Protein AF-A0AAE0WWD0-F1 (afdb_monomer)

Sequence (400 aa):
MNWYHTSRLAFEDKVLTLRKAAPSQQINIDCGRQPGPSSIDESYYLPPGTERQLAKDFAFLAAWRDLPECVAAATLQQGDDGSGLKIHIAANGRIDESIETSIARPCPLLVQRATHGELRHIFTRPLSLKPLVITKEACFEQCLTEVSSLHVQRMKERLGCVNSSSYSKRRFGEAVSLSGRLAALIKGIKGRKATQATEGRKATLQLMGRLLDMIRVCERTIPGHETSAVRNVIVASYHLSVDGVSLVGRLQAPGVDPETLQRKEVRHVQAFANYYRICVYFTAAAHSHRTIFRNTKVIAVQNHECELWRDMKHHVHAEIQLLVYHEMHIVPDSAYEKGTCTISGVSASLERMEQVVDVSELALESELILDVADPRTGMTFVLQNTAGKSIRLVLRWHVE

Secondary structure (DSSP, 8-state):
-------HHHHHHHHHHHHHTS--------TT-PPP-----TT--S-HHHHHHHHHHHHHHH--SSSGGG-EEEEEEE-TTS--EEEEEEESS---HHHHHHHHTHHHHHHHHHHGGGGGGT-----S-------HHHHHHHHHHHHHHHHHHHHHHHHT-S--THHHHHHHSS---HHHHHHHHHHHHHHS---S-HHHHHHHHHHHHHHHHHHHHHHHPPTT-HHHHHHHHHHHHHHHSBTTTBHHHHHHTTT--HHHHTSHHHHHHHHHHHHHHHHHHHHHHHHHSHHHHTTEEEEE------GGGTTS-----HHHHHHHHHHHH--TTS----PPP--EEE----SS-----------S----------TTS-EEEEEE-TTS-EEEEEE-----

Mean predicted aligned error: 13.5 Å

Structure (mmCIF, N/CA/C/O backbone):
data_AF-A0AAE0WWD0-F1
#
_entry.id   AF-A0AAE0WWD0-F1
#
loop_
_atom_site.group_PDB
_atom_site.id
_atom_site.type_symbol
_atom_site.label_atom_id
_atom_site.label_alt_id
_atom_site.label_comp_id
_atom_site.label_asym_id
_atom_site.label_entity_id
_atom_site.label_seq_id
_atom_site.pdbx_PDB_ins_code
_atom_site.Cartn_x
_atom_site.Cartn_y
_atom_site.Cartn_z
_atom_site.occupancy
_atom_site.B_iso_or_equiv
_atom_site.auth_seq_id
_atom_site.auth_comp_id
_atom_site.auth_asym_id
_atom_site.auth_atom_id
_atom_site.pdbx_PDB_model_num
ATOM 1 N N . MET A 1 1 ? 4.012 3.610 -38.938 1.00 34.72 1 MET A N 1
ATOM 2 C CA . MET A 1 1 ? 3.683 2.202 -38.627 1.00 34.72 1 MET A CA 1
ATOM 3 C C . MET A 1 1 ? 2.488 1.811 -39.473 1.00 34.72 1 MET A C 1
ATOM 5 O O . MET A 1 1 ? 1.489 2.517 -39.422 1.00 34.72 1 MET A O 1
ATOM 9 N N . ASN A 1 2 ? 2.600 0.748 -40.270 1.00 23.73 2 ASN A N 1
ATOM 10 C CA . ASN A 1 2 ? 1.458 0.222 -41.014 1.00 23.73 2 ASN A CA 1
ATOM 11 C C . ASN A 1 2 ? 0.692 -0.723 -40.091 1.00 23.73 2 ASN A C 1
ATOM 13 O O . ASN A 1 2 ? 1.184 -1.795 -39.750 1.00 23.73 2 ASN A O 1
ATOM 17 N N . TRP A 1 3 ? -0.489 -0.294 -39.658 1.00 30.83 3 TRP A N 1
ATOM 18 C CA . TRP A 1 3 ? -1.453 -1.166 -39.006 1.00 30.83 3 TRP A CA 1
ATOM 19 C C . TRP A 1 3 ? -1.898 -2.220 -40.019 1.00 30.83 3 TRP A C 1
ATOM 21 O O . TRP A 1 3 ? -2.394 -1.879 -41.093 1.00 30.83 3 TRP A O 1
ATOM 31 N N . TYR A 1 4 ? -1.710 -3.500 -39.707 1.00 32.94 4 TYR A N 1
ATOM 32 C CA . TYR A 1 4 ? -2.232 -4.565 -40.553 1.00 32.94 4 TYR A CA 1
ATOM 33 C C . TYR A 1 4 ? -3.667 -4.874 -40.145 1.00 32.94 4 TYR A C 1
ATOM 35 O O . TYR A 1 4 ? -3.954 -5.219 -38.999 1.00 32.94 4 TYR A O 1
ATOM 43 N N . HIS A 1 5 ? -4.576 -4.764 -41.108 1.00 37.75 5 HIS A N 1
ATOM 44 C CA . HIS A 1 5 ? -5.950 -5.210 -40.948 1.00 37.75 5 HIS A CA 1
ATOM 45 C C . HIS A 1 5 ? -5.982 -6.730 -40.745 1.00 37.75 5 HIS A C 1
ATOM 47 O O . HIS A 1 5 ? -5.781 -7.494 -41.687 1.00 37.75 5 HIS A O 1
ATOM 53 N N . THR A 1 6 ? -6.279 -7.183 -39.527 1.00 41.22 6 THR A N 1
ATOM 54 C CA . THR A 1 6 ? -6.714 -8.566 -39.305 1.00 41.22 6 THR A CA 1
ATOM 55 C C . THR A 1 6 ? -8.207 -8.667 -39.605 1.00 41.22 6 THR A C 1
ATOM 57 O O . THR A 1 6 ? -8.993 -7.798 -39.219 1.00 41.22 6 THR A O 1
ATOM 60 N N . SER A 1 7 ? -8.628 -9.712 -40.315 1.00 52.00 7 SER A N 1
ATOM 61 C CA . SER A 1 7 ? -10.056 -9.949 -40.523 1.00 52.00 7 SER A CA 1
ATOM 62 C C . SER A 1 7 ? -10.700 -10.403 -39.211 1.00 52.00 7 SER A C 1
ATOM 64 O O . SER A 1 7 ? -10.072 -11.067 -38.383 1.00 52.00 7 SER A O 1
ATOM 66 N N . ARG A 1 8 ? -11.979 -10.061 -39.022 1.00 43.53 8 ARG A N 1
ATOM 67 C CA . ARG A 1 8 ? -12.780 -10.495 -37.868 1.00 43.53 8 ARG A CA 1
ATOM 68 C C . ARG A 1 8 ? -12.721 -12.009 -37.665 1.00 43.53 8 ARG A C 1
ATOM 70 O O . ARG A 1 8 ? -12.499 -12.454 -36.550 1.00 43.53 8 ARG A O 1
ATOM 77 N N . LEU A 1 9 ? -12.851 -12.774 -38.749 1.00 50.50 9 LEU A N 1
ATOM 78 C CA . LEU A 1 9 ? -12.778 -14.233 -38.715 1.00 50.50 9 LEU A CA 1
ATOM 79 C C . LEU A 1 9 ? -11.405 -14.722 -38.245 1.00 50.50 9 LEU A C 1
ATOM 81 O O . LEU A 1 9 ? -11.346 -15.628 -37.429 1.00 50.50 9 LEU A O 1
ATOM 85 N N . ALA A 1 10 ? -10.310 -14.090 -38.681 1.00 53.28 10 ALA A N 1
ATOM 86 C CA . ALA A 1 10 ? -8.964 -14.459 -38.237 1.00 53.28 10 ALA A CA 1
ATOM 87 C C . ALA A 1 10 ? -8.728 -14.151 -36.748 1.00 53.28 10 ALA A C 1
ATOM 89 O O . ALA A 1 10 ? -8.014 -14.884 -36.064 1.00 53.28 10 ALA A O 1
ATOM 90 N N . PHE A 1 11 ? -9.330 -13.079 -36.226 1.00 48.88 11 PHE A N 1
ATOM 91 C CA . PHE A 1 11 ? -9.272 -12.760 -34.799 1.00 48.88 11 PHE A CA 1
ATOM 92 C C . PHE A 1 11 ? -10.162 -13.693 -33.965 1.00 48.88 11 PHE A C 1
ATOM 94 O O . PHE A 1 11 ? -9.710 -14.245 -32.965 1.00 48.88 11 PHE A O 1
ATOM 101 N N . GLU A 1 12 ? -11.408 -13.912 -34.389 1.00 46.97 12 GLU A N 1
ATOM 102 C CA . GLU A 1 12 ? -12.350 -14.822 -33.730 1.00 46.97 12 GLU A CA 1
ATOM 103 C C . GLU A 1 12 ? -11.825 -16.259 -33.721 1.00 46.97 12 GLU A C 1
ATOM 105 O O . GLU A 1 12 ? -11.925 -16.927 -32.694 1.00 46.97 12 GLU A O 1
ATOM 110 N N . ASP A 1 13 ? -11.203 -16.714 -34.809 1.00 58.78 13 ASP A N 1
ATOM 111 C CA . ASP A 1 13 ? -10.569 -18.029 -34.888 1.00 58.78 13 ASP A CA 1
ATOM 112 C C . ASP A 1 13 ? -9.366 -18.134 -33.941 1.00 58.78 13 ASP A C 1
ATOM 114 O O . ASP A 1 13 ? -9.240 -19.123 -33.221 1.00 58.78 13 ASP A O 1
ATOM 118 N N . LYS A 1 14 ? -8.546 -17.079 -33.805 1.00 58.19 14 LYS A N 1
ATOM 119 C CA . LYS A 1 14 ? -7.478 -17.021 -32.788 1.00 58.19 14 LYS A CA 1
ATOM 120 C C . LYS A 1 14 ? -8.030 -17.078 -31.363 1.00 58.19 14 LYS A C 1
ATOM 122 O O . LYS A 1 14 ? -7.530 -17.849 -30.547 1.00 58.19 14 LYS A O 1
ATOM 127 N N . VAL A 1 15 ? -9.085 -16.323 -31.057 1.00 46.75 15 VAL A N 1
ATOM 128 C CA . VAL A 1 15 ? -9.738 -16.339 -29.735 1.00 46.75 15 VAL A CA 1
ATOM 129 C C . VAL A 1 15 ? -10.392 -17.696 -29.454 1.00 46.75 15 VAL A C 1
ATOM 131 O O . VAL A 1 15 ? -10.292 -18.210 -28.340 1.00 46.75 15 VAL A O 1
ATOM 134 N N . LEU A 1 16 ? -11.034 -18.310 -30.448 1.00 50.00 16 LEU A N 1
ATOM 135 C CA . LEU A 1 16 ? -11.619 -19.649 -30.347 1.00 50.00 16 LEU A CA 1
ATOM 136 C C . LEU A 1 16 ? -10.547 -20.724 -30.197 1.00 50.00 16 LEU A C 1
ATOM 138 O O . LEU A 1 16 ? -10.743 -21.651 -29.419 1.00 50.00 16 LEU A O 1
ATOM 142 N N . THR A 1 17 ? -9.412 -20.591 -30.875 1.00 62.78 17 THR A N 1
ATOM 143 C CA . THR A 1 17 ? -8.259 -21.488 -30.735 1.00 62.78 17 THR A CA 1
ATOM 144 C C . THR A 1 17 ? -7.670 -21.383 -29.329 1.00 62.78 17 THR A C 1
ATOM 146 O O . THR A 1 17 ? -7.450 -22.404 -28.682 1.00 62.78 17 THR A O 1
ATOM 149 N N . LEU A 1 18 ? -7.529 -20.164 -28.795 1.00 45.25 18 LEU A N 1
ATOM 150 C CA . LEU A 1 18 ? -7.104 -19.927 -27.411 1.00 45.25 18 LEU A CA 1
ATOM 151 C C . LEU A 1 18 ? -8.106 -20.485 -26.386 1.00 45.25 18 LEU A C 1
ATOM 153 O O . LEU A 1 18 ? -7.694 -21.044 -25.374 1.00 45.25 18 LEU A O 1
ATOM 157 N N . ARG A 1 19 ? -9.416 -20.395 -26.659 1.00 43.31 19 ARG A N 1
ATOM 158 C CA . ARG A 1 19 ? -10.474 -20.973 -25.809 1.00 43.31 19 ARG A CA 1
ATOM 159 C C . ARG A 1 19 ? -10.551 -22.494 -25.885 1.00 43.31 19 ARG A C 1
ATOM 161 O O . ARG A 1 19 ? -10.782 -23.121 -24.864 1.00 43.31 19 ARG A O 1
ATOM 168 N N . LYS A 1 20 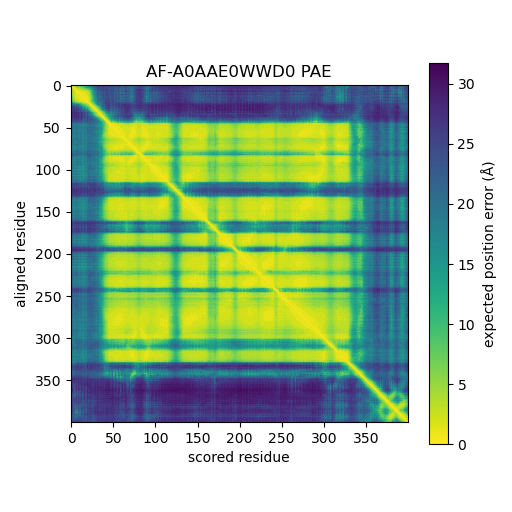? -10.372 -23.093 -27.063 1.00 51.38 20 LYS A N 1
ATOM 169 C CA . LYS A 1 20 ? -10.362 -24.555 -27.249 1.00 51.38 20 LYS A CA 1
ATOM 170 C C . LYS A 1 20 ? -9.109 -25.192 -26.649 1.00 51.38 20 LYS A C 1
ATOM 172 O O . LYS A 1 20 ? -9.180 -26.312 -26.160 1.00 51.38 20 LYS A O 1
ATOM 177 N N . ALA A 1 21 ? -7.990 -24.467 -26.648 1.00 49.19 21 ALA A N 1
ATOM 178 C CA . ALA A 1 21 ? -6.761 -24.876 -25.975 1.00 49.19 21 ALA A CA 1
ATOM 179 C C . ALA A 1 21 ? -6.833 -24.750 -24.438 1.00 49.19 21 ALA A C 1
ATOM 181 O O . ALA A 1 21 ? -5.985 -25.307 -23.747 1.00 49.19 21 ALA A O 1
ATOM 182 N N . ALA A 1 22 ? -7.831 -24.042 -23.897 1.00 36.91 22 ALA A N 1
ATOM 183 C CA . ALA A 1 22 ? -8.058 -23.906 -22.464 1.00 36.91 22 ALA A CA 1
ATOM 184 C C . ALA A 1 22 ? -9.233 -24.811 -22.034 1.00 36.91 22 ALA A C 1
ATOM 186 O O . ALA A 1 22 ? -10.389 -24.475 -22.305 1.00 36.91 22 ALA A O 1
ATOM 187 N N . PRO A 1 23 ? -8.997 -25.968 -21.382 1.00 35.88 23 PRO A N 1
ATOM 188 C CA . PRO A 1 23 ? -10.091 -26.821 -20.935 1.00 35.88 23 PRO A CA 1
ATOM 189 C C . PRO A 1 23 ? -11.022 -26.040 -20.003 1.00 35.88 23 PRO A C 1
ATOM 191 O O . PRO A 1 23 ? -10.592 -25.381 -19.056 1.00 35.88 23 PRO A O 1
ATOM 194 N N . SER A 1 24 ? -12.317 -26.104 -20.309 1.00 38.50 24 SER A N 1
ATOM 195 C CA . SER A 1 24 ? -13.391 -25.422 -19.595 1.00 38.50 24 SER A CA 1
ATOM 196 C C . SER A 1 24 ? -13.559 -26.001 -18.188 1.00 38.50 24 SER A C 1
ATOM 198 O O . SER A 1 24 ? -14.405 -26.859 -17.959 1.00 38.50 24 SER A O 1
ATOM 200 N N . GLN A 1 25 ? -12.761 -25.540 -17.229 1.00 33.91 25 GLN A N 1
ATOM 201 C CA . GLN A 1 25 ? -13.106 -25.665 -15.818 1.00 33.91 25 GLN A CA 1
ATOM 202 C C . GLN A 1 25 ? -13.978 -24.469 -15.439 1.00 33.91 25 GLN A C 1
ATOM 204 O O . GLN A 1 25 ? -13.535 -23.322 -15.462 1.00 33.91 25 GLN A O 1
ATOM 209 N N . GLN A 1 26 ? -15.238 -24.737 -15.090 1.00 30.67 26 GLN A N 1
ATOM 210 C CA . GLN A 1 26 ? -16.018 -23.835 -14.249 1.00 30.67 26 GLN A CA 1
ATOM 211 C C . GLN A 1 26 ? -15.262 -23.688 -12.926 1.00 30.67 26 GLN A C 1
ATOM 213 O O . GLN A 1 26 ? -15.296 -24.571 -12.070 1.00 30.67 26 GLN A O 1
ATOM 218 N N . ILE A 1 27 ? -14.527 -22.588 -12.788 1.00 30.00 27 ILE A N 1
ATOM 219 C CA . ILE A 1 27 ? -13.862 -22.218 -11.545 1.00 30.00 27 ILE A CA 1
ATOM 220 C C . ILE A 1 27 ? -14.962 -21.716 -10.609 1.00 30.00 27 ILE A C 1
ATOM 222 O O . ILE A 1 27 ? -15.353 -20.553 -10.653 1.00 30.00 27 ILE A O 1
ATOM 226 N N . ASN A 1 28 ? -15.479 -22.611 -9.768 1.00 26.52 28 ASN A N 1
ATOM 227 C CA . ASN A 1 28 ? -15.987 -22.203 -8.465 1.00 26.52 28 ASN A CA 1
ATOM 228 C C . ASN A 1 28 ? -14.787 -21.586 -7.738 1.00 26.52 28 ASN A C 1
ATOM 230 O O . ASN A 1 28 ? -13.815 -22.294 -7.463 1.00 26.52 28 ASN A O 1
ATOM 234 N N . ILE A 1 29 ? -14.809 -20.271 -7.509 1.00 30.80 29 ILE A N 1
ATOM 235 C CA . ILE A 1 29 ? -13.769 -19.563 -6.755 1.00 30.80 29 ILE A CA 1
ATOM 236 C C . ILE A 1 29 ? -13.965 -19.924 -5.281 1.00 30.80 29 ILE A C 1
ATOM 238 O O . ILE A 1 29 ? -14.539 -19.190 -4.488 1.00 30.80 29 ILE A O 1
ATOM 242 N N . ASP A 1 30 ? -13.519 -21.124 -4.940 1.00 27.34 30 ASP A N 1
ATOM 243 C CA . ASP A 1 30 ? -13.193 -21.505 -3.583 1.00 27.34 30 ASP A CA 1
ATOM 244 C C . ASP A 1 30 ? -11.740 -21.060 -3.369 1.00 27.34 30 ASP A C 1
ATOM 246 O O . ASP A 1 30 ? -10.812 -21.622 -3.960 1.00 27.34 30 ASP A O 1
ATOM 250 N N . CYS A 1 31 ? -11.530 -20.006 -2.575 1.00 29.33 31 CYS A N 1
ATOM 251 C CA . CYS A 1 31 ? -10.229 -19.383 -2.284 1.00 29.33 31 CYS A CA 1
ATOM 252 C C . CYS A 1 31 ? -9.204 -20.319 -1.592 1.00 29.33 31 CYS A C 1
ATOM 254 O O . CYS A 1 31 ? -8.204 -19.845 -1.055 1.00 29.33 31 CYS A O 1
ATOM 256 N N . GLY A 1 32 ? -9.432 -21.637 -1.592 1.00 29.33 32 GLY A N 1
ATOM 257 C CA . GLY A 1 32 ? -8.602 -22.656 -0.955 1.00 29.33 32 GLY A CA 1
ATOM 258 C C . GLY A 1 32 ? -8.044 -23.751 -1.872 1.00 29.33 32 GLY A C 1
ATOM 259 O O . GLY A 1 32 ? -7.267 -24.571 -1.384 1.00 29.33 32 GLY A O 1
ATOM 260 N N . ARG A 1 33 ? -8.372 -23.806 -3.174 1.00 33.31 33 ARG A N 1
ATOM 261 C CA . ARG A 1 33 ? -7.796 -24.823 -4.083 1.00 33.31 33 ARG A CA 1
ATOM 262 C C . ARG A 1 33 ? -6.780 -24.227 -5.048 1.00 33.31 33 ARG A C 1
ATOM 264 O O . ARG A 1 33 ? -7.121 -23.472 -5.953 1.00 33.31 33 ARG A O 1
ATOM 271 N N . GLN A 1 34 ? -5.519 -24.614 -4.857 1.00 35.94 34 GLN A N 1
ATOM 272 C CA . GLN A 1 34 ? -4.462 -24.370 -5.830 1.00 35.94 34 GLN A CA 1
ATOM 273 C C . GLN A 1 34 ? -4.833 -25.033 -7.168 1.00 35.94 34 GLN A C 1
ATOM 275 O O . GLN A 1 34 ? -5.262 -26.191 -7.161 1.00 35.94 34 GLN A O 1
ATOM 280 N N . PRO A 1 35 ? -4.687 -24.333 -8.308 1.00 39.28 35 PRO A N 1
ATOM 281 C CA . PRO A 1 35 ? -4.792 -24.976 -9.608 1.00 39.28 35 PRO A CA 1
ATOM 282 C C . PRO A 1 35 ? -3.741 -26.089 -9.691 1.00 39.28 35 PRO A C 1
ATOM 284 O O . PRO A 1 35 ? -2.596 -25.902 -9.278 1.00 39.28 35 PRO A O 1
ATOM 287 N N . GLY A 1 36 ? -4.155 -27.262 -10.177 1.00 37.03 36 GLY A N 1
ATOM 288 C CA . GLY A 1 36 ? -3.240 -28.373 -10.428 1.00 37.03 36 GLY A CA 1
ATOM 289 C C . GLY A 1 36 ? -2.124 -27.958 -11.398 1.00 37.03 36 GLY A C 1
ATOM 290 O O . GLY A 1 36 ? -2.315 -27.016 -12.170 1.00 37.03 36 GLY A O 1
ATOM 291 N N . PRO A 1 37 ? -0.965 -28.636 -11.365 1.00 40.03 37 PRO A N 1
ATOM 292 C CA . PRO A 1 37 ? 0.221 -28.248 -12.119 1.00 40.03 37 PRO A CA 1
ATOM 293 C C . PRO A 1 37 ? 0.004 -28.475 -13.621 1.00 40.03 37 PRO A C 1
ATOM 295 O O . PRO A 1 37 ? 0.377 -29.502 -14.178 1.00 40.03 37 PRO A O 1
ATOM 298 N N . SER A 1 38 ? -0.610 -27.511 -14.304 1.00 42.84 38 SER A N 1
ATOM 299 C CA . SER A 1 38 ? -0.341 -27.285 -15.722 1.00 42.84 38 SER A CA 1
ATOM 300 C C . SER A 1 38 ? 1.125 -26.896 -15.807 1.00 42.84 38 SER A C 1
ATOM 302 O O . SER A 1 38 ? 1.459 -25.880 -15.207 1.00 42.84 38 SER A O 1
ATOM 304 N N . SER A 1 39 ? 1.954 -27.728 -16.452 1.00 44.66 39 SER A N 1
ATOM 305 C CA . SER A 1 39 ? 3.407 -27.585 -16.647 1.00 44.66 39 SER A CA 1
ATOM 306 C C . SER A 1 39 ? 3.861 -26.126 -16.572 1.00 44.66 39 SER A C 1
ATOM 308 O O . SER A 1 39 ? 3.860 -25.409 -17.573 1.00 44.66 39 SER A O 1
ATOM 310 N N . ILE A 1 40 ? 4.151 -25.674 -15.351 1.00 48.25 40 ILE A N 1
ATOM 311 C CA . ILE A 1 40 ? 4.720 -24.359 -15.117 1.00 48.25 40 ILE A CA 1
ATOM 312 C C . ILE A 1 40 ? 6.126 -24.514 -15.652 1.00 48.25 40 ILE A C 1
ATOM 314 O O . ILE A 1 40 ? 6.850 -25.396 -15.194 1.00 48.25 40 ILE A O 1
ATOM 318 N N . ASP A 1 41 ? 6.438 -23.727 -16.673 1.00 49.91 41 ASP A N 1
ATOM 319 C CA . ASP A 1 41 ? 7.778 -23.581 -17.208 1.00 49.91 41 ASP A CA 1
ATOM 320 C C . ASP A 1 41 ? 8.751 -23.494 -16.020 1.00 49.91 41 ASP A C 1
ATOM 322 O O . ASP A 1 41 ? 8.652 -22.580 -15.196 1.00 49.91 41 ASP A O 1
ATOM 326 N N . GLU A 1 42 ? 9.612 -24.506 -15.853 1.00 53.69 42 GLU A N 1
ATOM 327 C CA . GLU A 1 42 ? 10.505 -24.641 -14.687 1.00 53.69 42 GLU A CA 1
ATOM 328 C C . GLU A 1 42 ? 11.468 -23.443 -14.562 1.00 53.69 42 GLU A C 1
ATOM 330 O O . GLU A 1 42 ? 12.150 -23.280 -13.548 1.00 53.69 42 GLU A O 1
ATOM 335 N N . SER A 1 43 ? 11.491 -22.582 -15.583 1.00 63.03 43 SER A N 1
ATOM 336 C CA . SER A 1 43 ? 12.222 -21.327 -15.654 1.00 63.03 43 SER A CA 1
ATOM 337 C C . SER A 1 43 ? 11.562 -20.145 -14.927 1.00 63.03 43 SER A C 1
ATOM 339 O O . SER A 1 43 ? 12.250 -19.153 -14.687 1.00 63.03 43 SER A O 1
ATOM 341 N N . TYR A 1 44 ? 10.278 -20.198 -14.537 1.00 67.62 44 TYR A N 1
ATOM 342 C CA . TYR A 1 44 ? 9.623 -19.062 -13.869 1.00 67.62 44 TYR A CA 1
ATOM 343 C C . TYR A 1 44 ? 9.829 -19.099 -12.348 1.00 67.62 44 TYR A C 1
ATOM 345 O O . TYR A 1 44 ? 9.240 -19.897 -11.617 1.00 67.62 44 TYR A O 1
ATOM 353 N N . TYR A 1 45 ? 10.670 -18.195 -11.840 1.00 82.19 45 TYR A N 1
ATOM 354 C CA . TYR A 1 45 ? 11.156 -18.257 -10.455 1.00 82.19 45 TYR A CA 1
ATOM 355 C C . TYR A 1 45 ? 10.186 -17.650 -9.421 1.00 82.19 45 TYR A C 1
ATOM 357 O O . TYR A 1 45 ? 10.426 -17.749 -8.207 1.00 82.19 45 TYR A O 1
ATOM 365 N N . LEU A 1 46 ? 9.110 -16.989 -9.866 1.00 87.62 46 LEU A N 1
ATOM 366 C CA . LEU A 1 46 ? 8.132 -16.339 -8.993 1.00 87.62 46 LEU A CA 1
ATOM 367 C C . LEU A 1 46 ? 6.817 -17.133 -8.973 1.00 87.62 46 LEU A C 1
ATOM 369 O O . LEU A 1 46 ? 6.167 -17.273 -9.997 1.00 87.62 46 LEU A O 1
ATOM 373 N N . PRO A 1 47 ? 6.342 -17.631 -7.823 1.00 90.75 47 PRO A N 1
ATOM 374 C CA . PRO A 1 47 ? 5.031 -18.267 -7.775 1.00 90.75 47 PRO A CA 1
ATOM 375 C C . PRO A 1 47 ? 3.931 -17.290 -8.241 1.00 90.75 47 PRO A C 1
ATOM 377 O O . PRO A 1 47 ? 3.941 -16.142 -7.784 1.00 90.75 47 PRO A O 1
ATOM 380 N N . PRO A 1 48 ? 2.935 -17.713 -9.047 1.00 88.62 48 PRO A N 1
ATOM 381 C CA . PRO A 1 48 ? 1.899 -16.811 -9.574 1.00 88.62 48 PRO A CA 1
ATOM 382 C C . PRO A 1 48 ? 1.130 -16.034 -8.493 1.00 88.62 48 PRO A C 1
ATOM 384 O O . PRO A 1 48 ? 0.729 -14.886 -8.682 1.00 88.62 48 PRO A O 1
ATOM 387 N N . GLY A 1 49 ? 0.935 -16.641 -7.316 1.00 90.38 49 GLY A N 1
ATOM 388 C CA . GLY A 1 49 ? 0.339 -15.960 -6.164 1.00 90.38 49 GLY A CA 1
ATOM 389 C C . GLY A 1 49 ? 1.211 -14.816 -5.635 1.00 90.38 49 GLY A C 1
ATOM 390 O O . GLY A 1 49 ? 0.688 -13.755 -5.291 1.00 90.38 49 GLY A O 1
ATOM 391 N N . THR A 1 50 ? 2.532 -15.012 -5.623 1.00 93.06 50 THR A N 1
ATOM 392 C CA . THR A 1 50 ? 3.503 -13.993 -5.216 1.00 93.06 50 THR A CA 1
ATOM 393 C C . THR A 1 50 ? 3.585 -12.870 -6.238 1.00 93.06 50 THR A C 1
ATOM 395 O O . THR A 1 50 ? 3.536 -11.699 -5.864 1.00 93.06 50 THR A O 1
ATOM 398 N N . GLU A 1 51 ? 3.636 -13.217 -7.525 1.00 93.81 51 GLU A N 1
ATOM 399 C CA . GLU A 1 51 ? 3.620 -12.259 -8.633 1.00 93.81 51 GLU A CA 1
ATOM 400 C C . GLU A 1 51 ? 2.396 -11.344 -8.558 1.00 93.81 51 GLU A C 1
ATOM 402 O O . GLU A 1 51 ? 2.524 -10.121 -8.486 1.00 93.81 51 GLU A O 1
ATOM 407 N N . ARG A 1 52 ? 1.199 -11.935 -8.473 1.00 93.88 52 ARG A N 1
ATOM 408 C CA . ARG A 1 52 ? -0.062 -11.192 -8.379 1.00 93.88 52 ARG A CA 1
ATOM 409 C C . ARG A 1 52 ? -0.095 -10.274 -7.161 1.00 93.88 52 ARG A C 1
ATOM 411 O O . ARG A 1 52 ? -0.580 -9.147 -7.255 1.00 93.88 52 ARG A O 1
ATOM 418 N N . GLN A 1 53 ? 0.376 -10.747 -6.008 1.00 95.19 53 GLN A N 1
ATOM 419 C CA . GLN A 1 53 ? 0.367 -9.948 -4.787 1.00 95.19 53 GLN A CA 1
ATOM 420 C C . GLN A 1 53 ? 1.334 -8.763 -4.883 1.00 95.19 53 GLN A C 1
ATOM 422 O O . GLN A 1 53 ? 0.942 -7.644 -4.560 1.00 95.19 53 GLN A O 1
ATOM 427 N N . LEU A 1 54 ? 2.553 -8.984 -5.385 1.00 95.81 54 LEU A N 1
ATOM 428 C CA . LEU A 1 54 ? 3.521 -7.915 -5.630 1.00 95.81 54 LEU A CA 1
ATOM 429 C C . LEU A 1 54 ? 2.983 -6.896 -6.646 1.00 95.81 54 LEU A C 1
ATOM 431 O O . LEU A 1 54 ? 3.071 -5.698 -6.393 1.00 95.81 54 LEU A O 1
ATOM 435 N N . ALA A 1 55 ? 2.363 -7.344 -7.743 1.00 96.50 55 ALA A N 1
ATOM 436 C CA . ALA A 1 55 ? 1.733 -6.457 -8.723 1.00 96.50 55 ALA A CA 1
ATOM 437 C C . ALA A 1 55 ? 0.632 -5.592 -8.080 1.00 96.50 55 ALA A C 1
ATOM 439 O O . ALA A 1 55 ? 0.632 -4.373 -8.230 1.00 96.50 55 ALA A O 1
ATOM 440 N N . LYS A 1 56 ? -0.266 -6.185 -7.282 1.00 96.38 56 LYS A N 1
ATOM 441 C CA . LYS A 1 56 ? -1.284 -5.430 -6.525 1.00 96.38 56 LYS A CA 1
ATOM 442 C C . LYS A 1 56 ? -0.670 -4.418 -5.560 1.00 96.38 56 LYS A C 1
ATOM 444 O O . LYS A 1 56 ? -1.177 -3.305 -5.435 1.00 96.38 56 LYS A O 1
ATOM 449 N N . ASP A 1 57 ? 0.399 -4.801 -4.875 1.00 96.69 57 ASP A N 1
ATOM 450 C CA . ASP A 1 57 ? 1.076 -3.942 -3.908 1.00 96.69 57 ASP A CA 1
ATOM 451 C C . ASP A 1 57 ? 1.763 -2.756 -4.607 1.00 96.69 57 ASP A C 1
ATOM 453 O O . ASP A 1 57 ? 1.600 -1.617 -4.168 1.00 96.69 57 ASP A O 1
ATOM 457 N N . PHE A 1 58 ? 2.426 -2.975 -5.748 1.00 97.00 58 PHE A N 1
ATOM 458 C CA . PHE A 1 58 ? 2.970 -1.890 -6.571 1.00 97.00 58 PHE A CA 1
ATOM 459 C C . PHE A 1 58 ? 1.881 -1.006 -7.177 1.00 97.00 58 PHE A C 1
ATOM 461 O O . PHE A 1 58 ? 2.027 0.210 -7.138 1.00 97.00 58 PHE A O 1
ATOM 468 N N . ALA A 1 59 ? 0.766 -1.565 -7.652 1.00 96.25 59 ALA A N 1
ATOM 469 C CA . ALA A 1 59 ? -0.377 -0.779 -8.119 1.00 96.25 59 ALA A CA 1
ATOM 470 C C . ALA A 1 59 ? -0.960 0.098 -6.992 1.00 96.25 59 ALA A C 1
ATOM 472 O O . ALA A 1 59 ? -1.287 1.267 -7.197 1.00 96.25 59 ALA A O 1
ATOM 473 N N . PHE A 1 60 ? -1.030 -0.426 -5.764 1.00 95.75 60 PHE A N 1
ATOM 474 C CA . PHE A 1 60 ? -1.489 0.334 -4.601 1.00 95.75 60 PHE A CA 1
ATOM 475 C C . PHE A 1 60 ? -0.562 1.511 -4.253 1.00 95.75 60 PHE A C 1
ATOM 477 O O . PHE A 1 60 ? -1.066 2.589 -3.909 1.00 95.75 60 PHE A O 1
ATOM 484 N N . LEU A 1 61 ? 0.760 1.309 -4.340 1.00 95.88 61 LEU A N 1
ATOM 485 C CA . LEU A 1 61 ? 1.776 2.355 -4.156 1.00 95.88 61 LEU A CA 1
ATOM 486 C C . LEU A 1 61 ? 1.812 3.340 -5.335 1.00 95.88 61 LEU A C 1
ATOM 488 O O . LEU A 1 61 ? 2.012 4.535 -5.143 1.00 95.88 61 LEU A O 1
ATOM 492 N N . ALA A 1 62 ? 1.553 2.867 -6.550 1.00 95.38 62 ALA A N 1
ATOM 493 C CA . ALA A 1 62 ? 1.450 3.707 -7.733 1.00 95.38 62 ALA A CA 1
ATOM 494 C C . ALA A 1 62 ? 0.201 4.588 -7.717 1.00 95.38 62 ALA A C 1
ATOM 496 O O . ALA A 1 62 ? 0.187 5.614 -8.375 1.00 95.38 62 ALA A O 1
ATOM 497 N N . ALA A 1 63 ? -0.824 4.271 -6.926 1.00 93.81 63 ALA A N 1
ATOM 498 C CA . ALA A 1 63 ? -1.962 5.159 -6.731 1.00 93.81 63 ALA A CA 1
ATOM 499 C C . ALA A 1 63 ? -1.636 6.281 -5.724 1.00 93.81 63 ALA A C 1
ATOM 501 O O . ALA A 1 63 ? -2.091 6.256 -4.581 1.00 93.81 63 ALA A O 1
ATOM 502 N N . TRP A 1 64 ? -0.819 7.270 -6.100 1.00 89.94 64 TRP A N 1
ATOM 503 C CA . TRP A 1 64 ? -0.251 8.239 -5.145 1.00 89.94 64 TRP A CA 1
ATOM 504 C C . TRP A 1 64 ? -1.257 9.232 -4.544 1.00 89.94 64 TRP A C 1
ATOM 506 O O . TRP A 1 64 ? -0.931 9.850 -3.533 1.00 89.94 64 TRP A O 1
ATOM 516 N N . ARG A 1 65 ? -2.479 9.362 -5.082 1.00 89.81 65 ARG A N 1
ATOM 517 C CA . ARG A 1 65 ? -3.582 10.179 -4.524 1.00 89.81 65 ARG A CA 1
ATOM 518 C C . ARG A 1 65 ? -4.932 9.474 -4.653 1.00 89.81 65 ARG A C 1
ATOM 520 O O . ARG A 1 65 ? -5.037 8.428 -5.287 1.00 89.81 65 ARG A O 1
ATOM 527 N N . ASP A 1 66 ? -5.960 10.026 -4.012 1.00 84.81 66 ASP A N 1
ATOM 528 C CA . ASP A 1 66 ? -7.337 9.507 -4.061 1.00 84.81 66 ASP A CA 1
ATOM 529 C C . ASP A 1 66 ? -8.163 10.197 -5.162 1.00 84.81 66 ASP A C 1
ATOM 531 O O . ASP A 1 66 ? -9.193 10.824 -4.902 1.00 84.81 66 ASP A O 1
ATOM 535 N N . LEU A 1 67 ? -7.655 10.138 -6.395 1.00 87.19 67 LEU A N 1
ATOM 536 C CA . LEU A 1 67 ? -8.245 10.773 -7.572 1.00 87.19 67 LEU A CA 1
ATOM 537 C C . LEU A 1 67 ? -8.403 9.753 -8.713 1.00 87.19 67 LEU A C 1
ATOM 539 O O . LEU A 1 67 ? -7.582 8.837 -8.801 1.00 87.19 67 LEU A O 1
ATOM 543 N N . PRO A 1 68 ? -9.422 9.888 -9.584 1.00 87.12 68 PRO A N 1
ATOM 544 C CA . PRO A 1 68 ? -9.629 8.979 -10.714 1.00 87.12 68 PRO A CA 1
ATOM 545 C C . PRO A 1 68 ? -8.421 8.866 -11.652 1.00 87.12 68 PRO A C 1
ATOM 547 O O . PRO A 1 68 ? -8.123 7.775 -12.133 1.00 87.12 68 PRO A O 1
ATOM 550 N N . GLU A 1 69 ? -7.693 9.960 -11.876 1.00 89.25 69 GLU A N 1
ATOM 551 C CA . GLU A 1 69 ? -6.459 9.986 -12.668 1.00 89.25 69 GLU A CA 1
ATOM 552 C C . GLU A 1 69 ? -5.289 9.254 -11.988 1.00 89.25 69 GLU A C 1
ATOM 554 O O . GLU A 1 69 ? -4.344 8.842 -12.648 1.00 89.25 69 GLU A O 1
ATOM 559 N N . CYS A 1 70 ? -5.350 9.036 -10.675 1.00 91.44 70 CYS A N 1
ATOM 560 C CA . CYS A 1 70 ? -4.324 8.308 -9.929 1.00 91.44 70 CYS A CA 1
ATOM 561 C C . CYS A 1 70 ? -4.675 6.828 -9.736 1.00 91.44 70 CYS A C 1
ATOM 563 O O . CYS A 1 70 ? -3.986 6.138 -8.989 1.00 91.44 70 CYS A O 1
ATOM 565 N N . VAL A 1 71 ? -5.750 6.322 -10.351 1.00 92.00 71 VAL A N 1
ATOM 566 C CA . VAL A 1 71 ? -5.999 4.875 -10.397 1.00 92.00 71 VAL A CA 1
ATOM 567 C C . VAL A 1 71 ? -4.877 4.237 -11.202 1.00 92.00 71 VAL A C 1
ATOM 569 O O . VAL A 1 71 ? -4.595 4.675 -12.315 1.00 92.00 71 VAL A O 1
ATOM 572 N N . ALA A 1 72 ? -4.231 3.232 -10.617 1.00 95.94 72 ALA A N 1
ATOM 573 C CA . ALA A 1 72 ? -3.017 2.644 -11.151 1.00 95.94 72 ALA A CA 1
ATOM 574 C C . ALA A 1 72 ? -3.116 1.123 -11.269 1.00 95.94 72 ALA A C 1
ATOM 576 O O . ALA A 1 72 ? -3.863 0.452 -10.546 1.00 95.94 72 ALA A O 1
ATOM 577 N N . ALA A 1 73 ? -2.314 0.593 -12.181 1.00 96.62 73 ALA A N 1
ATOM 578 C CA . ALA A 1 73 ? -2.115 -0.823 -12.407 1.00 96.62 73 ALA A CA 1
ATOM 579 C C . ALA A 1 73 ? -0.618 -1.118 -12.444 1.00 96.62 73 ALA A C 1
ATOM 581 O O . ALA A 1 73 ? 0.196 -0.242 -12.753 1.00 96.62 73 ALA A O 1
ATOM 582 N N . ALA A 1 74 ? -0.259 -2.361 -12.141 1.00 97.31 74 ALA A N 1
ATOM 583 C CA . ALA A 1 74 ? 1.108 -2.822 -12.289 1.00 97.31 74 ALA A CA 1
ATOM 584 C C . ALA A 1 74 ? 1.158 -4.235 -12.869 1.00 97.31 74 ALA A C 1
ATOM 586 O O . ALA A 1 74 ? 0.243 -5.043 -12.685 1.00 97.31 74 ALA A O 1
ATOM 587 N N . THR A 1 75 ? 2.260 -4.522 -13.551 1.00 96.38 75 THR A N 1
ATOM 588 C CA . THR A 1 75 ? 2.638 -5.858 -14.022 1.00 96.38 75 THR A CA 1
ATOM 589 C C . THR A 1 75 ? 4.089 -6.122 -13.665 1.00 96.38 75 THR A C 1
ATOM 591 O O . THR A 1 75 ? 4.892 -5.193 -13.528 1.00 96.38 75 THR A O 1
ATOM 594 N N . LEU A 1 76 ? 4.427 -7.396 -13.517 1.00 95.31 76 LEU A N 1
ATOM 595 C CA . LEU A 1 76 ? 5.788 -7.841 -13.274 1.00 95.31 76 LEU A CA 1
ATOM 596 C C . LEU A 1 76 ? 6.289 -8.608 -14.487 1.00 95.31 76 LEU A C 1
ATOM 598 O O . LEU A 1 76 ? 5.557 -9.393 -15.081 1.00 95.31 76 LEU A O 1
ATOM 602 N N . GLN A 1 77 ? 7.545 -8.383 -14.835 1.00 92.44 77 GLN A N 1
ATOM 603 C CA . GLN A 1 77 ? 8.244 -9.140 -15.857 1.00 92.44 77 GLN A CA 1
ATOM 604 C C . GLN A 1 77 ? 9.591 -9.574 -15.289 1.00 92.44 77 GLN A C 1
ATOM 606 O O . GLN A 1 77 ? 10.365 -8.757 -14.784 1.00 92.44 77 GLN A O 1
ATOM 611 N N . GLN A 1 78 ? 9.866 -10.870 -15.368 1.00 90.75 78 GLN A N 1
ATOM 612 C CA . GLN A 1 78 ? 11.172 -11.413 -15.034 1.00 90.75 78 GLN A CA 1
ATOM 613 C C . GLN A 1 78 ? 12.171 -11.113 -16.164 1.00 90.75 78 GLN A C 1
ATOM 615 O O . GLN A 1 78 ? 11.782 -11.048 -17.329 1.00 90.75 78 GLN A O 1
ATOM 620 N N . GLY A 1 79 ? 13.442 -10.877 -15.826 1.00 86.75 79 GLY A N 1
ATOM 621 C CA . GLY A 1 79 ? 14.502 -10.767 -16.834 1.00 86.75 79 GLY A CA 1
ATOM 622 C C . GLY A 1 79 ? 14.696 -12.070 -17.616 1.00 86.75 79 GLY A C 1
ATOM 623 O O . GLY A 1 79 ? 14.478 -13.151 -17.074 1.00 86.75 79 GLY A O 1
ATOM 624 N N . ASP A 1 80 ? 15.122 -11.962 -18.878 1.00 81.62 80 ASP A N 1
ATOM 625 C CA . ASP A 1 80 ? 15.282 -13.108 -19.794 1.00 81.62 80 ASP A CA 1
ATOM 626 C C . ASP A 1 80 ? 16.319 -14.134 -19.303 1.00 81.62 80 ASP A C 1
ATOM 628 O O . ASP A 1 80 ? 16.235 -15.319 -19.602 1.00 81.62 80 ASP A O 1
ATOM 632 N N . ASP A 1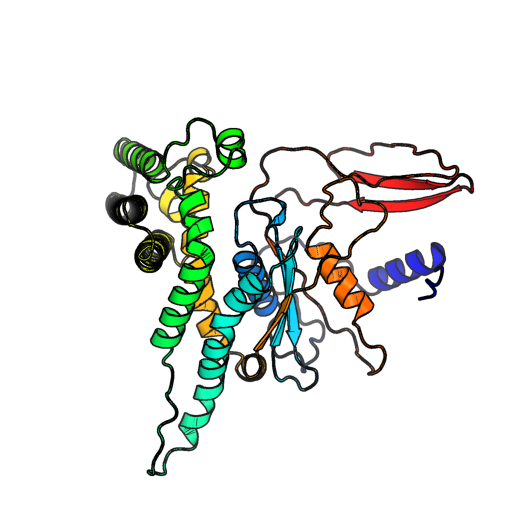 81 ? 17.292 -13.693 -18.509 1.00 80.50 81 ASP A N 1
ATOM 633 C CA . ASP A 1 81 ? 18.314 -14.525 -17.866 1.00 80.50 81 ASP A CA 1
ATOM 634 C C . ASP A 1 81 ? 17.849 -15.110 -16.515 1.00 80.50 81 ASP A C 1
ATOM 636 O O . ASP A 1 81 ? 18.656 -15.605 -15.724 1.00 80.50 81 ASP A O 1
ATOM 640 N N . GLY A 1 82 ? 16.555 -14.990 -16.201 1.00 77.88 82 GLY A N 1
ATOM 641 C CA . GLY A 1 82 ? 15.990 -15.324 -14.898 1.00 77.88 82 GLY A CA 1
ATOM 642 C C . GLY A 1 82 ? 16.435 -14.377 -13.777 1.00 77.88 82 GLY A C 1
ATOM 643 O O . GLY A 1 82 ? 16.071 -14.590 -12.613 1.00 77.88 82 GLY A O 1
ATOM 644 N N . SER A 1 83 ? 17.197 -13.326 -14.093 1.00 81.88 83 SER A N 1
ATOM 645 C CA . SER A 1 83 ? 17.766 -12.388 -13.136 1.00 81.88 83 SER A CA 1
ATOM 646 C C . SER A 1 83 ? 17.131 -11.005 -13.291 1.00 81.88 83 SER A C 1
ATOM 648 O O . SER A 1 83 ? 16.969 -10.446 -14.373 1.00 81.88 83 SER A O 1
ATOM 650 N N . GLY A 1 84 ? 16.720 -10.427 -12.167 1.00 91.19 84 GLY A N 1
ATOM 651 C CA . GLY A 1 84 ? 16.048 -9.134 -12.180 1.00 91.19 84 GLY A CA 1
ATOM 652 C C . GLY A 1 84 ? 14.529 -9.185 -12.352 1.00 91.19 84 GLY A C 1
ATOM 653 O O . GLY A 1 84 ? 13.929 -10.171 -12.783 1.00 91.19 84 GLY A O 1
ATOM 654 N N . LEU A 1 85 ? 13.921 -8.064 -11.975 1.00 94.75 85 LEU A N 1
ATOM 655 C CA . LEU A 1 85 ? 12.486 -7.836 -11.928 1.00 94.75 85 LEU A CA 1
ATOM 656 C C . LEU A 1 85 ? 12.197 -6.471 -12.538 1.00 94.75 85 LEU A C 1
ATOM 658 O O . LEU A 1 85 ? 12.616 -5.447 -11.998 1.00 94.75 85 LEU A O 1
ATOM 662 N N . LYS A 1 86 ? 11.464 -6.445 -13.645 1.00 95.56 86 LYS A N 1
ATOM 663 C CA . LYS A 1 86 ? 10.919 -5.220 -14.228 1.00 95.56 86 LYS A CA 1
ATOM 664 C C . LYS A 1 86 ? 9.484 -5.052 -13.742 1.00 95.56 86 LYS A C 1
ATOM 666 O O . LYS A 1 86 ? 8.646 -5.929 -13.938 1.00 95.56 86 LYS A O 1
ATOM 671 N N . ILE A 1 87 ? 9.210 -3.935 -13.088 1.00 96.75 87 ILE A N 1
ATOM 672 C CA . ILE A 1 87 ? 7.896 -3.565 -12.569 1.00 96.75 87 ILE A CA 1
ATOM 673 C C . ILE A 1 87 ? 7.356 -2.476 -13.488 1.00 96.75 87 ILE A C 1
ATOM 675 O O . ILE A 1 87 ? 7.823 -1.341 -13.425 1.00 96.75 87 ILE A O 1
ATOM 679 N N . HIS A 1 88 ? 6.388 -2.809 -14.333 1.00 96.88 88 HIS A N 1
ATOM 680 C CA . HIS A 1 88 ? 5.739 -1.812 -15.179 1.00 96.88 88 HIS A CA 1
ATOM 681 C C . HIS A 1 88 ? 4.531 -1.260 -14.441 1.00 96.88 88 HIS A C 1
ATOM 683 O O . HIS A 1 88 ? 3.667 -2.034 -14.021 1.00 96.88 88 HIS A O 1
ATOM 689 N N . ILE A 1 89 ? 4.470 0.057 -14.290 1.00 97.31 89 ILE A N 1
ATOM 690 C CA . ILE A 1 89 ? 3.352 0.762 -13.663 1.00 97.31 89 ILE A CA 1
ATOM 691 C C . ILE A 1 89 ? 2.690 1.679 -14.683 1.00 97.31 89 ILE A C 1
ATOM 693 O O . ILE A 1 89 ? 3.373 2.340 -15.458 1.00 97.31 89 ILE A O 1
ATOM 697 N N . ALA A 1 90 ? 1.365 1.732 -14.663 1.00 96.06 90 ALA A N 1
ATOM 698 C CA . ALA A 1 90 ? 0.581 2.702 -15.419 1.00 96.06 90 ALA A CA 1
ATOM 699 C C . ALA A 1 90 ? -0.463 3.327 -14.497 1.00 96.06 90 ALA A C 1
ATOM 701 O O . ALA A 1 90 ? -0.872 2.713 -13.507 1.00 96.06 90 ALA A O 1
ATOM 702 N N . ALA A 1 91 ? -0.912 4.531 -14.830 1.00 95.25 91 ALA A N 1
ATOM 703 C CA . ALA A 1 91 ? -2.028 5.184 -14.167 1.00 95.25 91 ALA A CA 1
ATOM 704 C C . ALA A 1 91 ? -2.980 5.779 -15.208 1.00 95.25 91 ALA A C 1
ATOM 706 O O . ALA A 1 91 ? -2.612 5.982 -16.359 1.00 95.25 91 ALA A O 1
ATOM 707 N N . ASN A 1 92 ? -4.225 6.040 -14.819 1.00 92.69 92 ASN A N 1
ATOM 708 C CA . ASN A 1 92 ? -5.214 6.670 -15.696 1.00 92.69 92 ASN A CA 1
ATOM 709 C C . ASN A 1 92 ? -4.711 8.032 -16.222 1.00 92.69 92 ASN A C 1
ATOM 711 O O . ASN A 1 92 ? -4.884 8.388 -17.389 1.00 92.69 92 ASN A O 1
ATOM 715 N N . GLY A 1 93 ? -4.057 8.797 -15.354 1.00 90.44 93 GLY A N 1
ATOM 716 C CA . GLY A 1 93 ? -3.266 9.975 -15.680 1.00 90.44 93 GLY A CA 1
ATOM 717 C C . GLY A 1 93 ? -1.779 9.651 -15.796 1.00 90.44 93 GLY A C 1
ATOM 718 O O . GLY A 1 93 ? -1.342 8.530 -15.569 1.00 90.44 93 GLY A O 1
ATOM 719 N N . ARG A 1 94 ? -0.986 10.670 -16.122 1.00 90.69 94 ARG A N 1
ATOM 720 C CA . ARG A 1 94 ? 0.464 10.529 -16.239 1.00 90.69 94 ARG A CA 1
ATOM 721 C C . ARG A 1 94 ? 1.094 10.220 -14.877 1.00 90.69 94 ARG A C 1
ATOM 723 O O . ARG A 1 94 ? 0.782 10.878 -13.886 1.00 90.69 94 ARG A O 1
ATOM 730 N N . ILE A 1 95 ? 2.010 9.254 -14.850 1.00 92.12 95 ILE A N 1
ATOM 731 C CA . ILE A 1 95 ? 2.925 9.059 -13.722 1.00 92.12 95 ILE A CA 1
ATOM 732 C C . ILE A 1 95 ? 4.112 9.999 -13.934 1.00 92.12 95 ILE A C 1
ATOM 734 O O . ILE A 1 95 ? 4.907 9.805 -14.854 1.00 92.12 95 ILE A O 1
ATOM 738 N N . ASP A 1 96 ? 4.216 11.032 -13.101 1.00 90.62 96 ASP A N 1
ATOM 739 C CA . ASP A 1 96 ? 5.351 11.954 -13.151 1.00 90.62 96 ASP A CA 1
ATOM 740 C C . ASP A 1 96 ? 6.644 11.261 -12.696 1.00 90.62 96 ASP A C 1
ATOM 742 O O . ASP A 1 96 ? 6.629 10.399 -11.814 1.00 90.62 96 ASP A O 1
ATOM 746 N N . GLU A 1 97 ? 7.785 11.715 -13.218 1.00 92.44 97 GLU A N 1
ATOM 747 C CA . GLU A 1 97 ? 9.116 11.187 -12.875 1.00 92.44 97 GLU A CA 1
ATOM 748 C C . GLU A 1 97 ? 9.380 11.205 -11.357 1.00 92.44 97 GLU A C 1
ATOM 750 O O . GLU A 1 97 ? 10.001 10.298 -10.803 1.00 92.44 97 GLU A O 1
ATOM 755 N N . SER A 1 98 ? 8.858 12.213 -10.648 1.00 91.00 98 SER A N 1
ATOM 756 C CA . SER A 1 98 ? 8.974 12.306 -9.186 1.00 91.00 98 SER A CA 1
ATOM 757 C C . SER A 1 98 ? 8.272 11.154 -8.451 1.00 91.00 98 SER A C 1
ATOM 759 O O . SER A 1 98 ? 8.772 10.665 -7.430 1.00 91.00 98 SER A O 1
ATOM 761 N N . ILE A 1 99 ? 7.131 10.699 -8.975 1.00 90.81 99 ILE A N 1
ATOM 762 C CA . ILE A 1 99 ? 6.348 9.586 -8.436 1.00 90.81 99 ILE A CA 1
ATOM 763 C C . ILE A 1 99 ? 7.038 8.270 -8.781 1.00 90.81 99 ILE A C 1
ATOM 765 O O . ILE A 1 99 ? 7.257 7.460 -7.882 1.00 90.81 99 ILE A O 1
ATOM 769 N N . GLU A 1 100 ? 7.443 8.088 -10.041 1.00 94.62 100 GLU A N 1
ATOM 770 C CA . GLU A 1 100 ? 8.209 6.917 -10.486 1.00 94.62 100 GLU A CA 1
ATOM 771 C C . GLU A 1 100 ? 9.473 6.732 -9.640 1.00 94.62 100 GLU A C 1
ATOM 773 O O . GLU A 1 100 ? 9.675 5.674 -9.039 1.00 94.62 100 GLU A O 1
ATOM 778 N N . THR A 1 101 ? 10.268 7.796 -9.496 1.00 94.25 101 THR A N 1
ATOM 779 C CA . THR A 1 101 ? 11.475 7.809 -8.662 1.00 94.25 101 THR A CA 1
ATOM 780 C C . THR A 1 101 ? 11.153 7.397 -7.232 1.00 94.25 101 THR A C 1
ATOM 782 O O . THR A 1 101 ? 11.869 6.586 -6.651 1.00 94.25 101 THR A O 1
ATOM 785 N N . SER A 1 102 ? 10.069 7.920 -6.654 1.00 91.88 102 SER A N 1
ATOM 786 C CA . SER A 1 102 ? 9.684 7.609 -5.276 1.00 91.88 102 SER A CA 1
ATOM 787 C C . SER A 1 102 ? 9.227 6.158 -5.095 1.00 91.88 102 SER A C 1
ATOM 789 O O . SER A 1 102 ? 9.590 5.536 -4.099 1.00 91.88 102 SER A O 1
ATOM 791 N N . ILE A 1 103 ? 8.490 5.592 -6.057 1.00 94.69 103 ILE A N 1
ATOM 792 C CA . ILE A 1 103 ? 8.100 4.168 -6.066 1.00 94.69 103 ILE A CA 1
ATOM 793 C C . ILE A 1 103 ? 9.330 3.273 -6.259 1.00 94.69 103 ILE A C 1
ATOM 795 O O . ILE A 1 103 ? 9.369 2.160 -5.735 1.00 94.69 103 ILE A O 1
ATOM 799 N N . ALA A 1 104 ? 10.355 3.756 -6.965 1.00 96.56 104 ALA A N 1
ATOM 800 C CA . ALA A 1 104 ? 11.607 3.038 -7.168 1.00 96.56 104 ALA A CA 1
ATOM 801 C C . ALA A 1 104 ? 12.533 3.044 -5.935 1.00 96.56 104 ALA A C 1
ATOM 803 O O . ALA A 1 104 ? 13.354 2.136 -5.805 1.00 96.56 104 ALA A O 1
ATOM 804 N N . ARG A 1 105 ? 12.406 3.998 -4.997 1.00 96.06 105 ARG A N 1
ATOM 805 C CA . ARG A 1 105 ? 13.308 4.124 -3.824 1.00 96.06 105 ARG A CA 1
ATOM 806 C C . ARG A 1 105 ? 13.405 2.888 -2.922 1.00 96.06 105 ARG A C 1
ATOM 808 O O . ARG A 1 105 ? 14.505 2.617 -2.442 1.00 96.06 105 ARG A O 1
ATOM 815 N N . PRO A 1 106 ? 12.338 2.103 -2.689 1.00 96.00 106 PRO A N 1
ATOM 816 C CA . PRO A 1 106 ? 12.467 0.842 -1.967 1.00 96.00 106 PRO A CA 1
ATOM 817 C C . PRO A 1 106 ? 13.309 -0.210 -2.708 1.00 96.00 106 PRO A C 1
ATOM 819 O O . PRO A 1 106 ? 13.910 -1.065 -2.062 1.00 96.00 106 PRO A O 1
ATOM 822 N N . CYS A 1 107 ? 13.403 -0.168 -4.043 1.00 96.44 107 CYS A N 1
ATOM 823 C CA . CYS A 1 107 ? 14.021 -1.234 -4.841 1.00 96.44 107 CYS A CA 1
ATOM 824 C C . CYS A 1 107 ? 15.507 -1.479 -4.506 1.00 96.44 107 CYS A C 1
ATOM 826 O O . CYS A 1 107 ? 15.859 -2.638 -4.284 1.00 96.44 107 CYS A O 1
ATOM 828 N N . PRO A 1 108 ? 16.380 -0.458 -4.365 1.00 95.38 108 PRO A N 1
ATOM 829 C CA . PRO A 1 108 ? 17.750 -0.654 -3.884 1.00 95.38 108 PRO A CA 1
ATOM 830 C C . PRO A 1 108 ? 17.847 -1.376 -2.532 1.00 95.38 108 PRO A C 1
ATOM 832 O O . PRO A 1 108 ? 18.742 -2.200 -2.342 1.00 95.38 108 PRO A O 1
ATOM 835 N N . LEU A 1 109 ? 16.916 -1.125 -1.605 1.00 95.25 109 LEU A N 1
ATOM 836 C CA . LEU A 1 109 ? 16.877 -1.795 -0.297 1.00 95.25 109 LEU A CA 1
ATOM 837 C C . LEU A 1 109 ? 16.542 -3.281 -0.446 1.00 95.25 109 LEU A C 1
ATOM 839 O O . LEU A 1 109 ? 17.138 -4.131 0.221 1.00 95.25 109 LEU A O 1
ATOM 843 N N . LEU A 1 110 ? 15.611 -3.599 -1.348 1.00 95.06 110 LEU A N 1
ATOM 844 C CA . LEU A 1 110 ? 15.232 -4.972 -1.678 1.00 95.06 110 LEU A CA 1
ATOM 845 C C . LEU A 1 110 ? 16.374 -5.712 -2.388 1.00 95.06 110 LEU A C 1
ATOM 847 O O . LEU A 1 110 ? 16.660 -6.856 -2.039 1.00 95.06 110 LEU A O 1
ATOM 851 N N . VAL A 1 111 ? 17.094 -5.044 -3.295 1.00 94.56 111 VAL A N 1
ATOM 852 C CA . VAL A 1 111 ? 18.299 -5.578 -3.955 1.00 94.56 111 VAL A CA 1
ATOM 853 C C . VAL A 1 111 ? 19.392 -5.892 -2.924 1.00 94.56 111 VAL A C 1
ATOM 855 O O . VAL A 1 111 ? 19.949 -6.994 -2.914 1.00 94.56 111 VAL A O 1
ATOM 858 N N . GLN A 1 112 ? 19.680 -4.967 -2.001 1.00 92.38 112 GLN A N 1
ATOM 859 C CA . GLN A 1 112 ? 20.639 -5.199 -0.910 1.00 92.38 112 GLN A CA 1
ATOM 860 C C . GLN A 1 112 ? 20.212 -6.378 -0.023 1.00 92.38 112 GLN A C 1
ATOM 862 O O . GLN A 1 112 ? 21.033 -7.208 0.378 1.00 92.38 112 GLN A O 1
ATOM 867 N N . ARG A 1 113 ? 18.911 -6.499 0.260 1.00 91.75 113 ARG A N 1
ATOM 868 C CA . ARG A 1 113 ? 18.365 -7.605 1.053 1.00 91.75 113 ARG A CA 1
ATOM 869 C C . ARG A 1 113 ? 18.470 -8.954 0.334 1.00 91.75 113 ARG A C 1
ATOM 871 O O . ARG A 1 113 ? 18.754 -9.961 0.990 1.00 91.75 113 ARG A O 1
ATOM 878 N N . ALA A 1 114 ? 18.250 -8.972 -0.978 1.00 91.56 114 ALA A N 1
ATOM 879 C CA . ALA A 1 114 ? 18.328 -10.158 -1.822 1.00 91.56 114 ALA A CA 1
ATOM 880 C C . ALA A 1 114 ? 19.766 -10.682 -1.957 1.00 91.56 114 ALA A C 1
ATOM 882 O O . ALA A 1 114 ? 19.999 -11.885 -1.847 1.00 91.56 114 ALA A O 1
ATOM 883 N N . THR A 1 115 ? 20.744 -9.790 -2.117 1.00 87.62 115 THR A N 1
ATOM 884 C CA . THR A 1 115 ? 22.163 -10.156 -2.304 1.00 87.62 115 THR A CA 1
ATOM 885 C C . THR A 1 115 ? 22.841 -10.644 -1.019 1.00 87.62 115 THR A C 1
ATOM 887 O O . THR A 1 115 ? 23.757 -11.463 -1.062 1.00 87.62 115 THR A O 1
ATOM 890 N N . HIS A 1 116 ? 22.360 -10.221 0.153 1.00 74.88 116 HIS A N 1
ATOM 891 C CA . HIS A 1 116 ? 22.994 -10.545 1.433 1.00 74.88 116 HIS A CA 1
ATOM 892 C C . HIS A 1 116 ? 23.067 -12.053 1.755 1.00 74.88 116 HIS A C 1
ATOM 894 O O . HIS A 1 116 ? 23.987 -12.511 2.434 1.00 74.88 116 HIS A O 1
ATOM 900 N N . GLY A 1 117 ? 22.102 -12.854 1.307 1.00 62.19 117 GLY A N 1
ATOM 901 C CA . GLY A 1 117 ? 22.012 -14.240 1.755 1.00 62.19 117 GLY A CA 1
ATOM 902 C C . GLY A 1 117 ? 23.039 -15.208 1.146 1.00 62.19 117 GLY A C 1
ATOM 903 O O . GLY A 1 117 ? 23.060 -16.365 1.559 1.00 62.19 117 GLY A O 1
ATOM 904 N N . GLU A 1 118 ? 23.879 -14.759 0.211 1.00 56.69 118 GLU A N 1
ATOM 905 C CA . GLU A 1 118 ? 24.953 -15.565 -0.397 1.00 56.69 118 GLU A CA 1
ATOM 906 C C . GLU A 1 118 ? 26.288 -15.436 0.344 1.00 56.69 118 GLU A C 1
ATOM 908 O O . GLU A 1 118 ? 27.093 -16.364 0.367 1.00 56.69 118 GLU A O 1
ATOM 913 N N . LEU A 1 119 ? 26.505 -14.320 1.046 1.00 54.84 119 LEU A N 1
ATOM 914 C CA . LEU A 1 119 ? 27.782 -14.035 1.706 1.00 54.84 119 LEU A CA 1
ATOM 915 C C . LEU A 1 119 ? 27.988 -14.800 3.021 1.00 54.84 119 LEU A C 1
ATOM 917 O O . LEU A 1 119 ? 29.111 -14.861 3.522 1.00 54.84 119 LEU A O 1
ATOM 921 N N . ARG A 1 120 ? 26.941 -15.432 3.572 1.00 54.56 120 ARG A N 1
ATOM 922 C CA . ARG A 1 120 ? 27.049 -16.229 4.811 1.00 54.56 120 ARG A CA 1
ATOM 923 C C . ARG A 1 120 ? 27.926 -17.476 4.665 1.00 54.56 120 ARG A C 1
ATOM 925 O O . ARG A 1 120 ? 28.412 -17.962 5.678 1.00 54.56 120 ARG A O 1
ATOM 932 N N . HIS A 1 121 ? 28.158 -17.963 3.445 1.00 52.50 121 HIS A N 1
ATOM 933 C CA . HIS A 1 121 ? 28.996 -19.143 3.206 1.00 52.50 121 HIS A CA 1
ATOM 934 C C . HIS A 1 121 ? 30.446 -18.829 2.812 1.00 52.50 121 HIS A C 1
ATOM 936 O O . HIS A 1 121 ? 31.267 -19.740 2.804 1.00 52.50 121 HIS A O 1
ATOM 942 N N . ILE A 1 122 ? 30.787 -17.570 2.509 1.00 57.06 122 ILE A N 1
ATOM 943 C CA . ILE A 1 122 ? 32.088 -17.228 1.899 1.00 57.06 122 ILE A CA 1
ATOM 944 C C . ILE A 1 122 ? 33.037 -16.522 2.889 1.00 57.06 122 ILE A C 1
ATOM 946 O O . ILE A 1 122 ? 34.255 -16.551 2.716 1.00 57.06 122 ILE A O 1
ATOM 950 N N . PHE A 1 123 ? 32.529 -15.948 3.984 1.00 53.97 123 PHE A N 1
ATOM 951 C CA . PHE A 1 123 ? 33.356 -15.213 4.948 1.00 53.97 123 PHE A CA 1
ATOM 952 C C . PHE A 1 123 ? 33.825 -16.060 6.144 1.00 53.97 123 PHE A C 1
ATOM 954 O O . PHE A 1 123 ? 33.425 -15.839 7.283 1.00 53.97 123 PHE A O 1
ATOM 961 N N . THR A 1 124 ? 34.760 -16.978 5.885 1.00 54.44 124 THR A N 1
ATOM 962 C CA . THR A 1 124 ? 35.785 -17.412 6.862 1.00 54.44 124 THR A CA 1
ATOM 963 C C . THR A 1 124 ? 37.094 -16.625 6.729 1.00 54.44 124 THR A C 1
ATOM 965 O O . THR A 1 124 ? 38.046 -16.896 7.458 1.00 54.44 124 THR A O 1
ATOM 968 N N . ARG A 1 125 ? 37.177 -15.625 5.837 1.00 52.62 125 ARG A N 1
ATOM 969 C CA . ARG A 1 125 ? 38.373 -14.779 5.702 1.00 52.62 125 ARG A CA 1
ATOM 970 C C . ARG A 1 125 ? 38.174 -13.386 6.308 1.00 52.62 125 ARG A C 1
ATOM 972 O O . ARG A 1 125 ? 37.293 -12.653 5.859 1.00 52.62 125 ARG A O 1
ATOM 979 N N . PRO A 1 126 ? 38.998 -12.993 7.295 1.00 54.22 126 PRO A N 1
ATOM 980 C CA . PRO A 1 126 ? 39.048 -11.628 7.779 1.00 54.22 126 PRO A CA 1
ATOM 981 C C . PRO A 1 126 ? 39.928 -10.834 6.815 1.00 54.22 126 PRO A C 1
ATOM 983 O O . PRO A 1 126 ? 41.064 -11.234 6.601 1.00 54.22 126 PRO A O 1
ATOM 986 N N . LEU A 1 127 ? 39.411 -9.763 6.209 1.00 56.81 127 LEU A N 1
ATOM 987 C CA . LEU A 1 127 ? 40.150 -8.530 5.886 1.00 56.81 127 LEU A CA 1
ATOM 988 C C . LEU A 1 127 ? 39.232 -7.547 5.135 1.00 56.81 127 LEU A C 1
ATOM 990 O O . LEU A 1 127 ? 38.816 -7.781 4.008 1.00 56.81 127 LEU A O 1
ATOM 994 N N . SER A 1 128 ? 38.933 -6.448 5.830 1.00 56.44 128 SER A N 1
ATOM 995 C CA . SER A 1 128 ? 38.721 -5.085 5.323 1.00 56.44 128 SER A CA 1
ATOM 996 C C . SER A 1 128 ? 37.787 -4.849 4.133 1.00 56.44 128 SER A C 1
ATOM 998 O O . SER A 1 128 ? 38.232 -4.610 3.020 1.00 56.44 128 SER A O 1
ATOM 1000 N N . LEU A 1 129 ? 36.488 -4.809 4.441 1.00 57.97 129 LEU A N 1
ATOM 1001 C CA . LEU A 1 129 ? 35.457 -3.842 4.013 1.00 57.97 129 LEU A CA 1
ATOM 1002 C C . LEU A 1 129 ? 34.133 -4.563 4.254 1.00 57.97 129 LEU A C 1
ATOM 1004 O O . LEU A 1 129 ? 33.716 -5.367 3.432 1.00 57.97 129 LEU A O 1
ATOM 1008 N N . LYS A 1 130 ? 33.514 -4.377 5.427 1.00 58.12 130 LYS A N 1
ATOM 1009 C CA . LYS A 1 130 ? 32.220 -5.010 5.723 1.00 58.12 130 LYS A CA 1
ATOM 1010 C C . LYS A 1 130 ? 31.199 -4.460 4.717 1.00 58.12 130 LYS A C 1
ATOM 1012 O O . LYS A 1 130 ? 30.858 -3.284 4.857 1.00 58.12 130 LYS A O 1
ATOM 1017 N N . PRO A 1 131 ? 30.699 -5.239 3.734 1.00 57.09 131 PRO A N 1
ATOM 1018 C CA . PRO A 1 131 ? 29.522 -4.804 3.000 1.00 57.09 131 PRO A CA 1
ATOM 1019 C C . PRO A 1 131 ? 28.427 -4.569 4.040 1.00 57.09 131 PRO A C 1
ATOM 1021 O O . PRO A 1 131 ? 28.241 -5.400 4.935 1.00 57.09 131 PRO A O 1
ATOM 1024 N N . LEU A 1 132 ? 27.790 -3.396 3.996 1.00 66.25 132 LEU A N 1
ATOM 1025 C CA . LEU A 1 132 ? 26.782 -3.002 4.973 1.00 66.25 132 LEU A CA 1
ATOM 1026 C C . LEU A 1 132 ? 25.590 -3.953 4.823 1.00 66.25 132 LEU A C 1
ATOM 1028 O O . LEU A 1 132 ? 24.726 -3.790 3.967 1.00 66.25 132 LEU A O 1
ATOM 1032 N N . VAL A 1 133 ? 25.600 -5.020 5.612 1.00 77.25 133 VAL A N 1
ATOM 1033 C CA . VAL A 1 133 ? 24.536 -6.010 5.641 1.00 77.25 133 VAL A CA 1
ATOM 1034 C C . VAL A 1 133 ? 23.278 -5.331 6.154 1.00 77.25 133 VAL A C 1
ATOM 1036 O O . VAL A 1 133 ? 23.209 -4.960 7.327 1.00 77.25 133 VAL A O 1
ATOM 1039 N N . ILE A 1 134 ? 22.263 -5.210 5.300 1.00 89.12 134 ILE A N 1
ATOM 1040 C CA . ILE A 1 134 ? 20.954 -4.753 5.747 1.00 89.12 134 ILE A CA 1
ATOM 1041 C C . ILE A 1 134 ? 20.203 -5.920 6.402 1.00 89.12 134 ILE A C 1
ATOM 1043 O O . ILE A 1 134 ? 19.968 -6.981 5.806 1.00 89.12 134 ILE A O 1
ATOM 1047 N N . THR A 1 135 ? 19.857 -5.752 7.678 1.00 90.62 135 THR A N 1
ATOM 1048 C CA . THR A 1 135 ? 19.015 -6.716 8.396 1.00 90.62 135 THR A CA 1
ATOM 1049 C C . THR A 1 135 ? 17.594 -6.698 7.828 1.00 90.62 135 THR A C 1
ATOM 1051 O O . THR A 1 135 ? 17.211 -5.780 7.098 1.00 90.62 135 THR A O 1
ATOM 1054 N N . LYS A 1 136 ? 16.791 -7.724 8.139 1.00 91.94 136 LYS A N 1
ATOM 1055 C CA . LYS A 1 136 ? 15.376 -7.753 7.731 1.00 91.94 136 LYS A CA 1
ATOM 1056 C C . LYS A 1 136 ? 14.649 -6.533 8.301 1.00 91.94 136 LYS A C 1
ATOM 1058 O O . LYS A 1 136 ? 13.915 -5.865 7.587 1.00 91.94 136 LYS A O 1
ATOM 1063 N N . GLU A 1 137 ? 14.911 -6.232 9.564 1.00 94.12 137 GLU A N 1
ATOM 1064 C CA . GLU A 1 137 ? 14.305 -5.145 10.322 1.00 94.12 137 GLU A CA 1
ATOM 1065 C C . GLU A 1 137 ? 14.724 -3.787 9.749 1.00 94.12 137 GLU A C 1
ATOM 1067 O O . GLU A 1 137 ? 13.870 -2.944 9.504 1.00 94.12 137 GLU A O 1
ATOM 1072 N N . ALA A 1 138 ? 16.010 -3.591 9.438 1.00 93.88 138 ALA A N 1
ATOM 1073 C CA . ALA A 1 138 ? 16.487 -2.347 8.834 1.00 93.88 138 ALA A CA 1
ATOM 1074 C C . ALA A 1 138 ? 15.918 -2.126 7.422 1.00 93.88 138 ALA A C 1
ATOM 1076 O O . ALA A 1 138 ? 15.516 -1.011 7.097 1.00 93.88 138 ALA A O 1
ATOM 1077 N N . CYS A 1 139 ? 15.844 -3.179 6.600 1.00 95.44 139 CYS A N 1
ATOM 1078 C CA . CYS A 1 139 ? 15.247 -3.116 5.263 1.00 95.44 139 CYS A CA 1
ATOM 1079 C C . CYS A 1 139 ? 13.763 -2.749 5.345 1.00 95.44 139 CYS A C 1
ATOM 1081 O O . CYS A 1 139 ? 13.319 -1.825 4.665 1.00 95.44 139 CYS A O 1
ATOM 1083 N N . PHE A 1 140 ? 13.030 -3.413 6.240 1.00 96.81 140 PHE A N 1
ATOM 1084 C CA . PHE A 1 140 ? 11.629 -3.126 6.507 1.00 96.81 140 PHE A CA 1
ATOM 1085 C C . PHE A 1 140 ? 11.413 -1.668 6.944 1.00 96.81 140 PHE A C 1
ATOM 1087 O O . PHE A 1 140 ? 10.579 -0.978 6.360 1.00 96.81 140 PHE A O 1
ATOM 1094 N N . GLU A 1 141 ? 12.174 -1.181 7.928 1.00 96.81 141 GLU A N 1
ATOM 1095 C CA . GLU A 1 141 ? 11.996 0.173 8.467 1.00 96.81 141 GLU A CA 1
ATOM 1096 C C . GLU A 1 141 ? 12.327 1.267 7.448 1.00 96.81 141 GLU A C 1
ATOM 1098 O O . GLU A 1 141 ? 11.638 2.291 7.377 1.00 96.81 141 GLU A O 1
ATOM 1103 N N . GLN A 1 142 ? 13.350 1.046 6.621 1.00 96.38 142 GLN A N 1
ATOM 1104 C CA . GLN A 1 142 ? 13.691 1.966 5.539 1.00 96.38 142 GLN A CA 1
ATOM 1105 C C . GLN A 1 142 ? 12.628 1.940 4.432 1.00 96.38 142 GLN A C 1
ATOM 1107 O O . GLN A 1 142 ? 12.172 3.004 4.018 1.00 96.38 142 GLN A O 1
ATOM 1112 N N . CYS A 1 143 ? 12.136 0.759 4.030 1.00 97.12 143 CYS A N 1
ATOM 1113 C CA . CYS A 1 143 ? 11.026 0.652 3.075 1.00 97.12 143 CYS A CA 1
ATOM 1114 C C . CYS A 1 143 ? 9.776 1.378 3.586 1.00 97.12 143 CYS A C 1
ATOM 1116 O O . CYS A 1 143 ? 9.168 2.154 2.850 1.00 97.12 143 CYS A O 1
ATOM 1118 N N . LEU A 1 144 ? 9.417 1.173 4.857 1.00 97.69 144 LEU A N 1
ATOM 1119 C CA . LEU A 1 144 ? 8.271 1.835 5.474 1.00 97.69 144 LEU A CA 1
ATOM 1120 C C . LEU A 1 144 ? 8.449 3.354 5.505 1.00 97.69 144 LEU A C 1
ATOM 1122 O O . LEU A 1 144 ? 7.481 4.080 5.286 1.00 97.69 144 LEU A O 1
ATOM 1126 N N . THR A 1 145 ? 9.665 3.841 5.750 1.00 96.69 145 THR A N 1
ATOM 1127 C CA . THR A 1 145 ? 9.975 5.277 5.741 1.00 96.69 145 THR A CA 1
ATOM 1128 C C . THR A 1 145 ? 9.802 5.881 4.347 1.00 96.69 145 THR A C 1
ATOM 1130 O O . THR A 1 145 ? 9.089 6.876 4.216 1.00 96.69 145 THR A O 1
ATOM 1133 N N . GLU A 1 146 ? 10.362 5.255 3.308 1.00 95.75 146 GLU A N 1
ATOM 1134 C CA . GLU A 1 146 ? 10.231 5.728 1.919 1.00 95.75 146 GLU A CA 1
ATOM 1135 C C . GLU A 1 146 ? 8.772 5.725 1.450 1.00 95.75 146 GLU A C 1
ATOM 1137 O O . GLU A 1 146 ? 8.261 6.732 0.955 1.00 95.75 146 GLU A O 1
ATOM 1142 N N . VAL A 1 147 ? 8.056 4.624 1.696 1.00 95.94 147 VAL A N 1
ATOM 1143 C CA . VAL A 1 147 ? 6.633 4.488 1.359 1.00 95.94 147 VAL A CA 1
ATOM 1144 C C . VAL A 1 147 ? 5.780 5.508 2.121 1.00 95.94 147 VAL A C 1
ATOM 1146 O O . VAL A 1 147 ? 4.885 6.126 1.543 1.00 95.94 147 VAL A O 1
ATOM 1149 N N . SER A 1 148 ? 6.063 5.735 3.407 1.00 95.75 148 SER A N 1
ATOM 1150 C CA . SER A 1 148 ? 5.351 6.751 4.195 1.00 95.75 148 SER A CA 1
ATOM 1151 C C . SER A 1 148 ? 5.590 8.149 3.636 1.00 95.75 148 SER A C 1
ATOM 1153 O O . SER A 1 148 ? 4.640 8.921 3.527 1.00 95.75 148 SER A O 1
ATOM 1155 N N . SER A 1 149 ? 6.834 8.457 3.251 1.00 94.81 149 SER A N 1
ATOM 1156 C CA . SER A 1 149 ? 7.217 9.757 2.697 1.00 94.81 149 SER A CA 1
ATOM 1157 C C . SER A 1 149 ? 6.521 10.038 1.367 1.00 94.81 149 SER A C 1
ATOM 1159 O O . SER A 1 149 ? 6.015 11.142 1.172 1.00 94.81 149 SER A O 1
ATOM 1161 N N . LEU A 1 150 ? 6.448 9.044 0.475 1.00 93.06 150 LEU A N 1
ATOM 1162 C CA . LEU A 1 150 ? 5.741 9.154 -0.805 1.00 93.06 150 LEU A CA 1
ATOM 1163 C C . LEU A 1 150 ? 4.250 9.465 -0.608 1.00 93.06 150 LEU A C 1
ATOM 1165 O O . LEU A 1 150 ? 3.667 10.273 -1.329 1.00 93.06 150 LEU A O 1
ATOM 1169 N N . HIS A 1 151 ? 3.623 8.844 0.390 1.00 93.75 151 HIS A N 1
ATOM 1170 C CA . HIS A 1 151 ? 2.171 8.879 0.547 1.00 93.75 151 HIS A CA 1
ATOM 1171 C C . HIS A 1 151 ? 1.647 9.860 1.597 1.00 93.75 151 HIS A C 1
ATOM 1173 O O . HIS A 1 151 ? 0.440 9.851 1.856 1.00 93.75 151 HIS A O 1
ATOM 1179 N N . VAL A 1 152 ? 2.488 10.737 2.163 1.00 93.56 152 VAL A N 1
ATOM 1180 C CA . VAL A 1 152 ? 2.069 11.732 3.171 1.00 93.56 152 VAL A CA 1
ATOM 1181 C C . VAL A 1 152 ? 0.802 12.466 2.737 1.00 93.56 152 VAL A C 1
ATOM 1183 O O . VAL A 1 152 ? -0.183 12.487 3.476 1.00 93.56 152 VAL A O 1
ATOM 1186 N N . GLN A 1 153 ? 0.788 13.014 1.519 1.00 90.06 153 GLN A N 1
ATOM 1187 C CA . GLN A 1 153 ? -0.340 13.806 1.032 1.00 90.06 153 GLN A CA 1
ATOM 1188 C C . GLN A 1 153 ? -1.625 12.973 0.923 1.00 90.06 153 GLN A C 1
ATOM 1190 O O . GLN A 1 153 ? -2.659 13.371 1.460 1.00 90.06 153 GLN A O 1
ATOM 1195 N N . ARG A 1 154 ? -1.555 11.780 0.319 1.00 91.06 154 ARG A N 1
ATOM 1196 C CA . ARG A 1 154 ? -2.691 10.844 0.219 1.00 91.06 154 ARG A CA 1
ATOM 1197 C C . ARG A 1 154 ? -3.249 10.474 1.584 1.00 91.06 154 ARG A C 1
ATOM 1199 O O . ARG A 1 154 ? -4.461 10.353 1.759 1.00 91.06 154 ARG A O 1
ATOM 1206 N N . MET A 1 155 ? -2.372 10.260 2.564 1.00 92.69 155 MET A N 1
ATOM 1207 C CA . MET A 1 155 ? -2.807 9.908 3.911 1.00 92.69 155 MET A CA 1
ATOM 1208 C C . MET A 1 155 ? -3.458 11.097 4.604 1.00 92.69 155 MET A C 1
ATOM 1210 O O . MET A 1 155 ? -4.541 10.933 5.160 1.00 92.69 155 MET A O 1
ATOM 1214 N N . LYS A 1 156 ? -2.892 12.302 4.493 1.00 90.62 156 LYS A N 1
ATOM 1215 C CA . LYS A 1 156 ? -3.511 13.523 5.031 1.00 90.62 156 LYS A CA 1
ATOM 1216 C C . LYS A 1 156 ? -4.875 13.815 4.392 1.00 90.62 156 LYS A C 1
ATOM 1218 O O . LYS A 1 156 ? -5.795 14.213 5.107 1.00 90.62 156 LYS A O 1
ATOM 1223 N N . GLU A 1 157 ? -5.041 13.559 3.093 1.00 88.12 157 GLU A N 1
ATOM 1224 C CA . GLU A 1 157 ? -6.339 13.624 2.400 1.00 88.12 157 GLU A CA 1
ATOM 1225 C C . GLU A 1 157 ? -7.345 12.629 3.013 1.00 88.12 157 GLU A C 1
ATOM 1227 O O . GLU A 1 157 ? -8.458 13.012 3.373 1.00 88.12 157 GLU A O 1
ATOM 1232 N N . ARG A 1 158 ? -6.943 11.370 3.241 1.00 89.75 158 ARG A N 1
ATOM 1233 C CA . ARG A 1 158 ? -7.795 10.339 3.876 1.00 89.75 158 ARG A CA 1
ATOM 1234 C C . ARG A 1 158 ? -8.130 10.617 5.341 1.00 89.75 158 ARG A C 1
ATOM 1236 O O . ARG A 1 158 ? -9.205 10.221 5.807 1.00 89.75 158 ARG A O 1
ATOM 1243 N N . LEU A 1 159 ? -7.218 11.257 6.066 1.00 90.12 159 LEU A N 1
ATOM 1244 C CA . LEU A 1 159 ? -7.424 11.700 7.445 1.00 90.12 159 LEU A CA 1
ATOM 1245 C C . LEU A 1 159 ? -8.382 12.901 7.518 1.00 90.12 159 LEU A C 1
ATOM 1247 O O . LEU A 1 159 ? -9.052 13.088 8.531 1.00 90.12 159 LEU A O 1
ATOM 1251 N N . GLY A 1 160 ? -8.495 13.675 6.435 1.00 86.75 160 GLY A N 1
ATOM 1252 C CA . GLY A 1 160 ? -9.228 14.940 6.414 1.00 86.75 160 GLY A CA 1
ATOM 1253 C C . GLY A 1 160 ? -8.431 16.108 7.007 1.00 86.75 160 GLY A C 1
ATOM 1254 O O . GLY A 1 160 ? -9.031 17.103 7.392 1.00 86.75 160 GLY A O 1
ATOM 1255 N N . CYS A 1 161 ? -7.097 16.000 7.097 1.00 82.88 161 CYS A N 1
ATOM 1256 C CA . CYS A 1 161 ? -6.234 17.056 7.651 1.00 82.88 161 CYS A CA 1
ATOM 1257 C C . CYS A 1 161 ? -6.053 18.238 6.699 1.00 82.88 161 CYS A C 1
ATOM 1259 O O . CYS A 1 161 ? -5.712 19.341 7.114 1.00 82.88 161 CYS A O 1
ATOM 1261 N N . VAL A 1 162 ? -6.168 17.986 5.399 1.00 74.19 162 VAL A N 1
ATOM 1262 C CA . VAL A 1 162 ? -5.937 19.006 4.383 1.00 74.19 162 VAL A CA 1
ATOM 1263 C C . VAL A 1 162 ? -7.301 19.542 3.985 1.00 74.19 162 VAL A C 1
ATOM 1265 O O . VAL A 1 162 ? -8.166 18.762 3.571 1.00 74.19 162 VAL A O 1
ATOM 1268 N N . ASN A 1 163 ? -7.456 20.870 4.046 1.00 59.81 163 ASN A N 1
ATOM 1269 C CA . ASN A 1 163 ? -8.499 21.638 3.355 1.00 59.81 163 ASN A CA 1
ATOM 1270 C C . ASN A 1 163 ? -8.295 21.480 1.842 1.00 59.81 163 ASN A C 1
ATOM 1272 O O . ASN A 1 163 ? -7.910 22.403 1.130 1.00 59.81 163 ASN A O 1
ATOM 1276 N N . SER A 1 164 ? -8.412 20.244 1.379 1.00 52.31 164 SER A N 1
ATOM 1277 C CA . SER A 1 164 ? -7.978 19.822 0.063 1.00 52.31 164 SER A CA 1
ATOM 1278 C C . SER A 1 164 ? -8.901 20.478 -0.942 1.00 52.31 164 SER A C 1
ATOM 1280 O O . SER A 1 164 ? -10.079 20.665 -0.642 1.00 52.31 164 SER A O 1
ATOM 1282 N N . SER A 1 165 ? -8.317 20.843 -2.084 1.00 53.22 165 SER A N 1
ATOM 1283 C CA . SER A 1 165 ? -8.924 21.359 -3.316 1.00 53.22 165 SER A CA 1
ATOM 1284 C C . SER A 1 165 ? -10.445 21.193 -3.447 1.00 53.22 165 SER A C 1
ATOM 1286 O O . SER A 1 165 ? -11.025 20.212 -2.993 1.00 53.22 165 SER A O 1
ATOM 1288 N N . SER A 1 166 ? -11.102 22.107 -4.162 1.00 54.44 166 SER A N 1
ATOM 1289 C CA . SER A 1 166 ? -12.550 22.108 -4.441 1.00 54.44 166 SER A CA 1
ATOM 1290 C C . SER A 1 166 ? -13.163 20.728 -4.760 1.00 54.44 166 SER A C 1
ATOM 1292 O O . SER A 1 166 ? -14.332 20.500 -4.456 1.00 54.44 166 SER A O 1
ATOM 1294 N N . TYR A 1 167 ? -12.375 19.793 -5.305 1.00 55.78 167 TYR A N 1
ATOM 1295 C CA . TYR A 1 167 ? -12.730 18.387 -5.506 1.00 55.78 167 TYR A CA 1
ATOM 1296 C C . TYR A 1 167 ? -13.104 17.629 -4.211 1.00 55.78 167 TYR A C 1
ATOM 1298 O O . TYR A 1 167 ? -14.140 16.969 -4.160 1.00 55.78 167 TYR A O 1
ATOM 1306 N N . SER A 1 168 ? -12.321 17.765 -3.135 1.00 51.78 168 SER A N 1
ATOM 1307 C CA . SER A 1 168 ? -12.580 17.118 -1.836 1.00 51.78 168 SER A CA 1
ATOM 1308 C C . SER A 1 168 ? -13.853 17.651 -1.171 1.00 51.78 168 SER A C 1
ATOM 1310 O O . SER A 1 168 ? -14.701 16.868 -0.740 1.00 51.78 168 SER A O 1
ATOM 1312 N N . LYS A 1 169 ? -14.050 18.978 -1.171 1.00 59.25 169 LYS A N 1
ATOM 1313 C CA . LYS A 1 169 ? -15.263 19.606 -0.614 1.00 59.25 169 LYS A CA 1
ATOM 1314 C C . LYS A 1 169 ? -16.536 19.163 -1.340 1.00 59.25 169 LYS A C 1
ATOM 1316 O O . LYS A 1 169 ? -17.547 18.916 -0.691 1.00 59.25 169 LYS A O 1
ATOM 1321 N N . ARG A 1 170 ? -16.485 19.025 -2.672 1.00 56.91 170 ARG A N 1
ATOM 1322 C CA . ARG A 1 170 ? -17.631 18.572 -3.483 1.00 56.91 170 ARG A CA 1
ATOM 1323 C C . ARG A 1 170 ? -17.994 17.110 -3.236 1.00 56.91 170 ARG A C 1
ATOM 1325 O O . ARG A 1 170 ? -19.172 16.780 -3.261 1.00 56.91 170 ARG A O 1
ATOM 1332 N N . ARG A 1 171 ? -17.007 16.239 -3.002 1.00 57.41 171 ARG A N 1
ATOM 1333 C CA . ARG A 1 171 ? -17.244 14.794 -2.857 1.00 57.41 171 ARG A CA 1
ATOM 1334 C C . ARG A 1 171 ? -17.577 14.366 -1.423 1.00 57.41 171 ARG A C 1
ATOM 1336 O O . ARG A 1 171 ? -18.175 13.310 -1.248 1.00 57.41 171 ARG A O 1
ATOM 1343 N N . PHE A 1 172 ? -17.191 15.147 -0.406 1.00 52.47 172 PHE A N 1
ATOM 1344 C CA . PHE A 1 172 ? -17.238 14.697 0.995 1.00 52.47 172 PHE A CA 1
ATOM 1345 C C . PHE A 1 172 ? -18.076 15.549 1.963 1.00 52.47 172 PHE A C 1
ATOM 1347 O O . PHE A 1 172 ? -18.118 15.209 3.145 1.00 52.47 172 PHE A O 1
ATOM 1354 N N . GLY A 1 173 ? -18.780 16.589 1.497 1.00 55.72 173 GLY A N 1
ATOM 1355 C CA . GLY A 1 173 ? -19.591 17.454 2.369 1.00 55.72 173 GLY A CA 1
ATOM 1356 C C . GLY A 1 173 ? -18.744 18.205 3.408 1.00 55.72 173 GLY A C 1
ATOM 1357 O O . GLY A 1 173 ? -17.528 18.321 3.242 1.00 55.72 173 GLY A O 1
ATOM 1358 N N . GLU A 1 174 ? -19.356 18.729 4.481 1.00 56.16 174 GLU A N 1
ATOM 1359 C CA . GLU A 1 174 ? -18.593 19.217 5.642 1.00 56.16 174 GLU A CA 1
ATOM 1360 C C . GLU A 1 174 ? -17.702 18.081 6.161 1.00 56.16 174 GLU A C 1
ATOM 1362 O O . GLU A 1 174 ? -18.173 17.078 6.701 1.00 56.16 174 GLU A O 1
ATOM 1367 N N . ALA A 1 175 ? -16.396 18.211 5.921 1.00 61.16 175 ALA A N 1
ATOM 1368 C CA . ALA A 1 175 ? -15.437 17.143 6.131 1.00 61.16 175 ALA A CA 1
ATOM 1369 C C . ALA A 1 175 ? -15.235 16.898 7.631 1.00 61.16 175 ALA A C 1
ATOM 1371 O O . ALA A 1 175 ? -14.342 17.463 8.260 1.00 61.16 175 ALA A O 1
ATOM 1372 N N . VAL A 1 176 ? -16.046 16.016 8.216 1.00 75.56 176 VAL A N 1
ATOM 1373 C CA . VAL A 1 176 ? -15.741 15.446 9.530 1.00 75.56 176 VAL A CA 1
ATOM 1374 C C . VAL A 1 176 ? -14.377 14.758 9.416 1.00 75.56 176 VAL A C 1
ATOM 1376 O O . VAL A 1 176 ? -14.151 13.966 8.496 1.00 75.56 176 VAL A O 1
ATOM 1379 N N . SER A 1 177 ? -13.448 15.052 10.321 1.00 89.00 177 SER A N 1
ATOM 1380 C CA . SER A 1 177 ? -12.134 14.404 10.323 1.00 89.00 177 SER A CA 1
ATOM 1381 C C . SER A 1 177 ? -12.262 12.894 10.555 1.00 89.00 177 SER A C 1
ATOM 1383 O O . SER A 1 177 ? -13.240 12.401 11.139 1.00 89.00 177 SER A O 1
ATOM 1385 N N . LEU A 1 178 ? -11.264 12.122 10.121 1.00 90.94 178 LEU A N 1
ATOM 1386 C CA . LEU A 1 178 ? -11.223 10.696 10.441 1.00 90.94 178 LEU A CA 1
ATOM 1387 C C . LEU A 1 178 ? -11.160 10.476 11.958 1.00 90.94 178 LEU A C 1
ATOM 1389 O O . LEU A 1 178 ? -11.806 9.549 12.449 1.00 90.94 178 LEU A O 1
ATOM 1393 N N . SER A 1 179 ? -10.463 11.343 12.704 1.00 93.75 179 SER A N 1
ATOM 1394 C CA . SER A 1 179 ? -10.443 11.287 14.169 1.00 93.75 179 SER A CA 1
ATOM 1395 C C . SER A 1 179 ? -11.840 11.434 14.782 1.00 93.75 179 SER A C 1
ATOM 1397 O O . SER A 1 179 ? -12.183 10.684 15.698 1.00 93.75 179 SER A O 1
ATOM 1399 N N . GLY A 1 180 ? -12.680 12.328 14.249 1.00 92.75 180 GLY A N 1
ATOM 1400 C CA . GLY A 1 180 ? -14.067 12.504 14.685 1.00 92.75 180 GLY A CA 1
ATOM 1401 C C . GLY A 1 180 ? -14.922 11.259 14.438 1.00 92.75 180 GLY A C 1
ATOM 1402 O O . GLY A 1 180 ? -15.574 10.760 15.360 1.00 92.75 180 GLY A O 1
ATOM 1403 N N . ARG A 1 181 ? -14.861 10.699 13.221 1.00 92.81 181 ARG A N 1
ATOM 1404 C CA . ARG A 1 181 ? -15.585 9.461 12.870 1.00 92.81 181 ARG A CA 1
ATOM 1405 C C . ARG A 1 181 ? -15.130 8.266 13.710 1.00 92.81 181 ARG A C 1
ATOM 1407 O O . ARG A 1 181 ? -15.962 7.530 14.238 1.00 92.81 181 ARG A O 1
ATOM 1414 N N . LEU A 1 182 ? -13.820 8.100 13.897 1.00 94.00 182 LEU A N 1
ATOM 1415 C CA . LEU A 1 182 ? -13.266 7.004 14.692 1.00 94.00 182 LEU A CA 1
ATOM 1416 C C . LEU A 1 182 ? -13.635 7.137 16.178 1.00 94.00 182 LEU A C 1
ATOM 1418 O O . LEU A 1 182 ? -13.976 6.143 16.818 1.00 94.00 182 LEU A O 1
ATOM 1422 N N . ALA A 1 183 ? -13.642 8.355 16.728 1.00 95.38 183 ALA A N 1
ATOM 1423 C CA . ALA A 1 183 ? -14.103 8.602 18.094 1.00 95.38 183 ALA A CA 1
ATOM 1424 C C . ALA A 1 183 ? -15.588 8.238 18.277 1.00 95.38 183 ALA A C 1
ATOM 1426 O O . ALA A 1 183 ? -15.951 7.618 19.283 1.00 95.38 183 ALA A O 1
ATOM 1427 N N . ALA A 1 184 ? -16.437 8.568 17.298 1.00 93.00 184 ALA A N 1
ATOM 1428 C CA . ALA A 1 184 ? -17.844 8.177 17.299 1.00 93.00 184 ALA A CA 1
ATOM 1429 C C . ALA A 1 184 ? -18.011 6.649 17.249 1.00 93.00 184 ALA A C 1
ATOM 1431 O O . ALA A 1 184 ? -18.795 6.098 18.024 1.00 93.00 184 ALA A O 1
ATOM 1432 N N . LEU A 1 185 ? -17.220 5.956 16.422 1.00 91.75 185 LEU A N 1
ATOM 1433 C CA . LEU A 1 185 ? -17.207 4.493 16.358 1.00 91.75 185 LEU A CA 1
ATOM 1434 C C . LEU A 1 185 ? -16.810 3.868 17.705 1.00 91.75 185 LEU A C 1
ATOM 1436 O O . LEU A 1 185 ? -17.513 2.993 18.210 1.00 91.75 185 LEU A O 1
ATOM 1440 N N . ILE A 1 186 ? -15.742 4.361 18.341 1.00 93.88 186 ILE A N 1
ATOM 1441 C CA . ILE A 1 186 ? -15.305 3.911 19.675 1.00 93.88 186 ILE A CA 1
ATOM 1442 C C . ILE A 1 186 ? -16.420 4.109 20.711 1.00 93.88 186 ILE A C 1
ATOM 1444 O O . ILE A 1 186 ? -16.680 3.213 21.517 1.00 93.88 186 ILE A O 1
ATOM 1448 N N . LYS A 1 187 ? -17.099 5.265 20.698 1.00 93.44 187 LYS A N 1
ATOM 1449 C CA . LYS A 1 187 ? -18.233 5.545 21.595 1.00 93.44 187 LYS A CA 1
ATOM 1450 C C . LYS A 1 187 ? -19.390 4.574 21.346 1.00 93.44 187 LYS A C 1
ATOM 1452 O O . LYS A 1 187 ? -19.937 4.034 22.306 1.00 93.44 187 LYS A O 1
ATOM 1457 N N . GLY A 1 188 ? -19.710 4.306 20.080 1.00 90.25 188 GLY A N 1
ATOM 1458 C CA . GLY A 1 188 ? -20.725 3.333 19.677 1.00 90.25 188 GLY A CA 1
ATOM 1459 C C . GLY A 1 188 ? -20.407 1.923 20.172 1.00 90.25 188 GLY A C 1
ATOM 1460 O O . GLY A 1 188 ? -21.272 1.271 20.752 1.00 90.25 188 GLY A O 1
ATOM 1461 N N . ILE A 1 189 ? -19.152 1.482 20.042 1.00 89.06 189 ILE A N 1
ATOM 1462 C CA . ILE A 1 189 ? -18.705 0.186 20.567 1.00 89.06 189 ILE A CA 1
ATOM 1463 C C . ILE A 1 189 ? -18.814 0.165 22.090 1.00 89.06 189 ILE A C 1
ATOM 1465 O O . ILE A 1 189 ? -19.295 -0.820 22.633 1.00 89.06 189 ILE A O 1
ATOM 1469 N N . LYS A 1 190 ? -18.423 1.226 22.810 1.00 89.56 190 LYS A N 1
ATOM 1470 C CA . LYS A 1 190 ? -18.541 1.298 24.283 1.00 89.56 190 LYS A CA 1
ATOM 1471 C C . LYS A 1 190 ? -19.991 1.221 24.777 1.00 89.56 190 LYS A C 1
ATOM 1473 O O . LYS A 1 190 ? -20.227 0.587 25.797 1.00 89.56 190 LYS A O 1
ATOM 1478 N N . GLY A 1 191 ? -20.943 1.806 24.050 1.00 85.50 191 GLY A N 1
ATOM 1479 C CA . GLY A 1 191 ? -22.359 1.838 24.436 1.00 85.50 191 GLY A CA 1
ATOM 1480 C C . GLY A 1 191 ? -23.117 0.510 24.292 1.00 85.50 191 GLY A C 1
ATOM 1481 O O . GLY A 1 191 ? -24.185 0.359 24.880 1.00 85.50 191 GLY A O 1
ATOM 1482 N N . ARG A 1 192 ? -22.595 -0.469 23.540 1.00 82.25 192 ARG A N 1
ATOM 1483 C CA . ARG A 1 192 ? -23.269 -1.767 23.335 1.00 82.25 192 ARG A CA 1
ATOM 1484 C C . ARG A 1 192 ? -23.154 -2.654 24.580 1.00 82.25 192 ARG A C 1
ATOM 1486 O O . ARG A 1 192 ? -22.057 -2.814 25.123 1.00 82.25 192 ARG A O 1
ATOM 1493 N N . LYS A 1 193 ? -24.257 -3.274 25.023 1.00 70.81 193 LYS A N 1
ATOM 1494 C CA . LYS A 1 193 ? -24.240 -4.271 26.113 1.00 70.81 193 LYS A CA 1
ATOM 1495 C C . LYS A 1 193 ? -23.379 -5.464 25.679 1.00 70.81 193 LYS A C 1
ATOM 1497 O O . LYS A 1 193 ? -23.613 -6.031 24.619 1.00 70.81 193 LYS A O 1
ATOM 1502 N N . ALA A 1 194 ? -22.329 -5.778 26.440 1.00 63.03 194 ALA A N 1
ATOM 1503 C CA . ALA A 1 194 ? -21.413 -6.871 26.114 1.00 63.03 194 ALA A CA 1
ATOM 1504 C C . ALA A 1 194 ? -22.115 -8.210 26.365 1.00 63.03 194 ALA A C 1
ATOM 1506 O O . ALA A 1 194 ? -22.338 -8.559 27.519 1.00 63.03 194 ALA A O 1
ATOM 1507 N N . THR A 1 195 ? -22.481 -8.937 25.312 1.00 63.41 195 THR A N 1
ATOM 1508 C CA . THR A 1 195 ? -23.078 -10.269 25.461 1.00 63.41 195 THR A CA 1
ATOM 1509 C C . THR A 1 195 ? -22.018 -11.354 25.597 1.00 63.41 195 THR A C 1
ATOM 1511 O O . THR A 1 195 ? -22.192 -12.224 26.440 1.00 63.41 195 THR A O 1
ATOM 1514 N N . GLN A 1 196 ? -20.900 -11.310 24.863 1.00 58.81 196 GLN A N 1
ATOM 1515 C CA . GLN A 1 196 ? -19.837 -12.324 24.943 1.00 58.81 196 GLN A CA 1
ATOM 1516 C C . GLN A 1 196 ? -18.466 -11.690 24.591 1.00 58.81 196 GLN A C 1
ATOM 1518 O O . GLN A 1 196 ? -18.394 -10.833 23.717 1.00 58.81 196 GLN A O 1
ATOM 1523 N N . ALA A 1 197 ? -17.398 -12.068 25.312 1.00 62.50 197 ALA A N 1
ATOM 1524 C CA . ALA A 1 197 ? -15.990 -11.622 25.189 1.00 62.50 197 ALA A CA 1
ATOM 1525 C C . ALA A 1 197 ? -15.630 -10.178 25.644 1.00 62.50 197 ALA A C 1
ATOM 1527 O O . ALA A 1 197 ? -15.298 -9.291 24.852 1.00 62.50 197 ALA A O 1
ATOM 1528 N N . THR A 1 198 ? -15.590 -9.952 26.962 1.00 74.75 198 THR A N 1
ATOM 1529 C CA . THR A 1 198 ? -15.144 -8.684 27.583 1.00 74.75 198 THR A CA 1
ATOM 1530 C C . THR A 1 198 ? -13.670 -8.347 27.317 1.00 74.75 198 THR A C 1
ATOM 1532 O O . THR A 1 198 ? -13.339 -7.176 27.115 1.00 74.75 198 THR A O 1
ATOM 1535 N N . GLU A 1 199 ? -12.784 -9.345 27.273 1.00 81.81 199 GLU A N 1
ATOM 1536 C CA . GLU A 1 199 ? -11.336 -9.131 27.143 1.00 81.81 199 GLU A CA 1
ATOM 1537 C C . GLU A 1 199 ? -10.916 -8.703 25.727 1.00 81.81 199 GLU A C 1
ATOM 1539 O O . GLU A 1 199 ? -10.283 -7.656 25.559 1.00 81.81 199 GLU A O 1
ATOM 1544 N N . GLY A 1 200 ? -11.356 -9.426 24.689 1.00 83.88 200 GLY A N 1
ATOM 1545 C CA . GLY A 1 200 ? -11.073 -9.076 23.289 1.00 83.88 200 GLY A CA 1
ATOM 1546 C C . GLY A 1 200 ? -11.638 -7.707 22.888 1.00 83.88 200 GLY A C 1
ATOM 1547 O O . GLY A 1 200 ? -10.992 -6.930 22.175 1.00 83.88 200 GLY A O 1
ATOM 1548 N N . ARG A 1 201 ? -12.810 -7.347 23.428 1.00 87.38 201 ARG A N 1
ATOM 1549 C CA . ARG A 1 201 ? -13.394 -6.011 23.258 1.00 87.38 201 ARG A CA 1
ATOM 1550 C C . ARG A 1 201 ? -12.548 -4.922 23.914 1.00 87.38 201 ARG A C 1
ATOM 1552 O O . ARG A 1 201 ? -12.323 -3.882 23.294 1.00 87.38 201 ARG A O 1
ATOM 1559 N N . LYS A 1 202 ? -12.064 -5.141 25.142 1.00 90.19 202 LYS A N 1
ATOM 1560 C CA . LYS A 1 202 ? -11.191 -4.188 25.846 1.00 90.19 202 LYS A CA 1
ATOM 1561 C C . LYS A 1 202 ? -9.886 -3.960 25.079 1.00 90.19 202 LYS A C 1
ATOM 1563 O O . LYS A 1 202 ? -9.511 -2.806 24.874 1.00 90.19 202 LYS A O 1
ATOM 1568 N N . ALA A 1 203 ? -9.248 -5.030 24.603 1.00 90.31 2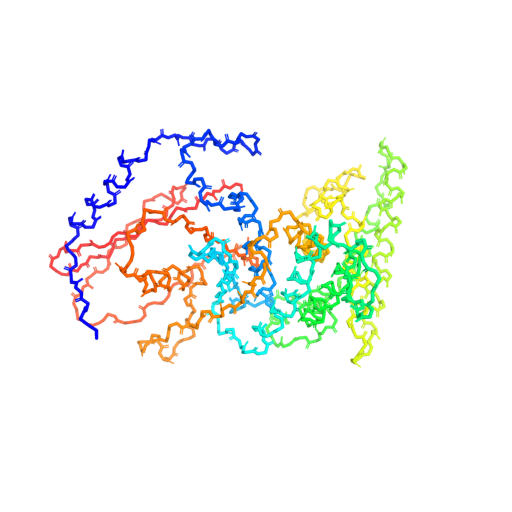03 ALA A N 1
ATOM 1569 C CA . ALA A 1 203 ? -8.027 -4.948 23.798 1.00 90.31 203 ALA A CA 1
ATOM 1570 C C . ALA A 1 203 ? -8.253 -4.176 22.485 1.00 90.31 203 ALA A C 1
ATOM 1572 O O . ALA A 1 203 ? -7.492 -3.266 22.154 1.00 90.31 203 ALA A O 1
ATOM 1573 N N . THR A 1 204 ? -9.350 -4.465 21.778 1.00 91.31 204 THR A N 1
ATOM 1574 C CA . THR A 1 204 ? -9.717 -3.757 20.538 1.00 91.31 204 THR A CA 1
ATOM 1575 C C . THR A 1 204 ? -9.940 -2.267 20.791 1.00 91.31 204 THR A C 1
ATOM 1577 O O . THR A 1 204 ? -9.364 -1.431 20.098 1.00 91.31 204 THR A O 1
ATOM 1580 N N . LEU A 1 205 ? -10.701 -1.910 21.831 1.00 93.19 205 LEU A N 1
ATOM 1581 C CA . LEU A 1 205 ? -10.928 -0.513 22.212 1.00 93.19 205 LEU A CA 1
ATOM 1582 C C . LEU A 1 205 ? -9.630 0.214 22.591 1.00 93.19 205 LEU A C 1
ATOM 1584 O O . LEU A 1 205 ? -9.485 1.394 22.273 1.00 93.19 205 LEU A O 1
ATOM 1588 N N . GLN A 1 206 ? -8.686 -0.469 23.244 1.00 94.69 206 GLN A N 1
ATOM 1589 C CA . GLN A 1 206 ? -7.379 0.103 23.572 1.00 94.69 206 GLN A CA 1
ATOM 1590 C C . GLN A 1 206 ? -6.569 0.412 22.307 1.00 94.69 206 GLN A C 1
ATOM 1592 O O . GLN A 1 206 ? -6.012 1.503 22.192 1.00 94.69 206 GLN A O 1
ATOM 1597 N N . LEU A 1 207 ? -6.527 -0.513 21.345 1.00 95.06 207 LEU A N 1
ATOM 1598 C CA . LEU A 1 207 ? -5.829 -0.310 20.072 1.00 95.06 207 LEU A CA 1
ATOM 1599 C C . LEU A 1 207 ? -6.475 0.798 19.234 1.00 95.06 207 LEU A C 1
ATOM 1601 O O . LEU A 1 207 ? -5.765 1.643 18.694 1.00 95.06 207 LEU A O 1
ATOM 1605 N N . MET A 1 208 ? -7.809 0.856 19.187 1.00 95.50 208 MET A N 1
ATOM 1606 C CA . MET A 1 208 ? -8.528 1.953 18.530 1.00 95.50 208 MET A CA 1
ATOM 1607 C C . MET A 1 208 ? -8.241 3.304 19.194 1.00 95.50 208 MET A C 1
ATOM 1609 O O . MET A 1 208 ? -8.086 4.301 18.494 1.00 95.50 208 MET A O 1
ATOM 1613 N N . GLY A 1 209 ? -8.144 3.341 20.528 1.00 96.56 209 GLY A N 1
ATOM 1614 C CA . GLY A 1 209 ? -7.742 4.537 21.272 1.00 96.56 209 GLY A CA 1
ATOM 1615 C C . GLY A 1 209 ? -6.336 5.004 20.895 1.00 96.56 209 GLY A C 1
ATOM 1616 O O . GLY A 1 209 ? -6.162 6.161 20.527 1.00 96.56 209 GLY A O 1
ATOM 1617 N N . ARG A 1 210 ? -5.360 4.086 20.870 1.00 97.19 210 ARG A N 1
ATOM 1618 C CA . ARG A 1 210 ? -3.987 4.392 20.427 1.00 97.19 210 ARG A CA 1
ATOM 1619 C C . ARG A 1 210 ? -3.952 4.927 18.995 1.00 97.19 210 ARG A C 1
ATOM 1621 O O . ARG A 1 210 ? -3.276 5.915 18.733 1.00 97.19 210 ARG A O 1
ATOM 1628 N N . LEU A 1 211 ? -4.691 4.301 18.076 1.00 97.31 211 LEU A N 1
ATOM 1629 C CA . LEU A 1 211 ? -4.797 4.775 16.696 1.00 97.31 211 LEU A CA 1
ATOM 1630 C C . LEU A 1 211 ? -5.397 6.186 16.631 1.00 97.31 211 LEU A C 1
ATOM 1632 O O . LEU A 1 211 ? -4.860 7.040 15.931 1.00 97.31 211 LEU A O 1
ATOM 1636 N N . LEU A 1 212 ? -6.475 6.448 17.374 1.00 97.31 212 LEU A N 1
ATOM 1637 C CA . LEU A 1 212 ? -7.092 7.772 17.441 1.00 97.31 212 LEU A CA 1
ATOM 1638 C C . LEU A 1 212 ? -6.097 8.839 17.918 1.00 97.31 212 LEU A C 1
ATOM 1640 O O . LEU A 1 212 ? -6.064 9.934 17.354 1.00 97.31 212 LEU A O 1
ATOM 1644 N N . ASP A 1 213 ? -5.272 8.523 18.914 1.00 97.56 213 ASP A N 1
ATOM 1645 C CA . ASP A 1 213 ? -4.243 9.438 19.407 1.00 97.56 213 ASP A CA 1
ATOM 1646 C C . ASP A 1 213 ? -3.168 9.705 18.344 1.00 97.56 213 ASP A C 1
ATOM 1648 O O . ASP A 1 213 ? -2.822 10.863 18.109 1.00 97.56 213 ASP A O 1
ATOM 1652 N N . MET A 1 214 ? -2.705 8.675 17.622 1.00 97.62 214 MET A N 1
ATOM 1653 C CA . MET A 1 214 ? -1.744 8.852 16.520 1.00 97.62 214 MET A CA 1
ATOM 1654 C C . MET A 1 214 ? -2.318 9.693 15.376 1.00 97.62 214 MET A C 1
ATOM 1656 O O . MET A 1 214 ? -1.623 10.557 14.841 1.00 97.62 214 MET A O 1
ATOM 1660 N N . ILE A 1 215 ? -3.596 9.500 15.032 1.00 96.06 215 ILE A N 1
ATOM 1661 C CA . ILE A 1 215 ? -4.281 10.317 14.020 1.00 96.06 215 ILE A CA 1
ATOM 1662 C C . ILE A 1 215 ? -4.323 11.782 14.463 1.00 96.06 215 ILE A C 1
ATOM 1664 O O . ILE A 1 215 ? -3.985 12.661 13.677 1.00 96.06 215 ILE A O 1
ATOM 1668 N N . ARG A 1 216 ? -4.672 12.060 15.724 1.00 95.50 216 ARG A N 1
ATOM 1669 C CA . ARG A 1 216 ? -4.719 13.433 16.261 1.00 95.50 216 ARG A CA 1
ATOM 1670 C C . ARG A 1 216 ? -3.351 14.105 16.290 1.00 95.50 216 ARG A C 1
ATOM 1672 O O . ARG A 1 216 ? -3.261 15.306 16.045 1.00 95.50 216 ARG A O 1
ATOM 1679 N N . VAL A 1 217 ? -2.291 13.354 16.591 1.00 95.25 217 VAL A N 1
ATOM 1680 C CA . VAL A 1 217 ? -0.913 13.852 16.483 1.00 95.25 217 VAL A CA 1
ATOM 1681 C C . VAL A 1 217 ? -0.607 14.205 15.028 1.00 95.25 217 VAL A C 1
ATOM 1683 O O . VAL A 1 217 ? -0.150 15.313 14.754 1.00 95.25 217 VAL A O 1
ATOM 1686 N N . CYS A 1 218 ? -0.933 13.317 14.086 1.00 94.19 218 CYS A N 1
ATOM 1687 C CA . CYS A 1 218 ? -0.732 13.554 12.657 1.00 94.19 218 CYS A CA 1
ATOM 1688 C C . CYS A 1 218 ? -1.522 14.765 12.133 1.00 94.19 218 CYS A C 1
ATOM 1690 O O . CYS A 1 218 ? -0.984 15.548 11.356 1.00 94.19 218 CYS A O 1
ATOM 1692 N N . GLU A 1 219 ? -2.766 14.957 12.578 1.00 91.81 219 GLU A N 1
ATOM 1693 C CA . GLU A 1 219 ? -3.618 16.110 12.238 1.00 91.81 219 GLU A CA 1
ATOM 1694 C C . GLU A 1 219 ? -3.007 17.449 12.677 1.00 91.81 219 GLU A C 1
ATOM 1696 O O . GLU A 1 219 ? -3.204 18.461 12.010 1.00 91.81 219 GLU A O 1
ATOM 1701 N N . ARG A 1 220 ? -2.243 17.458 13.776 1.00 92.38 220 ARG A N 1
ATOM 1702 C CA . ARG A 1 220 ? -1.594 18.657 14.338 1.00 92.38 220 ARG A CA 1
ATOM 1703 C C . ARG A 1 220 ? -0.135 18.823 13.913 1.00 92.38 220 ARG A C 1
ATOM 1705 O O . ARG A 1 220 ? 0.501 19.796 14.308 1.00 92.38 220 ARG A O 1
ATOM 1712 N N . THR A 1 221 ? 0.418 17.865 13.171 1.00 93.50 221 THR A N 1
ATOM 1713 C CA . THR A 1 221 ? 1.833 17.880 12.792 1.00 93.50 221 THR A CA 1
ATOM 1714 C C . THR A 1 221 ? 2.092 18.973 11.756 1.00 93.50 221 THR A C 1
ATOM 1716 O O . THR A 1 221 ? 1.378 19.084 10.758 1.00 93.50 221 THR A O 1
ATOM 1719 N N . ILE A 1 222 ? 3.125 19.779 12.004 1.00 85.69 222 ILE A N 1
ATOM 1720 C CA . ILE A 1 222 ? 3.555 20.857 11.109 1.00 85.69 222 ILE A CA 1
ATOM 1721 C C . ILE A 1 222 ? 4.180 20.312 9.809 1.00 85.69 222 ILE A C 1
ATOM 1723 O O . ILE A 1 222 ? 4.738 19.208 9.820 1.00 85.69 222 ILE A O 1
ATOM 1727 N N . PRO A 1 223 ? 4.129 21.081 8.704 1.00 87.69 223 PRO A N 1
ATOM 1728 C CA . PRO A 1 223 ? 4.836 20.743 7.472 1.00 87.69 223 PRO A CA 1
ATOM 1729 C C . PRO A 1 223 ? 6.328 20.459 7.701 1.00 87.69 223 PRO A C 1
ATOM 1731 O O . PRO A 1 223 ? 6.990 21.183 8.441 1.00 87.69 223 PRO A O 1
ATOM 1734 N N . GLY A 1 224 ? 6.848 19.403 7.077 1.00 85.81 224 GLY A N 1
ATOM 1735 C CA . GLY A 1 224 ? 8.233 18.932 7.192 1.00 85.81 224 GLY A CA 1
ATOM 1736 C C . GLY A 1 224 ? 8.441 17.781 8.185 1.00 85.81 224 GLY A C 1
ATOM 1737 O O . GLY A 1 224 ? 9.442 17.075 8.093 1.00 85.81 224 GLY A O 1
ATOM 1738 N N . HIS A 1 225 ? 7.496 17.538 9.099 1.00 89.19 225 HIS A N 1
ATOM 1739 C CA . HIS A 1 225 ? 7.583 16.460 10.099 1.00 89.19 225 HIS A CA 1
ATOM 1740 C C . HIS A 1 225 ? 6.516 15.370 9.918 1.00 89.19 225 HIS A C 1
ATOM 1742 O O . HIS A 1 225 ? 6.391 14.469 10.754 1.00 89.19 225 HIS A O 1
ATOM 1748 N N . GLU A 1 226 ? 5.743 15.409 8.830 1.00 93.00 226 GLU A N 1
ATOM 1749 C CA . GLU A 1 226 ? 4.586 14.527 8.670 1.00 93.00 226 GLU A CA 1
ATOM 1750 C C . GLU A 1 226 ? 4.951 13.061 8.466 1.00 93.00 226 GLU A C 1
ATOM 1752 O O . GLU A 1 226 ? 4.188 12.201 8.896 1.00 93.00 226 GLU A O 1
ATOM 1757 N N . THR A 1 227 ? 6.103 12.751 7.867 1.00 94.25 227 THR A N 1
ATOM 1758 C CA . THR A 1 227 ? 6.486 11.364 7.553 1.00 94.25 227 THR A CA 1
ATOM 1759 C C . THR A 1 227 ? 6.500 10.474 8.797 1.00 94.25 227 THR A C 1
ATOM 1761 O O . THR A 1 227 ? 5.972 9.364 8.767 1.00 94.25 227 THR A O 1
ATOM 1764 N N . SER A 1 228 ? 7.036 10.968 9.920 1.00 95.44 228 SER A N 1
ATOM 1765 C CA . SER A 1 228 ? 7.060 10.218 11.185 1.00 95.44 228 SER A CA 1
ATOM 1766 C C . SER A 1 228 ? 5.652 10.027 11.761 1.00 95.44 228 SER A C 1
ATOM 1768 O O . SER A 1 228 ? 5.277 8.925 12.163 1.00 95.44 228 SER A O 1
ATOM 1770 N N . ALA A 1 229 ? 4.828 11.079 11.737 1.00 95.81 229 ALA A N 1
ATOM 1771 C CA . ALA A 1 229 ? 3.456 11.006 12.232 1.00 95.81 229 ALA A CA 1
ATOM 1772 C C . ALA A 1 229 ? 2.588 10.055 11.390 1.00 95.81 229 ALA A C 1
ATOM 1774 O O . ALA A 1 229 ? 1.853 9.232 11.938 1.00 95.81 229 ALA A O 1
ATOM 1775 N N . VAL A 1 230 ? 2.730 10.107 10.064 1.00 96.44 230 VAL A N 1
ATOM 1776 C CA . VAL A 1 230 ? 2.078 9.201 9.113 1.00 96.44 230 VAL A CA 1
ATOM 1777 C C . VAL A 1 230 ? 2.525 7.759 9.344 1.00 96.44 230 VAL A C 1
ATOM 1779 O O . VAL A 1 230 ? 1.680 6.869 9.455 1.00 96.44 230 VAL A O 1
ATOM 1782 N N . ARG A 1 231 ? 3.831 7.520 9.510 1.00 97.31 231 ARG A N 1
ATOM 1783 C CA . ARG A 1 231 ? 4.368 6.191 9.840 1.00 97.31 231 ARG A CA 1
ATOM 1784 C C . ARG A 1 231 ? 3.747 5.637 11.124 1.00 97.31 231 ARG A C 1
ATOM 1786 O O . ARG A 1 231 ? 3.330 4.481 11.144 1.00 97.31 231 ARG A O 1
ATOM 1793 N N . ASN A 1 232 ? 3.593 6.454 12.164 1.00 97.25 232 ASN A N 1
ATOM 1794 C CA . ASN A 1 232 ? 2.947 6.026 13.408 1.00 97.25 232 ASN A CA 1
ATOM 1795 C C . ASN A 1 232 ? 1.468 5.648 13.208 1.00 97.25 232 ASN A C 1
ATOM 1797 O O . ASN A 1 232 ? 1.001 4.672 13.798 1.00 97.25 232 ASN A O 1
ATOM 1801 N N . VAL A 1 233 ? 0.736 6.363 12.344 1.00 97.56 233 VAL A N 1
ATOM 1802 C CA . VAL A 1 233 ? -0.646 6.006 11.970 1.00 97.56 233 VAL A CA 1
ATOM 1803 C C . VAL A 1 233 ? -0.691 4.669 11.225 1.00 97.56 233 VAL A C 1
ATOM 1805 O O . VAL A 1 233 ? -1.548 3.839 11.535 1.00 97.56 233 VAL A O 1
ATOM 1808 N N . ILE A 1 234 ? 0.232 4.425 10.289 1.00 97.25 234 ILE A N 1
ATOM 1809 C CA . ILE A 1 234 ? 0.345 3.147 9.563 1.00 97.25 234 ILE A CA 1
ATOM 1810 C C . ILE A 1 234 ? 0.580 1.991 10.541 1.00 97.25 234 ILE A C 1
ATOM 1812 O O . ILE A 1 234 ? -0.158 1.005 10.518 1.00 97.25 234 ILE A O 1
ATOM 1816 N N . VAL A 1 235 ? 1.561 2.133 11.437 1.00 96.94 235 VAL A N 1
ATOM 1817 C CA . VAL A 1 235 ? 1.915 1.112 12.437 1.00 96.94 235 VAL A CA 1
ATOM 1818 C C . VAL A 1 235 ? 0.738 0.836 13.378 1.00 96.94 235 VAL A C 1
ATOM 1820 O O . VAL A 1 235 ? 0.363 -0.319 13.585 1.00 96.94 235 VAL A O 1
ATOM 1823 N N . ALA A 1 236 ? 0.094 1.881 13.904 1.00 96.88 236 ALA A N 1
ATOM 1824 C CA . ALA A 1 236 ? -1.073 1.728 14.770 1.00 96.88 236 ALA A CA 1
ATOM 1825 C C . ALA A 1 236 ? -2.261 1.072 14.041 1.00 96.88 236 ALA A C 1
ATOM 1827 O O . ALA A 1 236 ? -2.956 0.239 14.627 1.00 96.88 236 ALA A O 1
ATOM 1828 N N . SER A 1 237 ? -2.469 1.401 12.762 1.00 96.56 237 SER A N 1
ATOM 1829 C CA . SER A 1 237 ? -3.518 0.798 11.931 1.00 96.56 237 SER A CA 1
ATOM 1830 C C . SER A 1 237 ? -3.253 -0.688 11.685 1.00 96.56 237 SER A C 1
ATOM 1832 O O . SER A 1 237 ? -4.166 -1.501 11.822 1.00 96.56 237 SER A O 1
ATOM 1834 N N . TYR A 1 238 ? -2.000 -1.059 11.404 1.00 95.81 238 TYR A N 1
ATOM 1835 C CA . TYR A 1 238 ? -1.598 -2.456 11.243 1.00 95.81 238 TYR A CA 1
ATOM 1836 C C . TYR A 1 238 ? -1.821 -3.263 12.524 1.00 95.81 238 TYR A C 1
ATOM 1838 O O . TYR A 1 238 ? -2.455 -4.313 12.474 1.00 95.81 238 TYR A O 1
ATOM 1846 N N . HIS A 1 239 ? -1.400 -2.756 13.686 1.00 93.69 239 HIS A N 1
ATOM 1847 C CA . HIS A 1 239 ? -1.629 -3.447 14.961 1.00 93.69 239 HIS A CA 1
ATOM 1848 C C . HIS A 1 239 ? -3.107 -3.574 15.334 1.00 93.69 239 HIS A C 1
ATOM 1850 O O . HIS A 1 239 ? -3.478 -4.503 16.059 1.00 93.69 239 HIS A O 1
ATOM 1856 N N . LEU A 1 240 ? -3.954 -2.652 14.865 1.00 93.31 240 LEU A N 1
ATOM 1857 C CA . LEU A 1 240 ? -5.397 -2.762 15.027 1.00 93.31 240 LEU A CA 1
ATOM 1858 C C . LEU A 1 240 ? -5.990 -3.857 14.127 1.00 93.31 240 LEU A C 1
ATOM 1860 O O . LEU A 1 240 ? -6.926 -4.523 14.554 1.00 93.31 240 LEU A O 1
ATOM 1864 N N . SER A 1 241 ? -5.457 -4.094 12.931 1.00 88.62 241 SER A N 1
ATOM 1865 C CA . SER A 1 241 ? -5.861 -5.238 12.103 1.00 88.62 241 SER A CA 1
ATOM 1866 C C . SER A 1 241 ? -5.261 -6.561 12.609 1.00 88.62 241 SER A C 1
ATOM 1868 O O . SER A 1 241 ? -4.199 -6.583 13.226 1.00 88.62 241 SER A O 1
ATOM 1870 N N . VAL A 1 242 ? -5.935 -7.689 12.370 1.00 77.69 242 VAL A N 1
ATOM 1871 C CA . VAL A 1 242 ? -5.305 -9.015 12.527 1.00 77.69 242 VAL A CA 1
ATOM 1872 C C . VAL A 1 242 ? -4.380 -9.220 11.326 1.00 77.69 242 VAL A C 1
ATOM 1874 O O . VAL A 1 242 ? -4.863 -9.223 10.192 1.00 77.69 242 VAL A O 1
ATOM 1877 N N . ASP A 1 243 ? -3.070 -9.293 11.575 1.00 67.06 243 ASP A N 1
ATOM 1878 C CA . ASP A 1 243 ? -2.009 -9.539 10.581 1.00 67.06 243 ASP A CA 1
ATOM 1879 C C . ASP A 1 243 ? -1.999 -8.594 9.364 1.00 67.06 243 ASP A C 1
ATOM 1881 O O . ASP A 1 243 ? -1.519 -8.940 8.286 1.00 67.06 243 ASP A O 1
ATOM 1885 N N . GLY A 1 244 ? -2.551 -7.385 9.499 1.00 61.12 244 GLY A N 1
ATOM 1886 C CA . GLY A 1 244 ? -2.655 -6.443 8.381 1.00 61.12 244 GLY A CA 1
ATOM 1887 C C . GLY A 1 244 ? -3.865 -6.640 7.472 1.00 61.12 244 GLY A C 1
ATOM 1888 O O . GLY A 1 244 ? -4.025 -5.852 6.545 1.00 61.12 244 GLY A O 1
ATOM 1889 N N . VAL A 1 245 ? -4.706 -7.661 7.687 1.00 66.94 245 VAL A N 1
ATOM 1890 C CA . VAL A 1 245 ? -5.734 -8.080 6.708 1.00 66.94 245 VAL A CA 1
ATOM 1891 C C . VAL A 1 245 ? -7.158 -7.989 7.255 1.00 66.94 245 VAL A C 1
ATOM 1893 O O . VAL A 1 245 ? -8.041 -7.504 6.555 1.00 66.94 245 VAL A O 1
ATOM 1896 N N . SER A 1 246 ? -7.411 -8.411 8.499 1.00 80.31 246 SER A N 1
ATOM 1897 C CA . SER A 1 246 ? -8.787 -8.514 9.015 1.00 80.31 246 SER A CA 1
ATOM 1898 C C . SER A 1 246 ? -9.081 -7.503 10.123 1.00 80.31 246 SER A C 1
ATOM 1900 O O . SER A 1 246 ? -9.254 -7.853 11.293 1.00 80.31 246 SER A O 1
ATOM 1902 N N . LEU A 1 247 ? -9.146 -6.214 9.770 1.00 88.56 247 LEU A N 1
ATOM 1903 C CA . LEU A 1 247 ? -9.764 -5.219 10.656 1.00 88.56 247 LEU A CA 1
ATOM 1904 C C . LEU A 1 247 ? -11.242 -5.551 10.899 1.00 88.56 247 LEU A C 1
ATOM 1906 O O . LEU A 1 247 ? -11.727 -5.447 12.025 1.00 88.56 247 LEU A O 1
ATOM 1910 N N . VAL A 1 248 ? -11.934 -5.997 9.847 1.00 90.25 248 VAL A N 1
ATOM 1911 C CA . VAL A 1 248 ? -13.352 -6.372 9.879 1.00 90.25 248 VAL A CA 1
ATOM 1912 C C . VAL A 1 248 ? -13.603 -7.457 10.922 1.00 90.25 248 VAL A C 1
ATOM 1914 O O . VAL A 1 248 ? -14.414 -7.241 11.817 1.00 90.25 248 VAL A O 1
ATOM 1917 N N . GLY A 1 249 ? -12.852 -8.563 10.893 1.00 87.69 249 GLY A N 1
ATOM 1918 C CA . GLY A 1 249 ? -13.009 -9.644 11.870 1.00 87.69 249 GLY A CA 1
ATOM 1919 C C . GLY A 1 249 ? -12.763 -9.183 13.308 1.00 87.69 249 GLY A C 1
ATOM 1920 O O . GLY A 1 249 ? -13.506 -9.551 14.220 1.00 87.69 249 GLY A O 1
ATOM 1921 N N . ARG A 1 250 ? -11.782 -8.293 13.526 1.00 88.75 250 ARG A N 1
ATOM 1922 C CA . ARG A 1 250 ? -11.532 -7.742 14.867 1.00 88.75 250 ARG A CA 1
ATOM 1923 C C . ARG A 1 250 ? -12.650 -6.829 15.357 1.00 88.75 250 ARG A C 1
ATOM 1925 O O . ARG A 1 250 ? -12.910 -6.806 16.554 1.00 88.75 250 ARG A O 1
ATOM 1932 N N . LEU A 1 251 ? -13.297 -6.079 14.469 1.00 90.50 251 LEU A N 1
ATOM 1933 C CA . LEU A 1 251 ? -14.436 -5.228 14.817 1.00 90.50 251 LEU A CA 1
ATOM 1934 C C . LEU A 1 251 ? -15.747 -6.029 14.933 1.00 90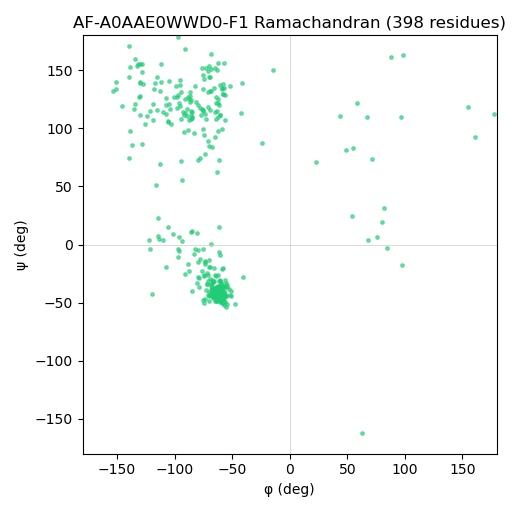.50 251 LEU A C 1
ATOM 1936 O O . LEU A 1 251 ? -16.602 -5.671 15.739 1.00 90.50 251 LEU A O 1
ATOM 1940 N N . GLN A 1 252 ? -15.889 -7.150 14.226 1.00 89.62 252 GLN A N 1
ATOM 1941 C CA . GLN A 1 252 ? -17.018 -8.075 14.388 1.00 89.62 252 GLN A CA 1
ATOM 1942 C C . GLN A 1 252 ? -17.023 -8.750 15.759 1.00 89.62 252 GLN A C 1
ATOM 1944 O O . GLN A 1 252 ? -18.081 -8.859 16.371 1.00 89.62 252 GLN A O 1
ATOM 1949 N N . ALA A 1 253 ? -15.855 -9.145 16.276 1.00 85.25 253 ALA A N 1
ATOM 1950 C CA . ALA A 1 253 ? -15.729 -9.792 17.585 1.00 85.25 253 ALA A CA 1
ATOM 1951 C C . ALA A 1 253 ? -16.403 -9.022 18.753 1.00 85.25 253 ALA A C 1
ATOM 1953 O O . ALA A 1 253 ? -17.104 -9.648 19.544 1.00 85.25 253 ALA A O 1
ATOM 1954 N N . PRO A 1 254 ? -16.275 -7.683 18.888 1.00 84.25 254 PRO A N 1
ATOM 1955 C CA . PRO A 1 254 ? -17.013 -6.891 19.878 1.00 84.25 254 PRO A CA 1
ATOM 1956 C C . PRO A 1 254 ? -18.459 -6.542 19.471 1.00 84.25 254 PRO A C 1
ATOM 1958 O O . PRO A 1 254 ? -19.090 -5.724 20.146 1.00 84.25 254 PRO A O 1
ATOM 1961 N N . GLY A 1 255 ? -18.983 -7.125 18.390 1.00 86.06 255 GLY A N 1
ATOM 1962 C CA . GLY A 1 255 ? -20.363 -6.961 17.932 1.00 86.06 255 GLY A CA 1
ATOM 1963 C C . GLY A 1 255 ? -20.618 -5.695 17.115 1.00 86.06 255 GLY A C 1
ATOM 1964 O O . GLY A 1 255 ? -21.710 -5.132 17.215 1.00 86.06 255 GLY A O 1
ATOM 1965 N N . VAL A 1 256 ? -19.634 -5.197 16.353 1.00 88.81 256 VAL A N 1
ATOM 1966 C CA . VAL A 1 256 ? -19.886 -4.150 15.344 1.00 88.81 256 VAL A CA 1
ATOM 1967 C C . VAL A 1 256 ? -20.707 -4.752 14.204 1.00 88.81 256 VAL A C 1
ATOM 1969 O O . VAL A 1 256 ? -20.403 -5.838 13.719 1.00 88.81 256 VAL A O 1
ATOM 1972 N N . ASP A 1 257 ? -21.766 -4.055 13.801 1.00 89.38 257 ASP A N 1
ATOM 1973 C CA . ASP A 1 257 ? -22.690 -4.512 12.762 1.00 89.38 257 ASP A CA 1
ATOM 1974 C C . ASP A 1 257 ? -22.059 -4.431 11.358 1.00 89.38 257 ASP A C 1
ATOM 1976 O O . ASP A 1 257 ? -21.213 -3.563 11.120 1.00 89.38 257 ASP A O 1
ATOM 1980 N N . PRO A 1 258 ? -22.486 -5.293 10.415 1.00 90.44 258 PRO A N 1
ATOM 1981 C CA . PRO A 1 258 ? -21.999 -5.302 9.034 1.00 90.44 258 PRO A CA 1
ATOM 1982 C C . PRO A 1 258 ? -22.034 -3.943 8.331 1.00 90.44 258 PRO A C 1
ATOM 1984 O O . PRO A 1 258 ? -21.073 -3.589 7.652 1.00 90.44 258 PRO A O 1
ATOM 1987 N N . GLU A 1 259 ? -23.087 -3.149 8.531 1.00 92.00 259 GLU A N 1
ATOM 1988 C CA . GLU A 1 259 ? -23.221 -1.828 7.902 1.00 92.00 259 GLU A CA 1
ATOM 1989 C C . GLU A 1 259 ? -22.118 -0.869 8.365 1.00 92.00 259 GLU A C 1
ATOM 1991 O O . GLU A 1 259 ? -21.506 -0.157 7.567 1.00 92.00 259 GLU A O 1
ATOM 1996 N N . THR A 1 260 ? -21.799 -0.885 9.659 1.00 89.56 260 THR A N 1
ATOM 1997 C CA . THR A 1 260 ? -20.713 -0.088 10.234 1.00 89.56 260 THR A CA 1
ATOM 1998 C C . THR A 1 260 ? -19.338 -0.524 9.723 1.00 89.56 260 THR A C 1
ATOM 2000 O O . THR A 1 260 ? -18.450 0.314 9.560 1.00 89.56 260 THR A O 1
ATOM 2003 N N . LEU A 1 261 ? -19.157 -1.809 9.415 1.00 90.31 261 LEU A N 1
ATOM 2004 C CA . LEU A 1 261 ? -17.900 -2.349 8.880 1.00 90.31 261 LEU A CA 1
ATOM 2005 C C . LEU A 1 261 ? -17.627 -1.902 7.440 1.00 90.31 261 LEU A C 1
ATOM 2007 O O . LEU A 1 261 ? -16.465 -1.786 7.058 1.00 90.31 261 LEU A O 1
ATOM 2011 N N . GLN A 1 262 ? -18.673 -1.583 6.673 1.00 89.81 262 GLN A N 1
ATOM 2012 C CA . GLN A 1 262 ? -18.555 -1.049 5.310 1.00 89.81 262 GLN A CA 1
ATOM 2013 C C . GLN A 1 262 ? -18.296 0.463 5.268 1.00 89.81 262 GLN A C 1
ATOM 2015 O O . GLN A 1 262 ? -18.063 1.049 4.201 1.00 89.81 262 GLN A O 1
ATOM 2020 N N . ARG A 1 263 ? -18.290 1.136 6.424 1.00 90.94 263 ARG A N 1
ATOM 2021 C CA . ARG A 1 263 ? -18.068 2.582 6.476 1.00 90.94 263 ARG A CA 1
ATOM 2022 C C . ARG A 1 263 ? -16.668 2.968 6.016 1.00 90.94 263 ARG A C 1
ATOM 2024 O O . ARG A 1 263 ? -15.687 2.231 6.147 1.00 90.94 263 ARG A O 1
ATOM 2031 N N . LYS A 1 264 ? -16.578 4.188 5.494 1.00 88.31 264 LYS A N 1
ATOM 2032 C CA . LYS A 1 264 ? -15.357 4.739 4.903 1.00 88.31 264 LYS A CA 1
ATOM 2033 C C . LYS A 1 264 ? -14.190 4.784 5.895 1.00 88.31 264 LYS A C 1
ATOM 2035 O O . LYS A 1 264 ? -13.055 4.524 5.506 1.00 88.31 264 LYS A O 1
ATOM 2040 N N . GLU A 1 265 ? -14.441 5.075 7.172 1.00 91.06 265 GLU A N 1
ATOM 2041 C CA . GLU A 1 265 ? -13.399 5.100 8.204 1.00 91.06 265 GLU A CA 1
ATOM 2042 C C . GLU A 1 265 ? -12.712 3.744 8.393 1.00 91.06 265 GLU A C 1
ATOM 2044 O O . GLU A 1 265 ? -11.491 3.705 8.521 1.00 91.06 265 GLU A O 1
ATOM 2049 N N . VAL A 1 266 ? -13.459 2.637 8.335 1.00 93.00 266 VAL A N 1
ATOM 2050 C CA . VAL A 1 266 ? -12.903 1.280 8.446 1.00 93.00 266 VAL A CA 1
ATOM 2051 C C . VAL A 1 266 ? -12.032 0.983 7.226 1.00 93.00 266 VAL A C 1
ATOM 2053 O O . VAL A 1 266 ? -10.884 0.561 7.370 1.00 93.00 266 VAL A O 1
ATOM 2056 N N . ARG A 1 267 ? -12.529 1.313 6.026 1.00 91.06 267 ARG A N 1
ATOM 2057 C CA . ARG A 1 267 ? -11.777 1.189 4.768 1.00 91.06 267 ARG A CA 1
ATOM 2058 C C . ARG A 1 267 ? -10.479 2.005 4.783 1.00 91.06 267 ARG A C 1
ATOM 2060 O O . ARG A 1 267 ? -9.441 1.509 4.353 1.00 91.06 267 ARG A O 1
ATOM 2067 N N . HIS A 1 268 ? -10.501 3.230 5.311 1.00 92.56 268 HIS A N 1
ATOM 2068 C CA . HIS A 1 268 ? -9.303 4.069 5.429 1.00 92.56 268 HIS A CA 1
ATOM 2069 C C . HIS A 1 268 ? -8.261 3.469 6.374 1.00 92.56 268 HIS A C 1
ATOM 2071 O O . HIS A 1 268 ? -7.087 3.418 6.014 1.00 92.56 268 HIS A O 1
ATOM 2077 N N . VAL A 1 269 ? -8.678 2.983 7.547 1.00 94.81 269 VAL A N 1
ATOM 2078 C CA . VAL A 1 269 ? -7.766 2.326 8.497 1.00 94.81 269 VAL A CA 1
ATOM 2079 C C . VAL A 1 269 ? -7.149 1.071 7.879 1.00 94.81 269 VAL A C 1
ATOM 2081 O O . VAL A 1 269 ? -5.936 0.884 7.961 1.00 94.81 269 VAL A O 1
ATOM 2084 N N . GLN A 1 270 ? -7.946 0.255 7.186 1.00 94.00 270 GLN A N 1
ATOM 2085 C CA . GLN A 1 270 ? -7.442 -0.914 6.463 1.00 94.00 270 GLN A CA 1
ATOM 2086 C C . GLN A 1 270 ? -6.437 -0.514 5.370 1.00 94.00 270 GLN A C 1
ATOM 2088 O O . GLN A 1 270 ? -5.387 -1.137 5.217 1.00 94.00 270 GLN A O 1
ATOM 2093 N N . ALA A 1 271 ? -6.708 0.572 4.644 1.00 93.25 271 ALA A N 1
ATOM 2094 C CA . ALA A 1 271 ? -5.786 1.080 3.639 1.00 93.25 271 ALA A CA 1
ATOM 2095 C C . ALA A 1 271 ? -4.474 1.610 4.249 1.00 93.25 271 ALA A C 1
ATOM 2097 O O . ALA A 1 271 ? -3.433 1.499 3.609 1.00 93.25 271 ALA A O 1
ATOM 2098 N N . PHE A 1 272 ? -4.486 2.151 5.473 1.00 95.88 272 PHE A N 1
ATOM 2099 C CA . PHE A 1 272 ? -3.251 2.501 6.184 1.00 95.88 272 PHE A CA 1
ATOM 2100 C C . PHE A 1 272 ? -2.466 1.259 6.613 1.00 95.88 272 PHE A C 1
ATOM 2102 O O . PHE A 1 272 ? -1.257 1.206 6.402 1.00 95.88 272 PHE A O 1
ATOM 2109 N N . ALA A 1 273 ? -3.146 0.238 7.143 1.00 95.88 273 ALA A N 1
ATOM 2110 C CA . ALA A 1 273 ? -2.524 -1.034 7.520 1.00 95.88 273 ALA A CA 1
ATOM 2111 C C . ALA A 1 273 ? -1.827 -1.725 6.332 1.00 95.88 273 ALA A C 1
ATOM 2113 O O . ALA A 1 273 ? -0.768 -2.335 6.502 1.00 95.88 273 ALA A O 1
ATOM 2114 N N . ASN A 1 274 ? -2.372 -1.575 5.118 1.00 94.94 274 ASN A N 1
ATOM 2115 C CA . ASN A 1 274 ? -1.787 -2.148 3.907 1.00 94.94 274 ASN A CA 1
ATOM 2116 C C . ASN A 1 274 ? -0.351 -1.674 3.647 1.00 94.94 274 ASN A C 1
ATOM 2118 O O . ASN A 1 274 ? 0.456 -2.492 3.225 1.00 94.94 274 ASN A O 1
ATOM 2122 N N . TYR A 1 275 ? 0.012 -0.420 3.940 1.00 96.62 275 TYR A N 1
ATOM 2123 C CA . TYR A 1 275 ? 1.392 0.049 3.730 1.00 96.62 275 TYR A CA 1
ATOM 2124 C C . TYR A 1 275 ? 2.408 -0.735 4.569 1.00 96.62 275 TYR A C 1
ATOM 2126 O O . TYR A 1 275 ? 3.470 -1.107 4.069 1.00 96.62 275 TYR A O 1
ATOM 2134 N N . TYR A 1 276 ? 2.065 -1.047 5.823 1.00 97.00 276 TYR A N 1
ATOM 2135 C CA . TYR A 1 276 ? 2.901 -1.888 6.680 1.00 97.00 276 TYR A CA 1
ATOM 2136 C C . TYR A 1 276 ? 3.017 -3.303 6.100 1.00 97.00 276 TYR A C 1
ATOM 2138 O O . TYR A 1 276 ? 4.124 -3.819 5.940 1.00 97.00 276 TYR A O 1
ATOM 2146 N N . ARG A 1 277 ? 1.877 -3.909 5.732 1.00 96.00 277 ARG A N 1
ATOM 2147 C CA . ARG A 1 277 ? 1.817 -5.256 5.139 1.00 96.00 277 ARG A CA 1
ATOM 2148 C C . ARG A 1 277 ? 2.677 -5.353 3.876 1.00 96.00 277 ARG A C 1
ATOM 2150 O O . ARG A 1 277 ? 3.436 -6.307 3.743 1.00 96.00 277 ARG A O 1
ATOM 2157 N N . ILE A 1 278 ? 2.596 -4.356 2.996 1.00 96.44 278 ILE A N 1
ATOM 2158 C CA . ILE A 1 278 ? 3.397 -4.259 1.768 1.00 96.44 278 ILE A CA 1
ATOM 2159 C C . ILE A 1 278 ? 4.889 -4.275 2.101 1.00 96.44 278 ILE A C 1
ATOM 2161 O O . ILE A 1 278 ? 5.630 -5.075 1.541 1.00 96.44 278 ILE A O 1
ATOM 2165 N N . CYS A 1 279 ? 5.338 -3.462 3.062 1.00 97.75 279 CYS A N 1
ATOM 2166 C CA . CYS A 1 279 ? 6.756 -3.403 3.430 1.00 97.75 279 CYS A CA 1
ATOM 2167 C C . CYS A 1 279 ? 7.262 -4.728 4.031 1.00 97.75 279 CYS A C 1
ATOM 2169 O O . CYS A 1 279 ? 8.374 -5.168 3.719 1.00 97.75 279 CYS A O 1
ATOM 2171 N N . VAL A 1 280 ? 6.445 -5.399 4.857 1.00 95.81 280 VAL A N 1
ATOM 2172 C CA . VAL A 1 280 ? 6.749 -6.750 5.370 1.00 95.81 280 VAL A CA 1
ATOM 2173 C C . VAL A 1 280 ? 6.879 -7.739 4.215 1.00 95.81 280 VAL A C 1
ATOM 2175 O O . VAL A 1 280 ? 7.841 -8.510 4.163 1.00 95.81 280 VAL A O 1
ATOM 2178 N N . TYR A 1 281 ? 5.926 -7.699 3.286 1.00 96.06 281 TYR A N 1
ATOM 2179 C CA . TYR A 1 281 ? 5.860 -8.613 2.159 1.00 96.06 281 TYR A CA 1
ATOM 2180 C C . TYR A 1 281 ? 7.021 -8.417 1.184 1.00 96.06 281 TYR A C 1
ATOM 2182 O O . TYR A 1 281 ? 7.685 -9.390 0.844 1.00 96.06 281 TYR A O 1
ATOM 2190 N N . PHE A 1 282 ? 7.348 -7.176 0.822 1.00 96.31 282 PHE A N 1
ATOM 2191 C CA . PHE A 1 282 ? 8.502 -6.846 -0.017 1.00 96.31 282 PHE A CA 1
ATOM 2192 C C . PHE A 1 282 ? 9.805 -7.367 0.587 1.00 96.31 282 PHE A C 1
ATOM 2194 O O . PHE A 1 282 ? 10.575 -8.053 -0.084 1.00 96.31 282 PHE A O 1
ATOM 2201 N N . THR A 1 283 ? 10.027 -7.115 1.879 1.00 95.69 283 THR A N 1
ATOM 2202 C CA . THR A 1 283 ? 11.241 -7.566 2.576 1.00 95.69 283 THR A CA 1
ATOM 2203 C C . THR A 1 283 ? 11.349 -9.096 2.605 1.00 95.69 283 THR A C 1
ATOM 2205 O O . THR A 1 283 ? 12.448 -9.651 2.491 1.00 95.69 283 THR A O 1
ATOM 2208 N N . ALA A 1 284 ? 10.220 -9.794 2.769 1.00 94.69 284 ALA A N 1
ATOM 2209 C CA . ALA A 1 284 ? 10.163 -11.252 2.727 1.00 94.69 284 ALA A CA 1
ATOM 2210 C C . ALA A 1 284 ? 10.390 -11.790 1.305 1.00 94.69 284 ALA A C 1
ATOM 2212 O O . ALA A 1 284 ? 11.247 -12.651 1.117 1.00 94.69 284 ALA A O 1
ATOM 2213 N N . ALA A 1 285 ? 9.691 -11.245 0.306 1.00 94.88 285 ALA A N 1
ATOM 2214 C CA . ALA A 1 285 ? 9.793 -11.645 -1.094 1.00 94.88 285 ALA A CA 1
ATOM 2215 C C . ALA A 1 285 ? 11.213 -11.453 -1.641 1.00 94.88 285 ALA A C 1
ATOM 2217 O O . ALA A 1 285 ? 11.759 -12.377 -2.241 1.00 94.88 285 ALA A O 1
ATOM 2218 N N . ALA A 1 286 ? 11.858 -10.323 -1.336 1.00 94.44 286 ALA A N 1
ATOM 2219 C CA . ALA A 1 286 ? 13.247 -10.064 -1.715 1.00 94.44 286 ALA A CA 1
ATOM 2220 C C . ALA A 1 286 ? 14.224 -11.098 -1.135 1.00 94.44 286 ALA A C 1
ATOM 2222 O O . ALA A 1 286 ? 15.220 -11.454 -1.762 1.00 94.44 286 ALA A O 1
ATOM 2223 N N . HIS A 1 287 ? 13.938 -11.614 0.063 1.00 92.44 287 HIS A N 1
ATOM 2224 C CA . HIS A 1 287 ? 14.758 -12.649 0.681 1.00 92.44 287 HIS A CA 1
ATOM 2225 C C . HIS A 1 287 ? 14.501 -14.051 0.118 1.00 92.44 287 HIS A C 1
ATOM 2227 O O . HIS A 1 287 ? 15.448 -14.837 0.027 1.00 92.44 287 HIS A O 1
ATOM 2233 N N . SER A 1 288 ? 13.246 -14.364 -0.209 1.00 92.75 288 SER A N 1
ATOM 2234 C CA . SER A 1 288 ? 12.824 -15.679 -0.705 1.00 92.75 288 SER A CA 1
ATOM 2235 C C . SER A 1 288 ? 13.110 -15.868 -2.196 1.00 92.75 288 SER A C 1
ATOM 2237 O O . SER A 1 288 ? 13.466 -16.966 -2.607 1.00 92.75 288 SER A O 1
ATOM 2239 N N . HIS A 1 289 ? 13.026 -14.802 -2.995 1.00 93.19 289 HIS A N 1
ATOM 2240 C CA . HIS A 1 289 ? 13.181 -14.822 -4.456 1.00 93.19 289 HIS A CA 1
ATOM 2241 C C . HIS A 1 289 ? 14.403 -14.005 -4.894 1.00 93.19 289 HIS A C 1
ATOM 2243 O O . HIS A 1 289 ? 14.321 -13.102 -5.725 1.00 93.19 289 HIS A O 1
ATOM 2249 N N . ARG A 1 290 ? 15.559 -14.288 -4.282 1.00 91.75 290 ARG A N 1
ATOM 2250 C CA . ARG A 1 290 ? 16.752 -13.425 -4.360 1.00 91.75 290 ARG A CA 1
ATOM 2251 C C . ARG A 1 290 ? 17.207 -13.138 -5.784 1.00 91.75 290 ARG A C 1
ATOM 2253 O O . ARG A 1 290 ? 17.516 -11.993 -6.081 1.00 91.75 290 ARG A O 1
ATOM 2260 N N . THR A 1 291 ? 17.247 -14.161 -6.639 1.00 90.56 291 THR A N 1
ATOM 2261 C CA . THR A 1 291 ? 17.700 -14.071 -8.039 1.00 90.56 291 THR A CA 1
ATOM 2262 C C . THR A 1 291 ? 16.931 -13.004 -8.816 1.00 90.56 291 THR A C 1
ATOM 2264 O O . THR A 1 291 ? 17.533 -12.168 -9.488 1.00 90.56 291 THR A O 1
ATOM 2267 N N . ILE A 1 292 ? 15.615 -12.965 -8.620 1.00 92.38 292 ILE A N 1
ATOM 2268 C CA . ILE A 1 292 ? 14.694 -12.020 -9.254 1.00 92.38 292 ILE A CA 1
ATOM 2269 C C . ILE A 1 292 ? 14.904 -10.604 -8.709 1.00 92.38 292 ILE A C 1
ATOM 2271 O O . ILE A 1 292 ? 14.946 -9.637 -9.457 1.00 92.38 292 ILE A O 1
ATOM 2275 N N . PHE A 1 293 ? 15.118 -10.453 -7.403 1.00 94.38 293 PHE A N 1
ATOM 2276 C CA . PHE A 1 293 ? 15.276 -9.130 -6.795 1.00 94.38 293 PHE A CA 1
ATOM 2277 C C . PHE A 1 293 ? 16.674 -8.510 -6.962 1.00 94.38 293 PHE A C 1
ATOM 2279 O O . PHE A 1 293 ? 16.853 -7.354 -6.585 1.00 94.38 293 PHE A O 1
ATOM 2286 N N . ARG A 1 294 ? 17.663 -9.209 -7.547 1.00 91.31 294 ARG A N 1
ATOM 2287 C CA . ARG A 1 294 ? 19.037 -8.685 -7.748 1.00 91.31 294 ARG A CA 1
ATOM 2288 C C . ARG A 1 294 ? 19.106 -7.433 -8.616 1.00 91.31 294 ARG A C 1
ATOM 2290 O O . ARG A 1 294 ? 20.008 -6.621 -8.445 1.00 91.31 294 ARG A O 1
ATOM 2297 N N . ASN A 1 295 ? 18.177 -7.299 -9.551 1.00 93.56 295 ASN A N 1
ATOM 2298 C CA . ASN A 1 295 ? 18.129 -6.196 -10.498 1.00 93.56 295 ASN A CA 1
ATOM 2299 C C . ASN A 1 295 ? 16.673 -5.764 -10.660 1.00 93.56 295 ASN A C 1
ATOM 2301 O O . ASN A 1 295 ? 16.006 -6.105 -11.633 1.00 93.56 295 ASN A O 1
ATOM 2305 N N . THR A 1 296 ? 16.159 -5.083 -9.639 1.00 95.44 296 THR A N 1
ATOM 2306 C CA . THR A 1 296 ? 14.779 -4.592 -9.638 1.00 95.44 296 THR A CA 1
ATOM 2307 C C . THR A 1 296 ? 14.723 -3.207 -10.274 1.00 95.44 296 THR A C 1
ATOM 2309 O O . THR A 1 296 ? 15.446 -2.309 -9.837 1.00 95.44 296 THR A O 1
ATOM 2312 N N . LYS A 1 297 ? 13.856 -3.018 -11.269 1.00 95.75 297 LYS A N 1
ATOM 2313 C CA . LYS A 1 297 ? 13.621 -1.734 -11.940 1.00 95.75 297 LYS A CA 1
ATOM 2314 C C . LYS A 1 297 ? 12.132 -1.434 -12.004 1.00 95.75 297 LYS A C 1
ATOM 2316 O O . LYS A 1 297 ? 11.339 -2.320 -12.303 1.00 95.75 297 LYS A O 1
ATOM 2321 N N . VAL A 1 298 ? 11.775 -0.180 -11.759 1.00 96.69 298 VAL A N 1
ATOM 2322 C CA . VAL A 1 298 ? 10.427 0.343 -11.996 1.00 96.69 298 VAL A CA 1
ATOM 2323 C C . VAL A 1 298 ? 10.444 1.074 -13.331 1.00 96.69 298 VAL A C 1
ATOM 2325 O O . VAL A 1 298 ? 11.417 1.761 -13.629 1.00 96.69 298 VAL A O 1
ATOM 2328 N N . ILE A 1 299 ? 9.410 0.860 -14.138 1.00 96.38 299 ILE A N 1
ATOM 2329 C CA . ILE A 1 299 ? 9.236 1.461 -15.458 1.00 96.38 299 ILE A CA 1
ATOM 2330 C C . ILE A 1 299 ? 7.831 2.056 -15.497 1.00 96.38 299 ILE A C 1
ATOM 2332 O O . ILE A 1 299 ? 6.839 1.319 -15.478 1.00 96.38 299 ILE A O 1
ATOM 2336 N N . ALA A 1 300 ? 7.733 3.382 -15.540 1.00 96.50 300 ALA A N 1
ATOM 2337 C CA . ALA A 1 300 ? 6.462 4.048 -15.787 1.00 96.50 300 ALA A CA 1
ATOM 2338 C C . ALA A 1 300 ? 6.087 3.960 -17.272 1.00 96.50 300 ALA A C 1
ATOM 2340 O O . ALA A 1 300 ? 6.762 4.507 -18.147 1.00 96.50 300 ALA A O 1
ATOM 2341 N N . VAL A 1 301 ? 4.979 3.282 -17.557 1.00 95.06 301 VAL A N 1
ATOM 2342 C CA . VAL A 1 301 ? 4.362 3.270 -18.881 1.00 95.06 301 VAL A CA 1
ATOM 2343 C C . VAL A 1 301 ? 3.666 4.610 -19.072 1.00 95.06 301 VAL A C 1
ATOM 2345 O O . VAL A 1 301 ? 2.754 4.963 -18.326 1.00 95.06 301 VAL A O 1
ATOM 2348 N N . GLN A 1 302 ? 4.147 5.381 -20.045 1.00 87.12 302 GLN A N 1
ATOM 2349 C CA . GLN A 1 302 ? 3.556 6.671 -20.377 1.00 87.12 302 GLN A CA 1
ATOM 2350 C C . GLN A 1 302 ? 2.189 6.470 -21.031 1.00 87.12 302 GLN A C 1
ATOM 2352 O O . GLN A 1 302 ? 1.994 5.546 -21.826 1.00 87.12 302 GLN A O 1
ATOM 2357 N N . ASN A 1 303 ? 1.266 7.379 -20.726 1.00 81.69 303 ASN A N 1
ATOM 2358 C CA . ASN A 1 303 ? -0.039 7.409 -21.366 1.00 81.69 303 ASN A CA 1
ATOM 2359 C C . ASN A 1 303 ? 0.134 7.536 -22.881 1.00 81.69 303 ASN A C 1
ATOM 2361 O O . ASN A 1 303 ? 0.895 8.377 -23.362 1.00 81.69 303 ASN A O 1
ATOM 2365 N N . HIS A 1 304 ? -0.614 6.736 -23.636 1.00 72.88 304 HIS A N 1
ATOM 2366 C CA . HIS A 1 304 ? -0.711 6.942 -25.072 1.00 72.88 304 HIS A CA 1
ATOM 2367 C C . HIS A 1 304 ? -1.588 8.172 -25.325 1.00 72.88 304 HIS A C 1
ATOM 2369 O O . HIS A 1 304 ? -2.781 8.159 -25.014 1.00 72.88 304 HIS A O 1
ATOM 2375 N N . GLU A 1 305 ? -0.996 9.250 -25.836 1.00 67.62 305 GLU A N 1
ATOM 2376 C CA . GLU A 1 305 ? -1.754 10.435 -26.231 1.00 67.62 305 GLU A CA 1
ATOM 2377 C C . GLU A 1 305 ? -2.595 10.093 -27.465 1.00 67.62 305 GLU A C 1
ATOM 2379 O O . GLU A 1 305 ? -2.068 9.772 -28.529 1.00 67.62 305 GLU A O 1
ATOM 2384 N N . CYS A 1 306 ? -3.921 10.131 -27.323 1.00 66.50 306 CYS A N 1
ATOM 2385 C CA . CYS A 1 306 ? -4.823 10.001 -28.458 1.00 66.50 306 CYS A CA 1
ATOM 2386 C C . CYS A 1 306 ? -5.092 11.394 -29.026 1.00 66.50 306 CYS A C 1
ATOM 2388 O O . CYS A 1 306 ? -5.774 12.204 -28.397 1.00 66.50 306 CYS A O 1
ATOM 2390 N N . GLU A 1 307 ? -4.579 11.677 -30.225 1.00 70.25 307 GLU A N 1
ATOM 2391 C CA . GLU A 1 307 ? -4.757 12.986 -30.866 1.00 70.25 307 GLU A CA 1
ATOM 2392 C C . GLU A 1 307 ? -6.228 13.370 -31.096 1.00 70.25 307 GLU A C 1
ATOM 2394 O O . GLU A 1 307 ? -6.524 14.555 -31.228 1.00 70.25 307 GLU A O 1
ATOM 2399 N N . LEU A 1 308 ? -7.139 12.390 -31.110 1.00 67.56 308 LEU A N 1
ATOM 2400 C CA . LEU A 1 308 ? -8.582 12.583 -31.288 1.00 67.56 308 LEU A CA 1
ATOM 2401 C C . LEU A 1 308 ? -9.273 13.175 -30.047 1.00 67.56 308 LEU A C 1
ATOM 2403 O O . LEU A 1 308 ? -10.405 13.641 -30.142 1.00 67.56 308 LEU A O 1
ATOM 2407 N N . TRP A 1 309 ? -8.612 13.161 -28.884 1.00 67.50 309 TRP A N 1
ATOM 2408 C CA . TRP A 1 309 ? -9.200 13.553 -27.595 1.00 67.50 309 TRP A CA 1
ATOM 2409 C C . TRP A 1 309 ? -8.556 14.806 -26.993 1.00 67.50 309 TRP A C 1
ATOM 2411 O O . TRP A 1 309 ? -8.627 15.014 -25.785 1.00 67.50 309 TRP A O 1
ATOM 2421 N N . ARG A 1 310 ? -7.920 15.663 -27.806 1.00 62.03 310 ARG A N 1
ATOM 2422 C CA . ARG A 1 310 ? -7.212 16.862 -27.306 1.00 62.03 310 ARG A CA 1
ATOM 2423 C C . ARG A 1 310 ? -8.102 17.799 -26.479 1.00 62.03 310 ARG A C 1
ATOM 2425 O O . ARG A 1 310 ? -7.598 18.428 -25.551 1.00 62.03 310 ARG A O 1
ATOM 2432 N N . ASP A 1 311 ? -9.401 17.842 -26.773 1.00 72.94 311 ASP A N 1
ATOM 2433 C CA . ASP A 1 311 ? -10.338 18.783 -26.149 1.00 72.94 311 ASP A CA 1
ATOM 2434 C C . ASP A 1 311 ? -11.106 18.202 -24.949 1.00 72.94 311 ASP A C 1
ATOM 2436 O O . ASP A 1 311 ? -11.804 18.938 -24.245 1.00 72.94 311 ASP A O 1
ATOM 2440 N N . MET A 1 312 ? -10.955 16.905 -24.655 1.00 70.25 312 MET A N 1
ATOM 2441 C CA . MET A 1 312 ? -11.677 16.243 -23.567 1.00 70.25 312 MET A CA 1
ATOM 2442 C C . MET A 1 312 ? -10.740 15.491 -22.621 1.00 70.25 312 MET A C 1
ATOM 2444 O O . MET A 1 312 ? -9.802 14.810 -23.024 1.00 70.25 312 MET A O 1
ATOM 2448 N N . LYS A 1 313 ? -10.995 15.604 -21.311 1.00 70.62 313 LYS A N 1
ATOM 2449 C CA . LYS A 1 313 ? -10.219 14.892 -20.283 1.00 70.62 313 LYS A CA 1
ATOM 2450 C C . LYS A 1 313 ? -10.650 13.430 -20.211 1.00 70.62 313 LYS A C 1
ATOM 2452 O O . LYS A 1 313 ? -11.340 13.027 -19.274 1.00 70.62 313 LYS A O 1
ATOM 2457 N N . HIS A 1 314 ? -10.244 12.642 -21.198 1.00 77.19 314 HIS A N 1
ATOM 2458 C CA . HIS A 1 314 ? -10.372 11.192 -21.147 1.00 77.19 314 HIS A CA 1
ATOM 2459 C C . HIS A 1 314 ? -9.087 10.559 -20.648 1.00 77.19 314 HIS A C 1
ATOM 2461 O O . HIS A 1 314 ? -7.976 10.979 -20.968 1.00 77.19 314 HIS A O 1
ATOM 2467 N N . HIS A 1 315 ? -9.267 9.525 -19.839 1.00 81.44 315 HIS A N 1
ATOM 2468 C CA . HIS A 1 315 ? -8.184 8.734 -19.299 1.00 81.44 315 HIS A CA 1
ATOM 2469 C C . HIS A 1 315 ? -8.362 7.302 -19.785 1.00 81.44 315 HIS A C 1
ATOM 2471 O O . HIS A 1 315 ? -9.387 6.675 -19.515 1.00 81.44 315 HIS A O 1
ATOM 2477 N N . VAL A 1 316 ? -7.362 6.779 -20.495 1.00 86.62 316 VAL A N 1
ATOM 2478 C CA . VAL A 1 316 ? -7.302 5.346 -20.791 1.00 86.62 316 VAL A CA 1
ATOM 2479 C C . VAL A 1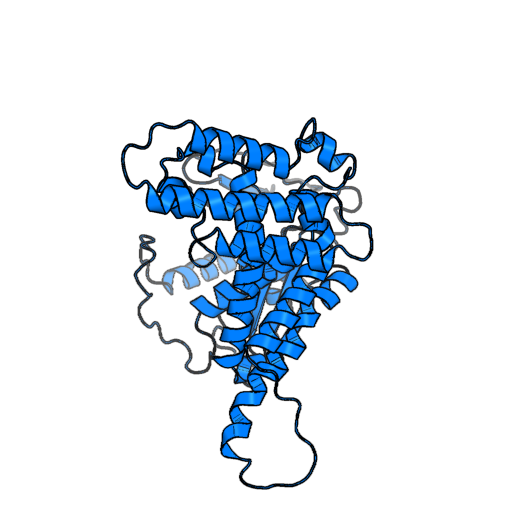 316 ? -7.044 4.620 -19.479 1.00 86.62 316 VAL A C 1
ATOM 2481 O O . VAL A 1 316 ? -6.154 5.009 -18.724 1.00 86.62 316 VAL A O 1
ATOM 2484 N N . HIS A 1 317 ? -7.808 3.566 -19.202 1.00 89.44 317 HIS A N 1
ATOM 2485 C CA . HIS A 1 317 ? -7.644 2.826 -17.959 1.00 89.44 317 HIS A CA 1
ATOM 2486 C C . HIS A 1 317 ? -6.235 2.224 -17.848 1.00 89.44 317 HIS A C 1
ATOM 2488 O O . HIS A 1 317 ? -5.728 1.661 -18.821 1.00 89.44 317 HIS A O 1
ATOM 2494 N N . ALA A 1 318 ? -5.614 2.308 -16.671 1.00 91.94 318 ALA A N 1
ATOM 2495 C CA . ALA A 1 318 ? -4.232 1.880 -16.446 1.00 91.94 318 ALA A CA 1
ATOM 2496 C C . ALA A 1 318 ? -3.946 0.433 -16.901 1.00 91.94 318 ALA A C 1
ATOM 2498 O O . ALA A 1 318 ? -2.892 0.163 -17.473 1.00 91.94 318 ALA A O 1
ATOM 2499 N N . GLU A 1 319 ? -4.884 -0.504 -16.709 1.00 91.75 319 GLU A N 1
ATOM 2500 C CA . GLU A 1 319 ? -4.693 -1.884 -17.189 1.00 91.75 319 GLU A CA 1
ATOM 2501 C C . GLU A 1 319 ? -4.623 -1.971 -18.714 1.00 91.75 319 GLU A C 1
ATOM 2503 O O . GLU A 1 319 ? -3.819 -2.739 -19.233 1.00 91.75 319 GLU A O 1
ATOM 2508 N N . ILE A 1 320 ? -5.437 -1.186 -19.430 1.00 90.31 320 ILE A N 1
ATOM 2509 C CA . ILE A 1 320 ? -5.435 -1.156 -20.898 1.00 90.31 320 ILE A CA 1
ATOM 2510 C C . ILE A 1 320 ? -4.103 -0.603 -21.399 1.00 90.31 320 ILE A C 1
ATOM 2512 O O . ILE A 1 320 ? -3.532 -1.156 -22.335 1.00 90.31 320 ILE A O 1
ATOM 2516 N N . GLN A 1 321 ? -3.568 0.427 -20.738 1.00 91.38 321 GLN A N 1
ATOM 2517 C CA . GLN A 1 321 ? -2.252 0.971 -21.073 1.00 91.38 321 GLN A CA 1
ATOM 2518 C C . GLN A 1 321 ? -1.143 -0.079 -20.925 1.00 91.38 321 GLN A C 1
ATOM 2520 O O . GLN A 1 321 ? -0.310 -0.209 -21.819 1.00 91.38 321 GLN A O 1
ATOM 2525 N N . LEU A 1 322 ? -1.152 -0.869 -19.843 1.00 90.81 322 LEU A N 1
ATOM 2526 C CA . LEU A 1 322 ? -0.190 -1.964 -19.664 1.00 90.81 322 LEU A CA 1
ATOM 2527 C C . LEU A 1 322 ? -0.365 -3.066 -20.712 1.00 90.81 322 LEU A C 1
ATOM 2529 O O . LEU A 1 322 ? 0.627 -3.585 -21.215 1.00 90.81 322 LEU A O 1
ATOM 2533 N N . LEU A 1 323 ? -1.607 -3.415 -21.055 1.00 89.69 323 LEU A N 1
ATOM 2534 C CA . LEU A 1 323 ? -1.910 -4.436 -22.062 1.00 89.69 323 LEU A CA 1
ATOM 2535 C C . LEU A 1 323 ? -1.342 -4.043 -23.431 1.00 89.69 323 LEU A C 1
ATOM 2537 O O . LEU A 1 323 ? -0.617 -4.822 -24.046 1.00 89.69 323 LEU A O 1
ATOM 2541 N N . VAL A 1 324 ? -1.608 -2.804 -23.855 1.00 88.81 324 VAL A N 1
ATOM 2542 C CA . VAL A 1 324 ? -1.092 -2.239 -25.108 1.00 88.81 324 VAL A CA 1
ATOM 2543 C C . VAL A 1 324 ? 0.431 -2.125 -25.071 1.00 88.81 324 VAL A C 1
ATOM 2545 O O . VAL A 1 324 ? 1.092 -2.472 -26.047 1.00 88.81 324 VAL A O 1
ATOM 2548 N N . TYR A 1 325 ? 1.006 -1.684 -23.947 1.00 90.56 325 TYR A N 1
ATOM 2549 C CA . TYR A 1 325 ? 2.458 -1.610 -23.782 1.00 90.56 325 TYR A CA 1
ATOM 2550 C C . TYR A 1 325 ? 3.115 -2.970 -24.012 1.00 90.56 325 TYR A C 1
ATOM 2552 O O . TYR A 1 325 ? 4.048 -3.057 -24.810 1.00 90.56 325 TYR A O 1
ATOM 2560 N N . HIS A 1 326 ? 2.608 -4.025 -23.371 1.00 88.31 326 HIS A N 1
ATOM 2561 C CA . HIS A 1 326 ? 3.134 -5.374 -23.558 1.00 88.31 326 HIS A CA 1
ATOM 2562 C C . HIS A 1 326 ? 2.932 -5.856 -24.993 1.00 88.31 326 HIS A C 1
ATOM 2564 O O . HIS A 1 326 ? 3.882 -6.341 -25.586 1.00 88.31 326 HIS A O 1
ATOM 2570 N N . GLU A 1 327 ? 1.769 -5.645 -25.610 1.00 86.06 327 GLU A N 1
ATOM 2571 C CA . GLU A 1 327 ? 1.551 -6.027 -27.016 1.00 86.06 327 GLU A CA 1
ATOM 2572 C C . GLU A 1 327 ? 2.538 -5.346 -27.982 1.00 86.06 327 GLU A C 1
ATOM 2574 O O . GLU A 1 327 ? 3.027 -5.978 -28.916 1.00 86.06 327 GLU A O 1
ATOM 2579 N N . MET A 1 328 ? 2.881 -4.079 -27.734 1.00 84.88 328 MET A N 1
ATOM 2580 C CA . MET A 1 328 ? 3.818 -3.316 -28.566 1.00 84.88 328 MET A CA 1
ATOM 2581 C C . MET A 1 328 ? 5.295 -3.637 -28.303 1.00 84.88 328 MET A C 1
ATOM 2583 O O . MET A 1 328 ? 6.117 -3.469 -29.202 1.00 84.88 328 MET A O 1
ATOM 2587 N N . HIS A 1 329 ? 5.641 -4.050 -27.081 1.00 82.00 329 HIS A N 1
ATOM 2588 C CA . HIS A 1 329 ? 7.028 -4.259 -26.643 1.00 82.00 329 HIS A CA 1
ATOM 2589 C C . HIS A 1 329 ? 7.385 -5.734 -26.426 1.00 82.00 329 HIS A C 1
ATOM 2591 O O . HIS A 1 329 ? 8.517 -6.028 -26.036 1.00 82.00 329 HIS A O 1
ATOM 2597 N N . ILE A 1 330 ? 6.472 -6.669 -26.713 1.00 71.69 330 ILE A N 1
ATOM 2598 C CA . ILE A 1 330 ? 6.827 -8.070 -26.957 1.00 71.69 330 ILE A CA 1
ATOM 2599 C C . ILE A 1 330 ? 7.721 -8.079 -28.201 1.00 71.69 330 ILE A C 1
ATOM 2601 O O . ILE A 1 330 ? 7.262 -7.988 -29.339 1.00 71.69 330 ILE A O 1
ATOM 2605 N N . VAL A 1 331 ? 9.032 -8.119 -27.964 1.00 51.47 331 VAL A N 1
ATOM 2606 C CA . VAL A 1 331 ? 10.046 -8.225 -29.011 1.00 51.47 331 VAL A CA 1
ATOM 2607 C C . VAL A 1 331 ? 9.834 -9.562 -29.739 1.00 51.47 331 VAL A C 1
ATOM 2609 O O . VAL A 1 331 ? 9.840 -10.598 -29.075 1.00 51.47 331 VAL A O 1
ATOM 2612 N N . PRO A 1 332 ? 9.674 -9.589 -31.076 1.00 45.75 332 PRO A N 1
ATOM 2613 C CA . PRO A 1 332 ? 9.455 -10.830 -31.829 1.00 45.75 332 PRO A CA 1
ATOM 2614 C C . PRO A 1 332 ? 10.651 -11.804 -31.898 1.00 45.75 332 PRO A C 1
ATOM 2616 O O . PRO A 1 332 ? 10.526 -12.844 -32.536 1.00 45.75 332 PRO A O 1
ATOM 2619 N N . ASP A 1 333 ? 11.803 -11.498 -31.291 1.00 41.53 333 ASP A N 1
ATOM 2620 C CA . ASP A 1 333 ? 13.098 -12.073 -31.706 1.00 41.53 333 ASP A CA 1
ATOM 2621 C C . ASP A 1 333 ? 13.711 -13.147 -30.794 1.00 41.53 333 ASP A C 1
ATOM 2623 O O . ASP A 1 333 ? 14.863 -13.543 -30.971 1.00 41.53 333 ASP A O 1
ATOM 2627 N N . SER A 1 334 ? 12.954 -13.726 -29.872 1.00 38.00 334 SER A N 1
ATOM 2628 C CA . SER A 1 334 ? 13.311 -15.045 -29.348 1.00 38.00 334 SER A CA 1
ATOM 2629 C C . SER A 1 334 ? 12.050 -15.869 -29.190 1.00 38.00 334 SER A C 1
ATOM 2631 O O . SER A 1 334 ? 10.980 -15.332 -28.921 1.00 38.00 334 SER A O 1
ATOM 2633 N N . ALA A 1 335 ? 12.159 -17.170 -29.442 1.00 37.88 335 ALA A N 1
ATOM 2634 C CA . ALA A 1 335 ? 11.084 -18.145 -29.351 1.00 37.88 335 ALA A CA 1
ATOM 2635 C C . ALA A 1 335 ? 10.526 -18.236 -27.916 1.00 37.88 335 ALA A C 1
ATOM 2637 O O . ALA A 1 335 ? 10.782 -19.195 -27.195 1.00 37.88 335 ALA A O 1
ATOM 2638 N N . TYR A 1 336 ? 9.783 -17.216 -27.492 1.00 41.88 336 TYR A N 1
ATOM 2639 C CA . TYR A 1 336 ? 9.075 -17.174 -26.229 1.00 41.88 336 TYR A CA 1
ATOM 2640 C C . TYR A 1 336 ? 7.838 -18.059 -26.360 1.00 41.88 336 TYR A C 1
ATOM 2642 O O . TYR A 1 336 ? 6.795 -17.667 -26.895 1.00 41.88 336 TYR A O 1
ATOM 2650 N N . GLU A 1 337 ? 7.950 -19.278 -25.846 1.00 43.41 337 GLU A N 1
ATOM 2651 C CA . GLU A 1 337 ? 6.785 -20.001 -25.362 1.00 43.41 337 GLU A CA 1
ATOM 2652 C C . GLU A 1 337 ? 6.161 -19.177 -24.225 1.00 43.41 337 GLU A C 1
ATOM 2654 O O . GLU A 1 337 ? 6.763 -18.963 -23.183 1.00 43.41 337 GLU A O 1
ATOM 2659 N N . LYS A 1 338 ? 4.969 -18.627 -24.487 1.00 41.50 338 LYS A N 1
ATOM 2660 C CA . LYS A 1 338 ? 3.970 -18.120 -23.524 1.00 41.50 338 LYS A CA 1
ATOM 2661 C C . LYS A 1 338 ? 4.498 -17.728 -22.128 1.00 41.50 338 LYS A C 1
ATOM 2663 O O . LYS A 1 338 ? 4.113 -18.329 -21.127 1.00 41.50 338 LYS A O 1
ATOM 2668 N N . GLY A 1 339 ? 5.249 -16.633 -22.038 1.00 42.00 339 GLY A N 1
ATOM 2669 C CA . GLY A 1 339 ? 5.402 -15.927 -20.766 1.00 42.00 339 GLY A CA 1
ATOM 2670 C C . GLY A 1 339 ? 4.031 -15.431 -20.289 1.00 42.00 339 GLY A C 1
ATOM 2671 O O . GLY A 1 339 ? 3.349 -14.686 -20.995 1.00 42.00 339 GLY A O 1
ATOM 2672 N N . THR A 1 340 ? 3.578 -15.868 -19.116 1.00 42.62 340 THR A N 1
ATOM 2673 C CA . THR A 1 340 ? 2.326 -15.387 -18.520 1.00 42.62 340 THR A CA 1
ATOM 2674 C C . THR A 1 340 ? 2.552 -14.015 -17.896 1.00 42.62 340 THR A C 1
ATOM 2676 O O . THR A 1 340 ? 3.329 -13.892 -16.956 1.00 42.62 340 THR A O 1
ATOM 2679 N N . CYS A 1 341 ? 1.869 -12.982 -18.394 1.00 39.69 341 CYS A N 1
ATOM 2680 C CA . CYS A 1 341 ? 1.839 -11.663 -17.760 1.00 39.69 341 CYS A CA 1
ATOM 2681 C C . CYS A 1 341 ? 0.595 -11.550 -16.869 1.00 39.69 341 CYS A C 1
ATOM 2683 O O . CYS A 1 341 ? -0.533 -11.638 -17.367 1.00 39.69 341 CYS A O 1
ATOM 2685 N N . THR A 1 342 ? 0.772 -11.342 -15.561 1.00 45.31 342 THR A N 1
ATOM 2686 C CA . THR A 1 342 ? -0.352 -11.065 -14.656 1.00 45.31 342 THR A CA 1
ATOM 2687 C C . THR A 1 342 ? -0.587 -9.559 -14.535 1.00 45.31 342 THR A C 1
ATOM 2689 O O . THR A 1 342 ? 0.197 -8.843 -13.913 1.00 45.31 342 THR A O 1
ATOM 2692 N N . ILE A 1 343 ? -1.712 -9.071 -15.067 1.00 41.31 343 ILE A N 1
ATOM 2693 C CA . ILE A 1 343 ? -2.161 -7.683 -14.875 1.00 41.31 343 ILE A CA 1
ATOM 2694 C C . ILE A 1 343 ? -2.981 -7.595 -13.587 1.00 41.31 343 ILE A C 1
ATOM 2696 O O . ILE A 1 343 ? -3.920 -8.364 -13.380 1.00 41.31 343 ILE A O 1
ATOM 2700 N N . SER A 1 344 ? -2.625 -6.668 -12.698 1.00 43.12 344 SER A N 1
ATOM 2701 C CA . SER A 1 344 ? -3.4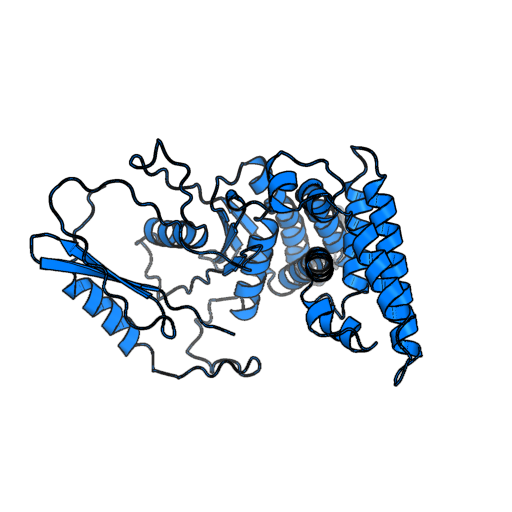03 -6.364 -11.493 1.00 43.12 344 SER A CA 1
ATOM 2702 C C . SER A 1 344 ? -3.635 -4.862 -11.364 1.00 43.12 344 SER A C 1
ATOM 2704 O O . SER A 1 344 ? -2.689 -4.076 -11.387 1.00 43.12 344 SER A O 1
ATOM 2706 N N . GLY A 1 345 ? -4.897 -4.477 -11.190 1.00 37.06 345 GLY A N 1
ATOM 2707 C CA . GLY A 1 345 ? -5.310 -3.100 -10.939 1.00 37.06 345 GLY A CA 1
ATOM 2708 C C . GLY A 1 345 ? -5.858 -2.889 -9.536 1.00 37.06 345 GLY A C 1
ATOM 2709 O O . GLY A 1 345 ? -6.349 -3.821 -8.890 1.00 37.06 345 GLY A O 1
ATOM 2710 N N . VAL A 1 346 ? -5.771 -1.649 -9.055 1.00 39.47 346 VAL A N 1
ATOM 2711 C CA . VAL A 1 346 ? -6.364 -1.228 -7.782 1.00 39.47 346 VAL A CA 1
ATOM 2712 C C . VAL A 1 346 ? -7.267 -0.027 -8.037 1.00 39.47 346 VAL A C 1
ATOM 2714 O O . VAL A 1 346 ? -6.801 1.102 -8.171 1.00 39.47 346 VAL A O 1
ATOM 2717 N N . SER A 1 347 ? -8.579 -0.267 -8.051 1.00 37.75 347 SER A N 1
ATOM 2718 C CA . SER A 1 347 ? -9.580 0.800 -8.084 1.00 37.75 347 SER A CA 1
ATOM 2719 C C . SER A 1 347 ? -9.868 1.291 -6.664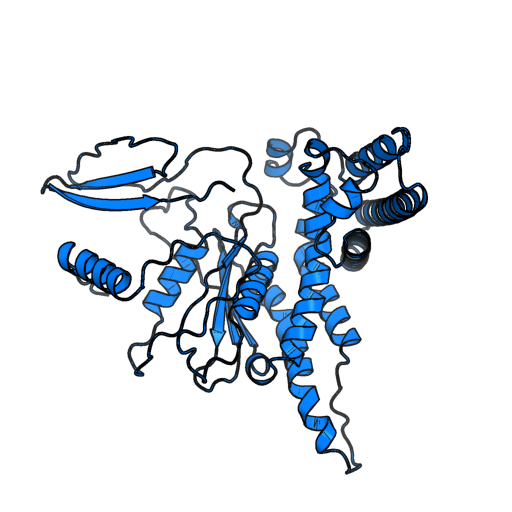 1.00 37.75 347 SER A C 1
ATOM 2721 O O . SER A 1 347 ? -10.381 0.558 -5.814 1.00 37.75 347 SER A O 1
ATOM 2723 N N . ALA A 1 348 ? -9.511 2.541 -6.377 1.00 32.59 348 ALA A N 1
ATOM 2724 C CA . ALA A 1 348 ? -9.902 3.202 -5.142 1.00 32.59 348 ALA A CA 1
ATOM 2725 C C . ALA A 1 348 ? -11.317 3.787 -5.310 1.00 32.59 348 ALA A C 1
ATOM 2727 O O . ALA A 1 348 ? -11.468 4.923 -5.750 1.00 32.59 348 ALA A O 1
ATOM 2728 N N . SER A 1 349 ? -12.330 3.031 -4.866 1.00 31.36 349 SER A N 1
ATOM 2729 C CA . SER A 1 349 ? -13.745 3.428 -4.663 1.00 31.36 349 SER A CA 1
ATOM 2730 C C . SER A 1 349 ? -14.724 3.093 -5.801 1.00 31.36 349 SER A C 1
ATOM 2732 O O . SER A 1 349 ? -14.762 3.784 -6.811 1.00 31.36 349 SER A O 1
ATOM 2734 N N . LEU A 1 350 ? -15.620 2.126 -5.565 1.00 32.84 350 LEU A N 1
ATOM 2735 C CA . LEU A 1 350 ? -16.830 1.888 -6.366 1.00 32.84 350 LEU A CA 1
ATOM 2736 C C . LEU A 1 350 ? -18.030 1.600 -5.441 1.00 32.84 350 LEU A C 1
ATOM 2738 O O . LEU A 1 350 ? -18.345 0.461 -5.129 1.00 32.84 350 LEU A O 1
ATOM 2742 N N . GLU A 1 351 ? -18.695 2.662 -4.984 1.00 27.64 351 GLU A N 1
ATOM 2743 C CA . GLU A 1 351 ? -20.122 2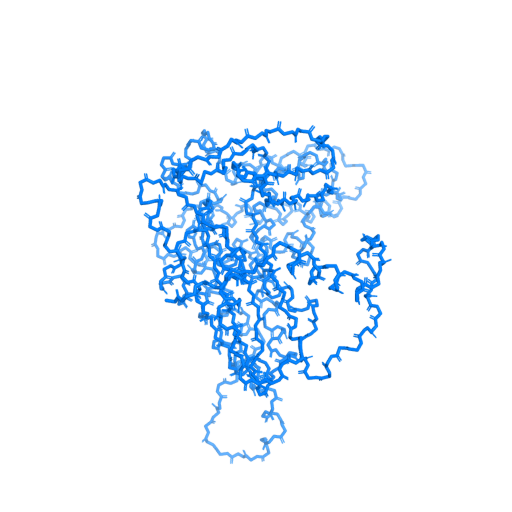.645 -4.639 1.00 27.64 351 GLU A CA 1
ATOM 2744 C C . GLU A 1 351 ? -20.758 3.751 -5.491 1.00 27.64 351 GLU A C 1
ATOM 2746 O O . GLU A 1 351 ? -20.485 4.927 -5.265 1.00 27.64 351 GLU A O 1
ATOM 2751 N N . ARG A 1 352 ? -21.578 3.345 -6.470 1.00 27.75 352 ARG A N 1
ATOM 2752 C CA . ARG A 1 352 ? -22.376 4.168 -7.403 1.00 27.75 352 ARG A CA 1
ATOM 2753 C C . ARG A 1 352 ? -21.622 5.020 -8.434 1.00 27.75 352 ARG A C 1
ATOM 2755 O O . ARG A 1 352 ? -21.072 6.063 -8.110 1.00 27.75 352 ARG A O 1
ATOM 2762 N N . MET A 1 353 ? -21.741 4.589 -9.689 1.00 25.89 353 MET A N 1
ATOM 2763 C CA . MET A 1 353 ? -22.141 5.334 -10.903 1.00 25.89 353 MET A CA 1
ATOM 2764 C C . MET A 1 353 ? -21.521 4.607 -12.098 1.00 25.89 353 MET A C 1
ATOM 2766 O O . MET A 1 353 ? -20.348 4.249 -12.068 1.00 25.89 353 MET A O 1
ATOM 2770 N N . GLU A 1 354 ? -22.349 4.091 -13.007 1.00 27.72 354 GLU A N 1
ATOM 2771 C CA . GLU A 1 354 ? -22.935 4.836 -14.138 1.00 27.72 354 GLU A CA 1
ATOM 2772 C C . GLU A 1 354 ? -21.852 5.427 -15.039 1.00 27.72 354 GLU A C 1
ATOM 2774 O O . GLU A 1 354 ? -20.959 6.149 -14.603 1.00 27.72 354 GLU A O 1
ATOM 2779 N N . GLN A 1 355 ? -21.945 5.015 -16.301 1.00 34.22 355 GLN A N 1
ATOM 2780 C CA . GLN A 1 355 ? -21.046 5.311 -17.403 1.00 34.22 355 GLN A CA 1
ATOM 2781 C C . GLN A 1 355 ? -20.582 6.766 -17.429 1.00 34.22 355 GLN A C 1
ATOM 2783 O O . GLN A 1 355 ? -21.399 7.675 -17.360 1.00 34.22 355 GLN A O 1
ATOM 2788 N N . VAL A 1 356 ? -19.297 6.943 -17.732 1.00 25.59 356 VAL A N 1
ATOM 2789 C CA . VAL A 1 356 ? -18.867 7.834 -18.813 1.00 25.59 356 VAL A CA 1
ATOM 2790 C C . VAL A 1 356 ? -17.731 7.115 -19.542 1.00 25.59 356 VAL A C 1
ATOM 2792 O O . VAL A 1 356 ? -16.593 7.086 -19.081 1.00 25.59 356 VAL A O 1
ATOM 2795 N N . VAL A 1 357 ? -18.088 6.460 -20.648 1.00 26.67 357 VAL A N 1
ATOM 2796 C CA . VAL A 1 357 ? -17.190 6.238 -21.783 1.00 26.67 357 VAL A CA 1
ATOM 2797 C C . VAL A 1 357 ? -17.483 7.376 -22.739 1.00 26.67 357 VAL A C 1
ATOM 2799 O O . VAL A 1 357 ? -18.646 7.630 -23.046 1.00 26.67 357 VAL A O 1
ATOM 2802 N N . ASP A 1 358 ? -16.431 8.025 -23.202 1.00 26.25 358 ASP A N 1
ATOM 2803 C CA . ASP A 1 358 ? -16.489 9.004 -24.265 1.00 26.25 358 ASP A CA 1
ATOM 2804 C C . ASP A 1 358 ? -15.337 8.680 -25.220 1.00 26.25 358 ASP A C 1
ATOM 2806 O O . ASP A 1 358 ? -14.180 8.512 -24.826 1.00 26.25 358 ASP A O 1
ATOM 2810 N N . VAL A 1 359 ? -15.748 8.413 -26.453 1.00 26.50 359 VAL A N 1
ATOM 2811 C CA . VAL A 1 359 ? -14.941 8.100 -27.624 1.00 26.50 359 VAL A CA 1
ATOM 2812 C C . VAL A 1 359 ? -15.460 9.078 -28.675 1.00 26.50 359 VAL A C 1
ATOM 2814 O O . VAL A 1 359 ? -16.389 8.756 -29.414 1.00 26.50 359 VAL A O 1
ATOM 2817 N N . SER A 1 360 ? -14.915 10.292 -28.709 1.00 27.64 360 SER A N 1
ATOM 2818 C CA . SER A 1 360 ? -15.071 11.202 -29.849 1.00 27.64 360 SER A CA 1
ATOM 2819 C C . SER A 1 360 ? -14.183 10.717 -31.004 1.00 27.64 360 SER A C 1
ATOM 2821 O O . SER A 1 360 ? -13.084 10.220 -30.769 1.00 27.64 360 SER A O 1
ATOM 2823 N N . GLU A 1 361 ? -14.549 10.777 -32.283 1.00 27.06 361 GLU A N 1
ATOM 2824 C CA . GLU A 1 361 ? -15.756 11.252 -32.956 1.00 27.06 361 GLU A CA 1
ATOM 2825 C C . GLU A 1 361 ? -15.890 10.428 -34.251 1.00 27.06 361 GLU A C 1
ATOM 2827 O O . GLU A 1 361 ? -14.919 10.209 -34.979 1.00 27.06 361 GLU A O 1
ATOM 2832 N N . LEU A 1 362 ? -17.094 9.935 -34.521 1.00 29.88 362 LEU A N 1
ATOM 2833 C CA . LEU A 1 362 ? -17.464 9.296 -35.777 1.00 29.88 362 LEU A CA 1
ATOM 2834 C C . LEU A 1 362 ? -17.684 10.371 -36.849 1.00 29.88 362 LEU A C 1
ATOM 2836 O O . LEU A 1 362 ? -18.684 11.080 -36.826 1.00 29.88 362 LEU A O 1
ATOM 2840 N N . ALA A 1 363 ? -16.796 10.408 -37.837 1.00 26.41 363 ALA A N 1
ATOM 2841 C CA . ALA A 1 363 ? -17.113 10.725 -39.228 1.00 26.41 363 ALA A CA 1
ATOM 2842 C C . ALA A 1 363 ? -16.167 9.859 -40.087 1.00 26.41 363 ALA A C 1
ATOM 2844 O O . ALA A 1 363 ? -14.957 9.919 -39.913 1.00 26.41 363 ALA A O 1
ATOM 2845 N N . LEU A 1 364 ? -16.612 8.953 -40.958 1.00 31.61 364 LEU A N 1
ATOM 2846 C CA . LEU A 1 364 ? -17.819 8.951 -41.778 1.00 31.61 364 LEU A CA 1
ATOM 2847 C C . LEU A 1 364 ? -18.639 7.644 -41.671 1.00 31.61 364 LEU A C 1
ATOM 2849 O O . LEU A 1 364 ? -18.093 6.543 -41.680 1.00 31.61 364 LEU A O 1
ATOM 2853 N N . GLU A 1 365 ? -19.963 7.833 -41.625 1.00 31.59 365 GLU A N 1
ATOM 2854 C CA . GLU A 1 365 ? -21.065 6.905 -41.950 1.00 31.59 365 GLU A CA 1
ATOM 2855 C C . GLU A 1 365 ? -21.098 5.537 -41.233 1.00 31.59 365 GLU A C 1
ATOM 2857 O O . GLU A 1 365 ? -20.701 4.506 -41.779 1.00 31.59 365 GLU A O 1
ATOM 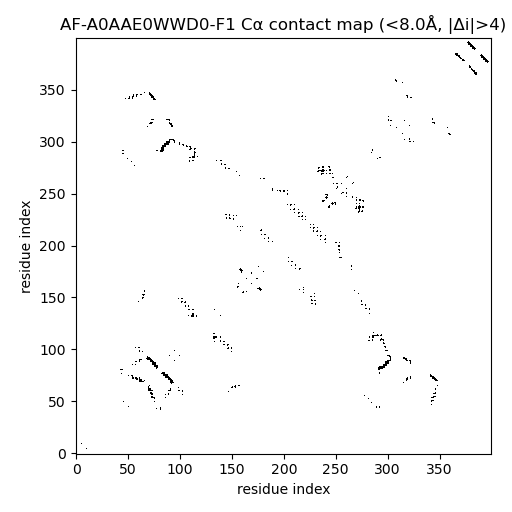2862 N N . SER A 1 366 ? -21.643 5.487 -40.011 1.00 33.84 366 SER A N 1
ATOM 2863 C CA . SER A 1 366 ? -22.045 4.248 -39.311 1.00 33.84 366 SER A CA 1
ATOM 2864 C C . SER A 1 366 ? -23.174 4.521 -38.303 1.00 33.84 366 SER A C 1
ATOM 2866 O O . SER A 1 366 ? -23.064 5.460 -37.520 1.00 33.84 366 SER A O 1
ATOM 2868 N N . GLU A 1 367 ? -24.244 3.714 -38.311 1.00 32.25 367 GLU A N 1
ATOM 2869 C CA . GLU A 1 367 ? -25.347 3.770 -37.333 1.00 32.25 367 GLU A CA 1
ATOM 2870 C C . GLU A 1 367 ? -25.029 2.926 -36.087 1.00 32.25 367 GLU A C 1
ATOM 2872 O O . GLU A 1 367 ? -24.651 1.758 -36.185 1.00 32.25 367 GLU A O 1
ATOM 2877 N N . LEU A 1 368 ? -25.217 3.506 -34.899 1.00 35.28 368 LEU A N 1
ATOM 2878 C CA . LEU A 1 368 ? -25.082 2.811 -33.620 1.00 35.28 368 LEU A CA 1
ATOM 2879 C C . LEU A 1 368 ? -26.447 2.260 -33.184 1.00 35.28 368 LEU A C 1
ATOM 2881 O O . LEU A 1 368 ? -27.347 3.031 -32.854 1.00 35.28 368 LEU A O 1
ATOM 2885 N N . ILE A 1 369 ? -26.588 0.935 -33.127 1.00 35.44 369 ILE A N 1
ATOM 2886 C CA . ILE A 1 369 ? -27.787 0.275 -32.592 1.00 35.44 369 ILE A CA 1
ATOM 2887 C C . ILE A 1 369 ? -27.465 -0.263 -31.196 1.00 35.44 369 ILE A C 1
ATOM 2889 O O . ILE A 1 369 ? -26.603 -1.126 -31.023 1.00 35.44 369 ILE A O 1
ATOM 2893 N N . LEU A 1 370 ? -28.156 0.272 -30.191 1.00 34.22 370 LEU A N 1
ATOM 2894 C CA . LEU A 1 370 ? -28.064 -0.155 -28.797 1.00 34.22 370 LEU A CA 1
ATOM 2895 C C . LEU A 1 370 ? -29.085 -1.264 -28.545 1.00 34.22 370 LEU A C 1
ATOM 2897 O O . LEU A 1 370 ? -30.286 -1.020 -28.619 1.00 34.22 370 LEU A O 1
ATOM 2901 N N . ASP A 1 371 ? -28.603 -2.461 -28.217 1.00 35.16 371 ASP A N 1
ATOM 2902 C CA . ASP A 1 371 ? -29.458 -3.579 -27.822 1.00 35.16 371 ASP A CA 1
ATOM 2903 C C . ASP A 1 371 ? -29.067 -4.056 -26.418 1.00 35.16 371 ASP A C 1
ATOM 2905 O O . ASP A 1 371 ? -27.936 -4.487 -26.167 1.00 35.16 371 ASP A O 1
ATOM 2909 N N . VAL A 1 372 ? -29.988 -3.895 -25.468 1.00 34.94 372 VAL A N 1
ATOM 2910 C CA . VAL A 1 372 ? -29.753 -4.178 -24.048 1.00 34.94 372 VAL A CA 1
ATOM 2911 C C . VAL A 1 372 ? -30.167 -5.616 -23.764 1.00 34.94 372 VAL A C 1
ATOM 2913 O O . VAL A 1 372 ? -31.329 -5.907 -23.494 1.00 34.94 372 VAL A O 1
ATOM 2916 N N . ALA A 1 373 ? -29.194 -6.523 -23.778 1.00 42.50 373 ALA A N 1
ATOM 2917 C CA . ALA A 1 373 ? -29.390 -7.891 -23.315 1.00 42.50 373 ALA A CA 1
ATOM 2918 C C . ALA A 1 373 ? -29.104 -7.978 -21.805 1.00 42.50 373 ALA A C 1
ATOM 2920 O O . ALA A 1 373 ? -27.948 -8.036 -21.404 1.00 42.50 373 ALA A O 1
ATOM 2921 N N . ASP A 1 374 ? -30.177 -7.948 -21.010 1.00 42.50 374 ASP A N 1
ATOM 2922 C CA . ASP A 1 374 ? -30.280 -8.254 -19.571 1.00 42.50 374 ASP A CA 1
ATOM 2923 C C . ASP A 1 374 ? -29.173 -7.683 -18.635 1.00 42.50 374 ASP A C 1
ATOM 2925 O O . ASP A 1 374 ? -28.046 -8.190 -18.591 1.00 42.50 374 ASP A O 1
ATOM 2929 N N . PRO A 1 375 ? -29.493 -6.697 -17.768 1.00 41.00 375 PRO A N 1
ATOM 2930 C CA . PRO A 1 375 ? -28.536 -6.083 -16.838 1.00 41.00 375 PRO A CA 1
ATOM 2931 C C . PRO A 1 375 ? -27.905 -7.039 -15.805 1.00 41.00 375 PRO A C 1
ATOM 2933 O O . PRO A 1 375 ? -26.994 -6.630 -15.084 1.00 41.00 375 PRO A O 1
ATOM 2936 N N . ARG A 1 376 ? -28.340 -8.303 -15.711 1.00 40.03 376 ARG A N 1
ATOM 2937 C CA . ARG A 1 376 ? -27.792 -9.291 -14.761 1.00 40.03 376 ARG A CA 1
ATOM 2938 C C . ARG A 1 376 ? -26.595 -10.085 -15.289 1.00 40.03 376 ARG A C 1
ATOM 2940 O O . ARG A 1 376 ? -25.882 -10.678 -14.485 1.00 40.03 376 ARG A O 1
ATOM 2947 N N . THR A 1 377 ? -26.347 -10.105 -16.600 1.00 43.47 377 THR A N 1
ATOM 2948 C CA . THR A 1 377 ? -25.338 -10.995 -17.222 1.00 43.47 377 THR A CA 1
ATOM 2949 C C . THR A 1 377 ? -24.131 -10.280 -17.840 1.00 43.47 377 THR A C 1
ATOM 2951 O O . THR A 1 377 ? -23.251 -10.925 -18.417 1.00 43.47 377 THR A O 1
ATOM 2954 N N . GLY A 1 378 ? -24.052 -8.959 -17.668 1.00 47.03 378 GLY A N 1
ATOM 2955 C CA . GLY A 1 378 ? -23.032 -8.096 -18.265 1.00 47.03 378 GLY A CA 1
ATOM 2956 C C . GLY A 1 378 ? -23.530 -7.399 -19.530 1.00 47.03 378 GLY A C 1
ATOM 2957 O O . GLY A 1 378 ? -24.530 -7.793 -20.125 1.00 47.03 378 GLY A O 1
ATOM 2958 N N . MET A 1 379 ? -22.827 -6.344 -19.940 1.00 42.31 379 MET A N 1
ATOM 2959 C CA . MET A 1 379 ? -23.181 -5.560 -21.124 1.00 42.31 379 MET A CA 1
ATOM 2960 C C . MET A 1 379 ? -22.405 -6.030 -22.351 1.00 42.31 379 MET A C 1
ATOM 2962 O O . MET A 1 379 ? -21.196 -6.277 -22.307 1.00 42.31 379 MET A O 1
ATOM 2966 N N . THR A 1 380 ? -23.117 -6.125 -23.472 1.00 40.22 380 THR A N 1
ATOM 2967 C CA . THR A 1 380 ? -22.533 -6.450 -24.771 1.00 40.22 380 THR A CA 1
ATOM 2968 C C . THR A 1 380 ? -22.687 -5.258 -25.700 1.00 40.22 380 THR A C 1
ATOM 2970 O O . THR A 1 380 ? -23.801 -4.902 -26.063 1.00 40.22 380 THR A O 1
ATOM 2973 N N . PHE A 1 381 ? -21.571 -4.666 -26.115 1.00 47.66 381 PHE A N 1
ATOM 2974 C CA . PHE A 1 381 ? -21.557 -3.570 -27.080 1.00 47.66 381 PHE A CA 1
ATOM 2975 C C . PHE A 1 381 ? -21.276 -4.143 -28.464 1.00 47.66 381 PHE A C 1
ATOM 2977 O O . PHE A 1 381 ? -20.320 -4.903 -28.623 1.00 47.66 381 PHE A O 1
ATOM 2984 N N . VAL A 1 382 ? -22.100 -3.806 -29.456 1.00 40.84 382 VAL A N 1
ATOM 2985 C CA . VAL A 1 382 ? -21.891 -4.176 -30.861 1.00 40.84 382 VAL A CA 1
ATOM 2986 C C . VAL A 1 382 ? -21.766 -2.885 -31.659 1.00 40.84 382 VAL A C 1
ATOM 2988 O O . VAL A 1 382 ? -22.742 -2.178 -31.862 1.00 40.84 382 VAL A O 1
ATOM 2991 N N . LEU A 1 383 ? -20.554 -2.567 -32.097 1.00 39.12 383 LEU A N 1
ATOM 2992 C CA . LEU A 1 383 ? -20.285 -1.445 -32.993 1.00 39.12 383 LEU A CA 1
ATOM 2993 C C . LEU A 1 383 ? -20.367 -1.965 -34.417 1.00 39.12 383 LEU A C 1
ATOM 2995 O O . LEU A 1 383 ? -19.529 -2.787 -34.767 1.00 39.12 383 LEU A O 1
ATOM 2999 N N . GLN A 1 384 ? -21.348 -1.544 -35.214 1.00 36.84 384 GLN A N 1
ATOM 3000 C CA . GLN A 1 384 ? -21.539 -2.006 -36.591 1.00 36.84 384 GLN A CA 1
ATOM 3001 C C . GLN A 1 384 ? -21.398 -0.838 -37.572 1.00 36.84 384 GLN A C 1
ATOM 3003 O O . GLN A 1 384 ? -21.946 0.230 -37.333 1.00 36.84 384 GLN A O 1
ATOM 3008 N N . ASN A 1 385 ? -20.644 -1.020 -38.658 1.00 38.06 385 ASN A N 1
ATOM 3009 C CA . ASN A 1 385 ? -20.536 -0.006 -39.708 1.00 38.06 385 ASN A CA 1
ATOM 3010 C C . ASN A 1 385 ? -21.597 -0.192 -40.808 1.00 38.06 385 ASN A C 1
ATOM 3012 O O . ASN A 1 385 ? -22.225 -1.249 -40.898 1.00 38.06 385 ASN A O 1
ATOM 3016 N N . THR A 1 386 ? -21.758 0.806 -41.685 1.00 34.16 386 THR A N 1
ATOM 3017 C CA . THR A 1 386 ? -22.686 0.779 -42.843 1.00 34.16 386 THR A CA 1
ATOM 3018 C C . THR A 1 386 ? -22.437 -0.372 -43.824 1.00 34.16 386 THR A C 1
ATOM 3020 O O . THR A 1 386 ? -23.346 -0.787 -44.535 1.00 34.16 386 THR A O 1
ATOM 3023 N N . ALA A 1 387 ? -21.239 -0.962 -43.823 1.00 42.03 387 ALA A N 1
ATOM 3024 C CA . ALA A 1 387 ? -20.913 -2.169 -44.586 1.00 42.03 387 ALA A CA 1
ATOM 3025 C C . ALA A 1 387 ? -21.293 -3.479 -43.857 1.00 42.03 387 ALA A C 1
ATOM 3027 O O . ALA A 1 387 ? -20.845 -4.561 -44.245 1.00 42.03 387 ALA A O 1
ATOM 3028 N N . GLY A 1 388 ? -22.068 -3.397 -42.770 1.00 38.22 388 GLY A N 1
ATOM 3029 C CA . GLY A 1 388 ? -22.558 -4.535 -41.992 1.00 38.22 388 GLY A CA 1
ATOM 3030 C C . GLY A 1 388 ? -21.515 -5.193 -41.084 1.00 38.22 388 GLY A C 1
ATOM 3031 O O . GLY A 1 388 ? -21.812 -6.219 -40.467 1.00 38.22 388 GLY A O 1
ATOM 3032 N N . LYS A 1 389 ? -20.302 -4.636 -40.958 1.00 38.91 389 LYS A N 1
ATOM 3033 C CA . LYS A 1 389 ? -19.221 -5.224 -40.150 1.00 38.91 389 LYS A CA 1
ATOM 3034 C C . LYS A 1 389 ? -19.323 -4.758 -38.710 1.00 38.91 389 LYS A C 1
ATOM 3036 O O . LYS A 1 389 ? -19.309 -3.557 -38.471 1.00 38.91 389 LYS A O 1
ATOM 3041 N N . SER A 1 390 ? -19.369 -5.701 -37.766 1.00 40.38 390 SER A N 1
ATOM 3042 C CA . SER A 1 390 ? -19.428 -5.385 -36.339 1.00 40.38 390 SER A CA 1
ATOM 3043 C C . SER A 1 390 ? -18.227 -5.830 -35.501 1.00 40.38 390 SER A C 1
ATOM 3045 O O . SER A 1 390 ? -17.669 -6.903 -35.740 1.00 40.38 390 SER A O 1
ATOM 3047 N N . ILE A 1 391 ? -17.867 -5.012 -34.504 1.00 40.31 391 ILE A N 1
ATOM 3048 C CA . ILE A 1 391 ? -16.935 -5.300 -33.405 1.00 40.31 391 ILE A CA 1
ATOM 3049 C C . ILE A 1 391 ? -17.761 -5.459 -32.129 1.00 40.31 391 ILE A C 1
ATOM 3051 O O . ILE A 1 391 ? -18.546 -4.576 -31.783 1.00 40.31 391 ILE A O 1
ATOM 3055 N N . ARG A 1 392 ? -17.594 -6.587 -31.430 1.00 41.03 392 ARG A N 1
ATOM 3056 C CA . ARG A 1 392 ? -18.334 -6.885 -30.201 1.00 41.03 392 ARG A CA 1
ATOM 3057 C C . ARG A 1 392 ? -17.412 -6.845 -28.985 1.00 41.03 392 ARG A C 1
ATOM 3059 O O . ARG A 1 392 ? -16.545 -7.704 -28.846 1.00 41.03 392 ARG A O 1
ATOM 3066 N N . LEU A 1 393 ? -17.632 -5.881 -28.095 1.00 38.47 393 LEU A N 1
ATOM 3067 C CA . LEU A 1 393 ? -16.966 -5.792 -26.796 1.00 38.47 393 LEU A CA 1
ATOM 3068 C C . LEU A 1 393 ? -17.901 -6.370 -25.735 1.00 38.47 393 LEU A C 1
ATOM 3070 O O . LEU A 1 393 ? -19.006 -5.873 -25.523 1.00 38.47 393 LEU A O 1
ATOM 3074 N N . VAL A 1 394 ? -17.468 -7.451 -25.089 1.00 37.72 394 VAL A N 1
ATOM 3075 C CA . VAL A 1 394 ? -18.232 -8.106 -24.023 1.00 37.72 394 VAL A CA 1
ATOM 3076 C C . VAL A 1 394 ? -17.571 -7.761 -22.698 1.00 37.72 394 VAL A C 1
ATOM 3078 O O . VAL A 1 394 ? -16.515 -8.305 -22.373 1.00 37.72 394 VAL A O 1
ATOM 3081 N N . LEU A 1 395 ? -18.195 -6.866 -21.937 1.00 37.34 395 LEU A N 1
ATOM 3082 C CA . LEU A 1 395 ? -17.764 -6.532 -20.586 1.00 37.34 395 LEU A CA 1
ATOM 3083 C C . LEU A 1 395 ? -18.559 -7.393 -19.607 1.00 37.34 395 LEU A C 1
ATOM 3085 O O . LEU A 1 395 ? -19.762 -7.211 -19.417 1.00 37.34 395 LEU A O 1
ATOM 3089 N N . ARG A 1 396 ? -17.875 -8.365 -19.002 1.00 35.59 396 ARG A N 1
ATOM 3090 C CA . ARG A 1 396 ? -18.426 -9.169 -17.910 1.00 35.59 396 ARG A CA 1
ATOM 3091 C C . ARG A 1 396 ? -17.884 -8.635 -16.596 1.00 35.59 396 ARG A C 1
ATOM 3093 O O . ARG A 1 396 ? -16.672 -8.550 -16.430 1.00 35.59 396 ARG A O 1
ATOM 3100 N N . TRP A 1 397 ? -18.771 -8.330 -15.663 1.00 43.94 397 TRP A N 1
ATOM 3101 C CA . TRP A 1 397 ? -18.412 -8.141 -14.265 1.00 43.94 397 TRP A CA 1
ATOM 3102 C C . TRP A 1 397 ? -18.859 -9.363 -13.465 1.00 43.94 397 TRP A C 1
ATOM 3104 O O . TRP A 1 397 ? -19.932 -9.917 -13.709 1.00 43.94 397 TRP A O 1
ATOM 3114 N N . HIS A 1 398 ? -18.032 -9.783 -12.511 1.00 27.17 398 HIS A N 1
ATOM 3115 C CA . HIS A 1 398 ? -18.469 -10.667 -11.439 1.00 27.17 398 HIS A CA 1
ATOM 3116 C C . HIS A 1 398 ? -19.057 -9.797 -10.330 1.00 27.17 398 HIS A C 1
ATOM 3118 O O . HIS A 1 398 ? -18.402 -8.869 -9.859 1.00 27.17 398 HIS A O 1
ATOM 3124 N N . VAL A 1 399 ? -20.300 -10.084 -9.954 1.00 28.61 399 VAL A N 1
ATOM 3125 C CA . VAL A 1 399 ? -20.876 -9.599 -8.700 1.00 28.61 399 VAL A CA 1
ATOM 3126 C C . VAL A 1 399 ? -20.455 -10.610 -7.637 1.00 28.61 399 VAL A C 1
ATOM 3128 O O . VAL A 1 399 ? -20.882 -11.762 -7.708 1.00 28.61 399 VAL A O 1
ATOM 3131 N N . GLU A 1 400 ? -19.579 -10.200 -6.724 1.00 27.80 400 GLU A N 1
ATOM 3132 C CA . GLU A 1 400 ? -19.420 -10.849 -5.415 1.00 27.80 400 GLU A CA 1
ATOM 3133 C C . GLU A 1 400 ? -20.200 -10.063 -4.364 1.00 27.80 400 GLU A C 1
ATOM 3135 O O . GLU A 1 400 ? -20.103 -8.810 -4.379 1.00 27.80 400 GLU A O 1
#

Radius of gyration: 24.59 Å; Cα contacts (8 Å, |Δi|>4): 497; chains: 1; bounding box: 70×50×72 Å

Nearest PDB structures (foldseek):
  8yej-assembly1_A  TM=1.747E-01  e=3.807E+00  Guillardia theta CCMP2712
  7zn0-assembly1_B  TM=2.619E-01  e=9.788E+00  Bacillus coahuilensis
  5ok9-assembly1_A  TM=2.192E-01  e=7.265E+00  Homo sapiens

Organism: NCBI:txid574656

pLDDT: mean 72.94, std 24.52, range [23.73, 97.75]

Foldseek 3Di:
DDDDDDDPCNVVVVVVVVVVVDPDDPDPPPVPDDPDDPPDPPLALADPVLQQVLQQLLQLLQLQALDQQSFKWWWWDFDPVNFAIEIEMEGLHFDDPVSQVLSCVLLVLLLLLLVLVVCVPPPPDDDDDPPPRQDLVNSLVSLLLSSLVSRLPRLCLLQVLDPDPPVSCVPCPPDDGLLNVLVVVLVVLVPDDQPDDPPLSVVLSVLSVQLSVLSVCLSPDDPPPNSVSLSSNLVSLLVSADNLAPVPVSCVVSPDDPVNCPDSSVVSSSSSPSSSNSSSSSSVCSHSSSRHSNHYHYHYQGFDDDPQQPPHPGGDHNQVSVVVVCVVPVDPPDPDDDDDMDMDTDDDDDDDDDDDDDDDDDPDAADADDDADDPPAFDWGWGAGPVRDTDIDTDGDDDD

Solvent-accessible surface area (backbone atoms only — not comparable to full-atom values): 23457 Å² total; per-residue (Å²): 132,85,83,77,86,75,52,67,65,62,51,50,49,50,54,48,49,55,50,70,74,43,79,88,68,85,75,73,87,55,98,80,69,77,80,74,87,66,84,67,62,91,73,64,84,64,57,69,71,56,49,48,49,51,17,37,47,50,5,53,63,58,28,53,43,97,44,79,48,27,30,9,9,14,29,60,43,72,31,96,85,53,46,12,30,41,36,42,34,24,28,24,32,77,72,50,69,72,54,50,53,49,70,36,59,45,36,62,48,31,21,50,42,16,57,51,76,64,54,80,80,68,70,89,66,90,78,94,76,82,74,84,75,58,46,71,67,56,39,27,53,50,32,40,49,50,54,28,51,66,33,42,64,36,49,35,53,70,40,46,61,47,94,50,60,76,67,52,48,74,76,55,52,86,70,71,32,40,53,56,54,50,51,50,50,53,51,54,59,69,70,51,84,83,86,65,61,72,65,66,35,51,53,48,53,50,37,51,49,53,28,43,52,32,42,52,51,39,62,68,48,55,90,94,55,44,41,64,33,48,40,48,31,20,53,35,28,20,70,51,16,53,92,34,73,34,43,60,61,54,44,40,64,60,65,53,53,73,72,65,56,72,32,67,67,50,52,50,41,48,58,35,4,38,54,51,43,45,26,55,46,48,50,47,48,16,56,76,38,23,59,31,24,60,46,53,44,70,41,73,52,74,68,83,82,58,82,73,44,79,90,50,97,74,58,64,53,15,58,58,54,50,52,51,48,49,68,75,62,58,68,87,86,59,94,71,77,80,79,83,72,57,82,30,68,42,83,86,81,89,82,90,78,80,89,85,86,84,80,69,76,94,80,83,77,60,67,84,67,88,66,88,65,55,94,88,75,31,55,60,47,54,50,36,39,75,87,72,53,66,52,74,51,74,52,73,72,84,89,128